Protein AF-A0A8C0EYU4-F1 (afdb_monomer)

Organism: Bubo bubo (NCBI:txid30461)

Foldseek 3Di:
DDDDDDDDDDDDDDDDDDDDDDDDDDDDDDDDDDDDDDDDDDDDDDDDDDDDDDDDDDDDDDDDDDDDDDDDDDDDDDDDDDDDDDDDDDDDDDDDDDPPPDPPPPKQKEKEAQAWEFALVDIHGWIWIDTQQFTADTGHPDDDPPPVNYHYHYLRLWYKFFFFEFEAEAAQHDFLNRTFQHHQQLLQVLLQQQRHQEYEYEQEDWEPDAQVVSLVVNCVRNQQHHQHAYAYEYEDQDPPHLVSVLCCQPPVQHQEYEAEQADPPIRHDDLVRLLVVLLSSLVSQHEYEYAFFNRVQQDPVCVVVQNQALVSLCVSGPCVRRLVRLLSSLVSNVVSLGAYEYEADQFPNSLVSLLVCVVVVRRYAYEHELDSQQFAQCQCPDPPRLSNLQQAAPVGGHNPGCRNVSVLLCLQVRSHFAYHHNARHDASVQQCCSVRHNVSRGHHHHDSSPGLQSSCQRHDVVPSHHPSSSLRHRKVSSCLNQVNPPLGSRSDGRHRPFIFGKNQADKDFDFLVLRSHSYNGHNSHRDITGIGGQWTAHSSRTQDHPSDGPTDGSPYYHDRTHRNRCSRCVVSVVVVVVVVVVVPPDPPPPPDDPDDDDDDDDDDDDDDDDDDDDDDDDDDDDDDDDDDDDDDDDDDD

Secondary structure (DSSP, 8-state):
-------PPPP-PPPPPPPP-PPP------------------------------------------------------------------------------------EEEEES-EEE-SS-EEE-EEEEETTEEEEEETT---S--TTEEEEE-TTSEEEEPEEEEEE-TT-EETTEE-SS-HHHHHHHHHHTTEEEEEEEE-PPTTS-HHHHHHHHHHHHTTT-SSEEEEEEE--SS--HHHHHHHHHHH---EEEEES-STTTTB--HHHHHHHHHHHHHHTPEEEEE-S-TTTS-THHHHTT--STHHHHHTS-HHHHHHHHHHHHHHHHHTT--EEE-S---HHHHHHHHHHHHTT--EEE--BHHHHH--GGGGG-SSHHHHHHT--SSPPPS-TTHHHHHHHHHHTTSS---B--B----HHHHGGGTT-GGGSPP-B--TTTHHHHHIIIIIITTSS-HHHHHIIIIIHHHHHTT-TTTSS--STTSB--EEEEEEEEEEE--TTT--SSSS--TTTT-EEEEEEEEEEETTEEEEETTEE---TT-S-B----SS-HHHHHHHHHHHHHHHHHT---TTSSS----------------------------------------------

Structure (mmCIF, N/CA/C/O backbone):
data_AF-A0A8C0EYU4-F1
#
_entry.id   AF-A0A8C0EYU4-F1
#
loop_
_atom_site.group_PDB
_atom_site.id
_atom_site.type_symbol
_atom_site.label_atom_id
_atom_site.label_alt_id
_atom_site.label_comp_id
_atom_site.label_asym_id
_atom_site.label_entity_id
_atom_site.label_seq_id
_atom_site.pdbx_PDB_ins_code
_atom_site.Cartn_x
_atom_site.Cartn_y
_atom_site.Cartn_z
_atom_site.occupancy
_atom_site.B_iso_or_equiv
_atom_site.auth_seq_id
_atom_site.auth_comp_id
_atom_site.auth_asym_id
_atom_site.auth_atom_id
_atom_site.pdbx_PDB_model_num
ATOM 1 N N . MET A 1 1 ? -0.901 -46.122 37.271 1.00 37.69 1 MET A N 1
ATOM 2 C CA . MET A 1 1 ? -2.121 -46.639 36.610 1.00 37.69 1 MET A CA 1
ATOM 3 C C . MET A 1 1 ? -2.279 -45.803 35.342 1.00 37.69 1 MET A C 1
ATOM 5 O O . MET A 1 1 ? -2.616 -44.642 35.480 1.00 37.69 1 MET A O 1
ATOM 9 N N . GLY A 1 2 ? -1.693 -46.154 34.190 1.00 31.45 2 GLY A N 1
ATOM 10 C CA . GLY A 1 2 ? -2.069 -47.248 33.272 1.00 31.45 2 GLY A CA 1
ATOM 11 C C . GLY A 1 2 ? -3.257 -46.776 32.410 1.00 31.45 2 GLY A C 1
ATOM 12 O O . GLY A 1 2 ? -4.240 -46.364 33.004 1.00 31.45 2 GLY A O 1
ATOM 13 N N . LEU A 1 3 ? -3.282 -46.747 31.073 1.00 32.66 3 LEU A N 1
ATOM 14 C CA . LEU A 1 3 ? -2.489 -47.368 30.006 1.00 32.66 3 LEU A CA 1
ATOM 15 C C . LEU A 1 3 ? -2.723 -46.594 28.684 1.00 32.66 3 LEU A C 1
ATOM 17 O O . LEU A 1 3 ? -3.806 -46.060 28.461 1.00 32.66 3 LEU A O 1
ATOM 21 N N . TYR A 1 4 ? -1.704 -46.591 27.821 1.00 32.78 4 TYR A N 1
ATOM 22 C CA . TYR A 1 4 ? -1.749 -46.263 26.390 1.00 32.78 4 TYR A CA 1
ATOM 23 C C . TYR A 1 4 ? -2.521 -47.338 25.596 1.00 32.78 4 TYR A C 1
ATOM 25 O O . TYR A 1 4 ? -2.442 -48.516 25.943 1.00 32.78 4 TYR A O 1
ATOM 33 N N . SER A 1 5 ? -3.147 -46.970 24.471 1.00 36.41 5 SER A N 1
ATOM 34 C CA . SER A 1 5 ? -3.380 -47.912 23.364 1.00 36.41 5 SER A CA 1
ATOM 35 C C . SER A 1 5 ? -3.157 -47.237 22.009 1.00 36.41 5 SER A C 1
ATOM 37 O O . SER A 1 5 ? -3.954 -46.413 21.557 1.00 36.41 5 SER A O 1
ATOM 39 N N . GLU A 1 6 ? -2.049 -47.612 21.380 1.00 33.09 6 GLU A N 1
ATOM 40 C CA . GLU A 1 6 ? -1.723 -47.386 19.977 1.00 33.09 6 GLU A CA 1
ATOM 41 C C . GLU A 1 6 ? -2.665 -48.189 19.068 1.00 33.09 6 GLU A C 1
ATOM 43 O O . GLU A 1 6 ? -3.050 -49.314 19.389 1.00 33.09 6 GLU A O 1
ATOM 48 N N . THR A 1 7 ? -2.994 -47.644 17.896 1.00 39.09 7 THR A N 1
ATOM 49 C CA . THR A 1 7 ? -3.583 -48.414 16.792 1.00 39.09 7 THR A CA 1
ATOM 50 C C . THR A 1 7 ? -2.614 -48.416 15.612 1.00 39.09 7 THR A C 1
ATOM 52 O O . THR A 1 7 ? -2.320 -47.388 15.004 1.00 39.09 7 THR A O 1
ATOM 55 N N . HIS A 1 8 ? -2.075 -49.600 15.318 1.00 36.00 8 HIS A N 1
ATOM 56 C CA . HIS A 1 8 ? -1.230 -49.890 14.165 1.00 36.00 8 HIS A CA 1
ATOM 57 C C . HIS A 1 8 ? -2.029 -49.853 12.852 1.00 36.00 8 HIS A C 1
ATOM 59 O O . HIS A 1 8 ? -3.072 -50.494 12.727 1.00 36.00 8 HIS A O 1
ATOM 65 N N . LYS A 1 9 ? -1.483 -49.164 11.841 1.00 38.75 9 LYS A N 1
ATOM 66 C CA . LYS A 1 9 ? -1.825 -49.343 10.419 1.00 38.75 9 LYS A CA 1
ATOM 67 C C . LYS A 1 9 ? -0.872 -50.377 9.788 1.00 38.75 9 LYS A C 1
ATOM 69 O O . LYS A 1 9 ? 0.325 -50.304 10.061 1.00 38.75 9 LYS A O 1
ATOM 74 N N . PRO A 1 10 ? -1.352 -51.300 8.935 1.00 43.38 10 PRO A N 1
ATOM 75 C CA . PRO A 1 10 ? -0.499 -52.252 8.219 1.00 43.38 10 PRO A CA 1
ATOM 76 C C . PRO A 1 10 ? 0.174 -51.625 6.976 1.00 43.38 10 PRO A C 1
ATOM 78 O O . PRO A 1 10 ? -0.365 -50.667 6.412 1.00 43.38 10 PRO A O 1
ATOM 81 N N . PRO A 1 11 ? 1.325 -52.158 6.513 1.00 36.88 11 PRO A N 1
ATOM 82 C CA . PRO A 1 11 ? 2.041 -51.654 5.343 1.00 36.88 11 PRO A CA 1
ATOM 83 C C . PRO A 1 11 ? 1.491 -52.261 4.040 1.00 36.88 11 PRO A C 1
ATOM 85 O O . PRO A 1 11 ? 1.136 -53.438 3.993 1.00 36.88 11 PRO A O 1
ATOM 88 N N . LEU A 1 12 ? 1.471 -51.474 2.960 1.00 35.16 12 LEU A N 1
ATOM 89 C CA . LEU A 1 12 ? 1.205 -51.945 1.593 1.00 35.16 12 LEU A CA 1
ATOM 90 C C . LEU A 1 12 ? 2.380 -51.592 0.655 1.00 35.16 12 LEU A C 1
ATOM 92 O O . LEU A 1 12 ? 3.116 -50.645 0.932 1.00 35.16 12 LEU A O 1
ATOM 96 N N . PRO A 1 13 ? 2.600 -52.388 -0.411 1.00 38.06 13 PRO A N 1
ATOM 97 C CA . PRO A 1 13 ? 3.932 -52.705 -0.921 1.00 38.06 13 PRO A CA 1
ATOM 98 C C . PRO A 1 13 ? 4.435 -51.804 -2.059 1.00 38.06 13 PRO A C 1
ATOM 100 O O . PRO A 1 13 ? 3.678 -51.118 -2.745 1.00 38.06 13 PRO A O 1
ATOM 103 N N . ALA A 1 14 ? 5.752 -51.889 -2.270 1.00 32.50 14 ALA A N 1
ATOM 104 C CA . ALA A 1 14 ? 6.527 -51.245 -3.323 1.00 32.50 14 ALA A CA 1
ATOM 105 C C . ALA A 1 14 ? 5.977 -51.515 -4.737 1.00 32.50 14 ALA A C 1
ATOM 107 O O . ALA A 1 14 ? 5.733 -52.662 -5.115 1.00 32.50 14 ALA A O 1
ATOM 108 N N . ARG A 1 15 ? 5.844 -50.452 -5.543 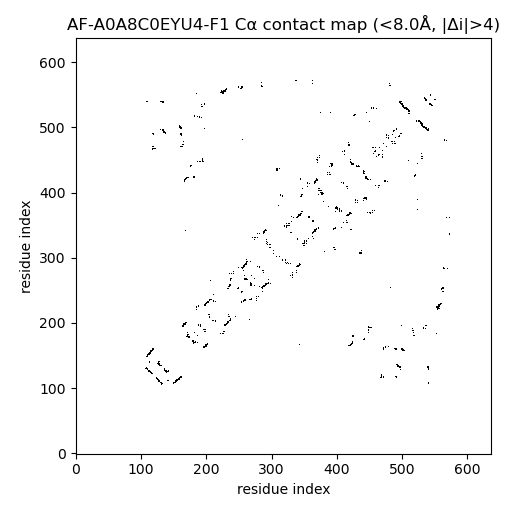1.00 31.55 15 ARG A N 1
ATOM 109 C CA . ARG A 1 15 ? 5.581 -50.544 -6.984 1.00 31.55 15 ARG A CA 1
ATOM 110 C C . ARG A 1 15 ? 6.870 -50.372 -7.780 1.00 31.55 15 ARG A C 1
ATOM 112 O O . ARG A 1 15 ? 7.577 -49.379 -7.650 1.00 31.55 15 ARG A O 1
ATOM 119 N N . VAL A 1 16 ? 7.105 -51.374 -8.615 1.00 33.41 16 VAL A N 1
ATOM 120 C CA . VAL A 1 16 ? 8.127 -51.483 -9.654 1.00 33.41 16 VAL A CA 1
ATOM 121 C C . VAL A 1 16 ? 7.840 -50.487 -10.783 1.00 33.41 16 VAL A C 1
ATOM 123 O O . VAL A 1 16 ? 6.703 -50.371 -11.242 1.00 33.41 16 VAL A O 1
ATOM 126 N N . THR A 1 17 ? 8.876 -49.787 -11.236 1.00 33.66 17 THR A N 1
ATOM 127 C CA . THR A 1 17 ? 8.895 -48.919 -12.421 1.00 33.66 17 THR A CA 1
ATOM 128 C C . THR A 1 17 ? 9.176 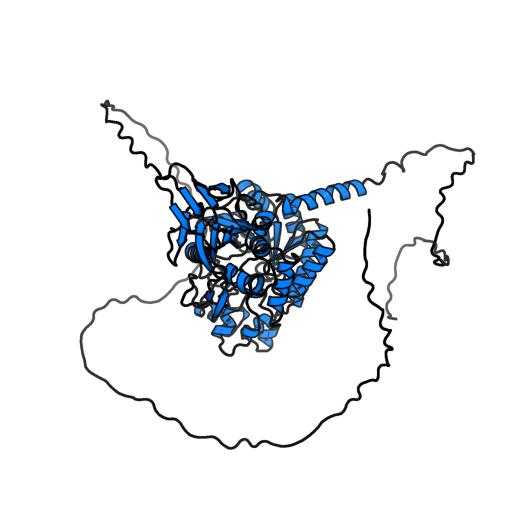-49.731 -13.696 1.00 33.66 17 THR A C 1
ATOM 130 O O . THR A 1 17 ? 10.126 -50.515 -13.708 1.00 33.66 17 THR A O 1
ATOM 133 N N . PRO A 1 18 ? 8.416 -49.548 -14.794 1.00 35.34 18 PRO A N 1
ATOM 134 C CA . PRO A 1 18 ? 8.819 -49.995 -16.127 1.00 35.34 18 PRO A CA 1
ATOM 135 C C . PRO A 1 18 ? 9.480 -48.863 -16.949 1.00 35.34 18 PRO A C 1
ATOM 137 O O . PRO A 1 18 ? 9.277 -47.685 -16.648 1.00 35.34 18 PRO A O 1
ATOM 140 N N . PRO A 1 19 ? 10.304 -49.202 -17.962 1.00 33.59 19 PRO A N 1
ATOM 141 C CA . PRO A 1 19 ? 11.281 -48.291 -18.556 1.00 33.59 19 PRO A CA 1
ATOM 142 C C . PRO A 1 19 ? 10.725 -47.377 -19.658 1.00 33.59 19 PRO A C 1
ATOM 144 O O . PRO A 1 19 ? 9.768 -47.705 -20.356 1.00 33.59 19 PRO A O 1
ATOM 147 N N . CYS A 1 20 ? 11.418 -46.247 -19.837 1.00 28.00 20 CYS A N 1
ATOM 148 C CA . CYS A 1 20 ? 11.271 -45.274 -20.918 1.00 28.00 20 CYS A CA 1
ATOM 149 C C . CYS A 1 20 ? 11.308 -45.903 -22.319 1.00 28.00 20 CYS A C 1
ATOM 151 O O . CYS A 1 20 ? 12.302 -46.519 -22.706 1.00 28.00 20 CYS A O 1
ATOM 153 N N . THR A 1 21 ? 10.300 -45.589 -23.133 1.00 30.58 21 THR A N 1
ATOM 154 C CA . THR A 1 21 ? 10.346 -45.709 -24.596 1.00 30.58 21 THR A CA 1
ATOM 155 C C . THR A 1 21 ? 10.065 -44.353 -25.242 1.00 30.58 21 THR A C 1
ATOM 157 O O . THR A 1 21 ? 9.139 -43.643 -24.857 1.00 30.58 21 THR A O 1
ATOM 160 N N . LYS A 1 22 ? 10.927 -43.997 -26.200 1.00 29.95 22 LYS A N 1
ATOM 161 C CA . LYS A 1 22 ? 10.960 -42.753 -26.985 1.00 29.95 22 LYS A CA 1
ATOM 162 C C . LYS A 1 22 ? 9.649 -42.524 -27.763 1.00 29.95 22 LYS A C 1
ATOM 164 O O . LYS A 1 22 ? 9.116 -43.503 -28.281 1.00 29.95 22 LYS A O 1
ATOM 169 N N . PRO A 1 23 ? 9.185 -41.276 -27.957 1.00 32.47 23 PRO A N 1
ATOM 170 C CA . PRO A 1 23 ? 8.123 -40.999 -28.913 1.00 32.47 23 PRO A CA 1
ATOM 171 C C . PRO A 1 23 ? 8.695 -40.874 -30.334 1.00 32.47 23 PRO A C 1
ATOM 173 O O . PRO A 1 23 ? 9.535 -40.021 -30.622 1.00 32.47 23 PRO A O 1
ATOM 176 N N . THR A 1 24 ? 8.239 -41.758 -31.217 1.00 28.97 24 THR A N 1
ATOM 177 C CA . THR A 1 24 ? 8.333 -41.645 -32.675 1.00 28.97 24 THR A CA 1
ATOM 178 C C . THR A 1 24 ? 7.397 -40.547 -33.177 1.00 28.97 24 THR A C 1
ATOM 180 O O . THR A 1 24 ? 6.264 -40.419 -32.721 1.00 28.97 24 THR A O 1
ATOM 183 N N . VAL A 1 25 ? 7.899 -39.756 -34.122 1.00 30.08 25 VAL A N 1
ATOM 184 C CA . VAL A 1 25 ? 7.176 -38.709 -34.847 1.00 30.08 25 VAL A CA 1
ATOM 185 C C . VAL A 1 25 ? 6.260 -39.374 -35.874 1.00 30.08 25 VAL A C 1
ATOM 187 O O . VAL A 1 25 ? 6.755 -39.987 -36.816 1.00 30.08 25 VAL A O 1
ATOM 190 N N . GLU A 1 26 ? 4.945 -39.231 -35.717 1.00 27.41 26 GLU A N 1
ATOM 191 C CA . GLU A 1 26 ? 3.972 -39.530 -36.771 1.00 27.41 26 GLU A CA 1
ATOM 192 C C . GLU A 1 26 ? 3.293 -38.237 -37.225 1.00 27.41 26 GLU A C 1
ATOM 194 O O . GLU A 1 26 ? 2.639 -37.527 -36.460 1.00 27.41 26 GLU A O 1
ATOM 199 N N . ALA A 1 27 ? 3.507 -37.922 -38.501 1.00 28.23 27 ALA A N 1
ATOM 200 C CA . ALA A 1 27 ? 2.865 -36.840 -39.216 1.00 28.23 27 ALA A CA 1
ATOM 201 C C . ALA A 1 27 ? 1.417 -37.232 -39.538 1.00 28.23 27 ALA A C 1
ATOM 203 O O . ALA A 1 27 ? 1.177 -38.126 -40.347 1.00 28.23 27 ALA A O 1
ATOM 204 N N . LEU A 1 28 ? 0.452 -36.534 -38.942 1.00 28.03 28 LEU A N 1
ATOM 205 C CA . LEU A 1 28 ? -0.948 -36.598 -39.351 1.00 28.03 28 LEU A CA 1
ATOM 206 C C . LEU A 1 28 ? -1.226 -35.465 -40.338 1.00 28.03 28 LEU A C 1
ATOM 208 O O . LEU A 1 28 ? -1.397 -34.306 -39.969 1.00 28.03 28 LEU A O 1
ATOM 212 N N . THR A 1 29 ? -1.258 -35.832 -41.614 1.00 26.52 29 THR A N 1
ATOM 213 C CA . THR A 1 29 ? -1.924 -35.075 -42.672 1.00 26.52 29 THR A CA 1
ATOM 214 C C . THR A 1 29 ? -3.298 -35.697 -42.876 1.00 26.52 29 THR A C 1
ATOM 216 O O . THR A 1 29 ? -3.391 -36.891 -43.140 1.00 26.52 29 THR A O 1
ATOM 219 N N . PHE A 1 30 ? -4.363 -34.901 -42.784 1.00 27.14 30 PHE A N 1
ATOM 220 C CA . PHE A 1 30 ? -5.625 -35.223 -43.446 1.00 27.14 30 PHE A CA 1
ATOM 221 C C . PHE A 1 30 ? -6.211 -33.972 -44.113 1.00 27.14 30 PHE A C 1
ATOM 223 O O . PHE A 1 30 ? -6.122 -32.879 -43.548 1.00 27.14 30 PHE A O 1
ATOM 230 N N . PRO A 1 31 ? -6.764 -34.122 -45.329 1.00 35.34 31 PRO A N 1
ATOM 231 C CA . PRO A 1 31 ? -7.280 -33.038 -46.151 1.00 35.34 31 PRO A CA 1
ATOM 232 C C . PRO A 1 31 ? -8.761 -32.789 -45.838 1.00 35.34 31 PRO A C 1
ATOM 234 O O . PRO A 1 31 ? -9.443 -33.701 -45.394 1.00 35.34 31 PRO A O 1
ATOM 237 N N . PHE A 1 32 ? -9.263 -31.580 -46.083 1.00 29.61 32 PHE A N 1
ATOM 238 C CA . PHE A 1 32 ? -10.445 -31.293 -46.917 1.00 29.61 32 PHE A CA 1
ATOM 239 C C . PHE A 1 32 ? -10.731 -29.775 -46.889 1.00 29.61 32 PHE A C 1
ATOM 241 O O . PHE A 1 32 ? -10.511 -29.130 -45.863 1.00 29.61 32 PHE A O 1
ATOM 248 N N . PRO A 1 33 ? -11.167 -29.181 -48.016 1.00 35.22 33 PRO A N 1
ATOM 249 C CA . PRO A 1 33 ? -11.314 -27.741 -48.179 1.00 35.22 33 PRO A CA 1
ATOM 250 C C . PRO A 1 33 ? -12.695 -27.270 -47.706 1.00 35.22 33 PRO A C 1
ATOM 252 O O . PRO A 1 33 ? -13.693 -27.952 -47.937 1.00 35.22 33 PRO A O 1
ATOM 255 N N . LEU A 1 34 ? -12.767 -26.084 -47.098 1.00 30.83 34 LEU A N 1
ATOM 256 C CA . LEU A 1 34 ? -14.030 -25.384 -46.869 1.00 30.83 34 LEU A CA 1
ATOM 257 C C . LEU A 1 34 ? -14.082 -24.104 -47.705 1.00 30.83 34 LEU A C 1
ATOM 259 O O . LEU A 1 34 ? -13.213 -23.237 -47.636 1.00 30.83 34 LEU A O 1
ATOM 263 N N . ASP A 1 35 ? -15.124 -24.091 -48.524 1.00 30.73 35 ASP A N 1
ATOM 264 C CA . ASP A 1 35 ? -15.579 -23.104 -49.488 1.00 30.73 35 ASP A CA 1
ATOM 265 C C . ASP A 1 35 ? -15.993 -21.788 -48.803 1.00 30.73 35 ASP A C 1
ATOM 267 O O . ASP A 1 35 ? -16.772 -21.777 -47.849 1.00 30.73 35 ASP A O 1
ATOM 271 N N . LEU A 1 36 ? -15.453 -20.674 -49.301 1.00 35.72 36 LEU A N 1
ATOM 272 C CA . LEU A 1 36 ? -15.778 -19.304 -48.909 1.00 35.72 36 LEU A CA 1
ATOM 273 C C . LEU A 1 36 ? -16.656 -18.681 -49.998 1.00 35.72 36 LEU A C 1
ATOM 275 O O . LEU A 1 36 ? -16.168 -17.913 -50.827 1.00 35.72 36 LEU A O 1
ATOM 279 N N . SER A 1 37 ? -17.952 -19.001 -50.009 1.00 29.58 37 SER A N 1
ATOM 280 C CA . SER A 1 37 ? -18.892 -18.344 -50.927 1.00 29.58 37 SER A CA 1
ATOM 281 C C . SER A 1 37 ? -20.374 -18.417 -50.519 1.00 29.58 37 SER A C 1
ATOM 283 O O . SER A 1 37 ? -21.225 -18.731 -51.338 1.00 29.58 37 SER A O 1
ATOM 285 N N . ALA A 1 38 ? -20.744 -18.060 -49.284 1.00 31.16 38 ALA A N 1
ATOM 286 C CA . ALA A 1 38 ? -22.136 -17.676 -48.990 1.00 31.16 38 ALA A CA 1
ATOM 287 C C . ALA A 1 38 ? -22.270 -16.985 -47.628 1.00 31.16 38 ALA A C 1
ATOM 289 O O . ALA A 1 38 ? -22.159 -17.646 -46.603 1.00 31.16 38 ALA A O 1
ATOM 290 N N . LEU A 1 39 ? -22.544 -15.674 -47.622 1.00 29.48 39 LEU A N 1
ATOM 291 C CA . LEU A 1 39 ? -23.585 -15.031 -46.797 1.00 29.48 39 LEU A CA 1
ATOM 292 C C . LEU A 1 39 ? -23.498 -13.509 -46.954 1.00 29.48 39 LEU A C 1
ATOM 294 O O . LEU A 1 39 ? -22.795 -12.796 -46.241 1.00 29.48 39 LEU A O 1
ATOM 298 N N . GLN A 1 40 ? -24.258 -13.031 -47.930 1.00 28.88 40 GLN A N 1
ATOM 299 C CA . GLN A 1 40 ? -24.688 -11.652 -48.073 1.00 28.88 40 GLN A CA 1
ATOM 300 C C . GLN A 1 40 ? -26.183 -11.625 -47.713 1.00 28.88 40 GLN A C 1
ATOM 302 O O . GLN A 1 40 ? -26.901 -12.556 -48.070 1.00 28.88 40 GLN A O 1
ATOM 307 N N . GLN A 1 41 ? -26.628 -10.521 -47.101 1.00 30.47 41 GLN A N 1
ATOM 308 C CA . GLN A 1 41 ? -28.023 -10.123 -46.819 1.00 30.47 41 GLN A CA 1
ATOM 309 C C . GLN A 1 41 ? -28.627 -10.644 -45.499 1.00 30.47 41 GLN A C 1
ATOM 311 O O . GLN A 1 41 ? -28.940 -11.816 -45.364 1.00 30.47 41 GLN A O 1
ATOM 316 N N . THR A 1 42 ? -28.821 -9.747 -44.521 1.00 29.45 42 THR A N 1
ATOM 317 C CA . THR A 1 42 ? -30.100 -9.035 -44.275 1.00 29.45 42 THR A CA 1
ATOM 318 C C . THR A 1 42 ? -29.945 -8.048 -43.102 1.00 29.45 42 THR A C 1
ATOM 320 O O . THR A 1 42 ? -29.609 -8.454 -41.994 1.00 29.45 42 THR A O 1
ATOM 323 N N . LEU A 1 43 ? -30.209 -6.758 -43.343 1.00 31.20 43 LEU A N 1
ATOM 324 C CA . LEU A 1 43 ? -30.390 -5.697 -42.335 1.00 31.20 43 LEU A CA 1
ATOM 325 C C . LEU A 1 43 ? -31.886 -5.343 -42.227 1.00 31.20 43 LEU A C 1
ATOM 327 O O . LEU A 1 43 ? -32.560 -5.332 -43.259 1.00 31.20 43 LEU A O 1
ATOM 331 N N . PRO A 1 44 ? -32.380 -4.938 -41.042 1.00 33.41 44 PRO A N 1
ATOM 332 C CA . PRO A 1 44 ? -33.541 -4.051 -40.923 1.00 33.41 44 PRO A CA 1
ATOM 333 C C . PRO A 1 44 ? -33.225 -2.733 -40.159 1.00 33.41 44 PRO A C 1
ATOM 335 O O . PRO A 1 44 ? -32.142 -2.596 -39.590 1.00 33.41 44 PRO A O 1
ATOM 338 N N . PRO A 1 45 ? -34.116 -1.717 -40.210 1.00 39.97 45 PRO A N 1
ATOM 339 C CA . PRO A 1 45 ? -33.738 -0.342 -40.564 1.00 39.97 45 PRO A CA 1
ATOM 340 C C . PRO A 1 45 ? -33.663 0.673 -39.406 1.00 39.97 45 PRO A C 1
ATOM 342 O O . PRO A 1 45 ? -34.255 0.501 -38.344 1.00 39.97 45 PRO A O 1
ATOM 345 N N . TRP A 1 46 ? -32.995 1.798 -39.684 1.00 30.72 46 TRP A N 1
ATOM 346 C CA . TRP A 1 46 ? -33.098 3.070 -38.953 1.00 30.72 46 TRP A CA 1
ATOM 347 C C . TRP A 1 46 ? -34.414 3.808 -39.266 1.00 30.72 46 TRP A C 1
ATOM 349 O O . TRP A 1 46 ? -34.818 3.838 -40.431 1.00 30.72 46 TRP A O 1
ATOM 359 N N . PRO A 1 47 ? -35.015 4.535 -38.306 1.00 37.41 47 PRO A N 1
ATOM 360 C CA . PRO A 1 47 ? -35.947 5.611 -38.606 1.00 37.41 47 PRO A CA 1
ATOM 361 C C . PRO A 1 47 ? -35.218 6.955 -38.742 1.00 37.41 47 PRO A C 1
ATOM 363 O O . PRO A 1 47 ? -34.442 7.368 -37.882 1.00 37.41 47 PRO A O 1
ATOM 366 N N . SER A 1 48 ? -35.520 7.655 -39.833 1.00 31.72 48 SER A N 1
ATOM 367 C CA . SER A 1 48 ? -35.132 9.036 -40.108 1.00 31.72 48 SER A CA 1
ATOM 368 C C . SER A 1 48 ? -36.329 9.977 -39.921 1.00 31.72 48 SER A C 1
ATOM 370 O O . SER A 1 48 ? -37.472 9.602 -40.175 1.00 31.72 48 SER A O 1
ATOM 372 N N . GLY A 1 49 ? -36.043 11.226 -39.540 1.00 28.59 49 GLY A N 1
ATOM 373 C CA . GLY A 1 49 ? -36.822 12.386 -39.976 1.00 28.59 49 GLY A CA 1
ATOM 374 C C . GLY A 1 49 ? -37.713 13.075 -38.939 1.00 28.59 49 GLY A C 1
ATOM 375 O O . GLY A 1 49 ? -38.857 12.684 -38.724 1.00 28.59 49 GLY A O 1
ATOM 376 N N . ARG A 1 50 ? -37.239 14.220 -38.431 1.00 28.86 50 ARG A N 1
ATOM 377 C CA . ARG A 1 50 ? -38.038 15.455 -38.349 1.00 28.86 50 ARG A CA 1
ATOM 378 C C . ARG A 1 50 ? -37.129 16.684 -38.187 1.00 28.86 50 ARG A C 1
ATOM 380 O O . ARG A 1 50 ? -36.355 16.770 -37.244 1.00 28.86 50 ARG A O 1
ATOM 387 N N . GLY A 1 51 ? -37.265 17.638 -39.102 1.00 26.86 51 GLY A N 1
ATOM 388 C CA . GLY A 1 51 ? -36.996 19.071 -38.905 1.00 2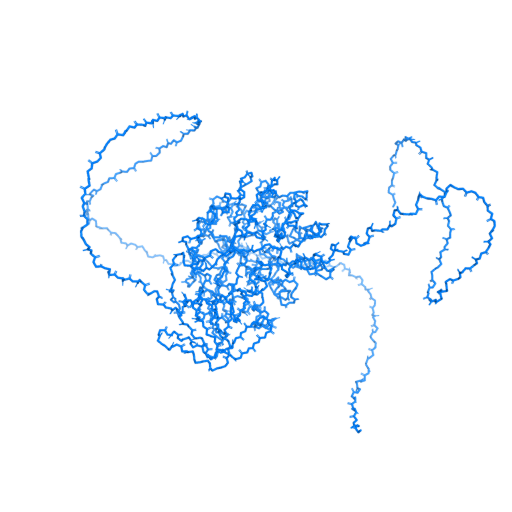6.86 51 GLY A CA 1
ATOM 389 C C . GLY A 1 51 ? -38.159 19.854 -39.543 1.00 26.86 51 GLY A C 1
ATOM 390 O O . GLY A 1 51 ? -39.096 19.203 -40.011 1.00 26.86 51 GLY A O 1
ATOM 391 N N . PRO A 1 52 ? -38.104 21.190 -39.710 1.00 46.69 52 PRO A N 1
ATOM 392 C CA . PRO A 1 52 ? -37.500 22.237 -38.875 1.00 46.69 52 PRO A CA 1
ATOM 393 C C . PRO A 1 52 ? -38.504 23.384 -38.536 1.00 46.69 52 PRO A C 1
ATOM 395 O O . PRO A 1 52 ? -39.511 23.552 -39.215 1.00 46.69 52 PRO A O 1
ATOM 398 N N . SER A 1 53 ? -38.194 24.236 -37.548 1.00 27.80 53 SER A N 1
ATOM 399 C CA . SER A 1 53 ? -38.725 25.619 -37.398 1.00 27.80 53 SER A CA 1
ATOM 400 C C . SER A 1 53 ? -37.867 26.368 -36.359 1.00 27.80 53 SER A C 1
ATOM 402 O O . SER A 1 53 ? -37.763 25.892 -35.234 1.00 27.80 53 SER A O 1
ATOM 404 N N . GLN A 1 54 ? -37.006 27.317 -36.764 1.00 28.59 54 GLN A N 1
ATOM 405 C CA . GLN A 1 54 ? -37.171 28.793 -36.678 1.00 28.59 54 GLN A CA 1
ATOM 406 C C . GLN A 1 54 ? -37.483 29.330 -35.261 1.00 28.59 54 GLN A C 1
ATOM 408 O O . GLN A 1 54 ? -38.353 28.772 -34.615 1.00 28.59 54 GLN A O 1
ATOM 413 N N . VAL A 1 55 ? -36.943 30.416 -34.684 1.00 27.92 55 VAL A N 1
ATOM 414 C CA . VAL A 1 55 ? -35.951 31.498 -34.929 1.00 27.92 55 VAL A CA 1
ATOM 415 C C . VAL A 1 55 ? -35.758 32.146 -33.530 1.00 27.92 55 VAL A C 1
ATOM 417 O O . VAL A 1 55 ? -36.719 32.163 -32.763 1.00 27.92 55 VAL A O 1
ATOM 420 N N . GLY A 1 56 ? -34.591 32.720 -33.192 1.00 25.70 56 GLY A N 1
ATOM 421 C CA . GLY A 1 56 ? -34.492 33.629 -32.031 1.00 25.70 56 GLY A CA 1
ATOM 422 C C . GLY A 1 56 ? -33.086 33.935 -31.496 1.00 25.70 56 GLY A C 1
ATOM 423 O O . GLY A 1 56 ? -32.687 33.355 -30.500 1.00 25.70 56 GLY A O 1
ATOM 424 N N . GLU A 1 57 ? -32.384 34.832 -32.195 1.00 26.88 57 GLU A N 1
ATOM 425 C CA . GLU A 1 57 ? -31.436 35.879 -31.741 1.00 26.88 57 GLU A CA 1
ATOM 426 C C . GLU A 1 57 ? -30.324 35.637 -30.681 1.00 26.88 57 GLU A C 1
ATOM 428 O O . GLU A 1 57 ? -30.531 35.183 -29.561 1.00 26.88 57 GLU A O 1
ATOM 433 N N . ALA A 1 58 ? -29.115 36.078 -31.066 1.00 26.45 58 ALA A N 1
ATOM 434 C CA . ALA A 1 58 ? -27.905 36.313 -30.257 1.00 26.45 58 ALA A CA 1
ATOM 435 C C . ALA A 1 58 ? -27.998 37.669 -29.486 1.00 26.45 58 ALA A C 1
ATOM 437 O O . ALA A 1 58 ? -28.994 38.361 -29.697 1.00 26.45 58 ALA A O 1
ATOM 438 N N . PRO A 1 59 ? -27.033 38.125 -28.637 1.00 38.53 59 PRO A N 1
ATOM 439 C CA . PRO A 1 59 ? -25.561 38.153 -28.816 1.00 38.53 59 PRO A CA 1
ATOM 440 C C . PRO A 1 59 ? -24.805 37.581 -27.587 1.00 38.53 59 PRO A C 1
ATOM 442 O O . PRO A 1 59 ? -25.383 37.383 -26.532 1.00 38.53 59 PRO A O 1
ATOM 445 N N . GLY A 1 60 ? -23.520 37.236 -27.576 1.00 25.27 60 GLY A N 1
ATOM 446 C CA . GLY A 1 60 ? -22.350 37.660 -28.333 1.00 25.27 60 GLY A CA 1
ATOM 447 C C . GLY A 1 60 ? -21.243 37.940 -27.305 1.00 25.27 60 GLY A C 1
ATOM 448 O O . GLY A 1 60 ? -21.507 38.605 -26.315 1.00 25.27 60 GLY A O 1
ATOM 449 N N . VAL A 1 61 ? -20.046 37.383 -27.507 1.00 27.92 61 VAL A N 1
ATOM 450 C CA . VAL A 1 61 ? -18.714 37.990 -27.290 1.00 27.92 61 VAL A CA 1
ATOM 451 C C . VAL A 1 61 ? -17.675 36.889 -27.531 1.00 27.92 61 VAL A C 1
ATOM 453 O O . VAL A 1 61 ? -17.698 35.817 -26.934 1.00 27.92 61 VAL A O 1
ATOM 456 N N . ARG A 1 62 ? -16.802 37.171 -28.499 1.00 27.50 62 ARG A N 1
ATOM 457 C CA . ARG A 1 62 ? -15.653 36.372 -28.931 1.00 27.50 62 ARG A CA 1
ATOM 458 C C . ARG A 1 62 ? -14.504 36.544 -27.942 1.00 27.50 62 ARG A C 1
ATOM 460 O O . ARG A 1 62 ? -14.310 37.661 -27.483 1.00 27.50 62 ARG A O 1
ATOM 467 N N . HIS A 1 63 ? -13.648 35.534 -27.798 1.00 30.59 63 HIS A N 1
ATOM 468 C CA . HIS A 1 63 ? -12.207 35.782 -27.730 1.00 30.59 63 HIS A CA 1
ATOM 469 C C . HIS A 1 63 ? -11.411 34.697 -28.456 1.00 30.59 63 HIS A C 1
ATOM 471 O O . HIS A 1 63 ? -11.798 33.533 -28.519 1.00 30.59 63 HIS A O 1
ATOM 477 N N . SER A 1 64 ? -10.350 35.188 -29.084 1.00 26.20 64 SER A N 1
ATOM 478 C CA . SER A 1 64 ? -9.553 34.604 -30.151 1.00 26.20 64 SER A CA 1
ATOM 479 C C . SER A 1 64 ? -8.367 33.792 -29.628 1.00 26.20 64 SER A C 1
ATOM 481 O O . SER A 1 64 ? -7.910 33.984 -28.505 1.00 26.20 64 SER A O 1
ATOM 483 N N . LEU A 1 65 ? -7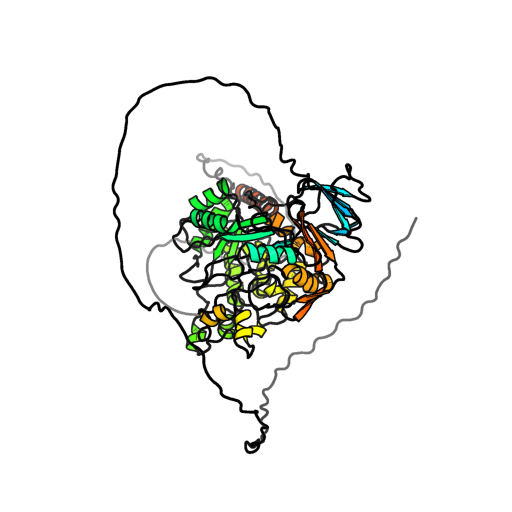.872 32.921 -30.502 1.00 28.17 65 LEU A N 1
ATOM 484 C CA . LEU A 1 65 ? -6.683 32.086 -30.368 1.00 28.17 65 LEU A CA 1
ATOM 485 C C . LEU A 1 65 ? -5.356 32.866 -30.510 1.00 28.17 65 LEU A C 1
ATOM 487 O O . LEU A 1 65 ? -5.289 33.822 -31.283 1.00 28.17 65 LEU A O 1
ATOM 491 N N . GLU A 1 66 ? -4.319 32.280 -29.883 1.00 25.86 66 GLU A N 1
ATOM 492 C CA . GLU A 1 66 ? -2.911 32.149 -30.342 1.00 25.86 66 GLU A CA 1
ATOM 493 C C . GLU A 1 66 ? -1.864 33.274 -30.030 1.00 25.86 66 GLU A C 1
ATOM 495 O O . GLU A 1 66 ? -2.251 34.364 -29.619 1.00 25.86 66 GLU A O 1
ATOM 500 N N . PRO A 1 67 ? -0.523 33.034 -30.140 1.00 47.59 67 PRO A N 1
ATOM 501 C CA . PRO A 1 67 ? 0.355 32.353 -29.156 1.00 47.59 67 PRO A CA 1
ATOM 502 C C . PRO A 1 67 ? 1.719 33.087 -28.911 1.00 47.59 67 PRO A C 1
ATOM 504 O O . PRO A 1 67 ? 2.079 34.005 -29.641 1.00 47.59 67 PRO A O 1
ATOM 507 N N . SER A 1 68 ? 2.541 32.670 -27.933 1.00 29.72 68 SER A N 1
ATOM 508 C CA . SER A 1 68 ? 4.004 32.960 -27.839 1.00 29.72 68 SER A CA 1
ATOM 509 C C . SER A 1 68 ? 4.601 32.225 -26.619 1.00 29.72 68 SER A C 1
ATOM 511 O O . SER A 1 68 ? 3.889 31.974 -25.657 1.00 29.72 68 SER A O 1
ATOM 513 N N . GLY A 1 69 ? 5.854 31.770 -26.533 1.00 25.92 69 GLY A N 1
ATOM 514 C CA . GLY A 1 69 ? 7.051 32.023 -27.330 1.00 25.92 69 GLY A CA 1
ATOM 515 C C . GLY A 1 69 ? 8.110 32.803 -26.528 1.00 25.92 69 GLY A C 1
ATOM 516 O O . GLY A 1 69 ? 7.999 34.017 -26.442 1.00 25.92 69 GLY A O 1
ATOM 517 N N . ALA A 1 70 ? 9.155 32.092 -26.067 1.00 28.20 70 ALA A N 1
ATOM 518 C CA . ALA A 1 70 ? 10.542 32.544 -25.816 1.00 28.20 70 ALA A CA 1
ATOM 519 C C . ALA A 1 70 ? 11.021 33.027 -24.408 1.00 28.20 70 ALA A C 1
ATOM 521 O O . ALA A 1 70 ? 10.591 34.038 -23.872 1.00 28.20 70 ALA A O 1
ATOM 522 N N . THR A 1 71 ? 12.023 32.281 -23.901 1.00 30.11 71 THR A N 1
ATOM 523 C CA . THR A 1 71 ? 13.361 32.689 -23.384 1.00 30.11 71 THR A CA 1
ATOM 524 C C . THR A 1 71 ? 13.548 33.704 -22.236 1.00 30.11 71 THR A C 1
ATOM 526 O O . THR A 1 71 ? 13.321 34.891 -22.418 1.00 30.11 71 THR A O 1
ATOM 529 N N . GLY A 1 72 ? 14.249 33.247 -21.182 1.00 27.05 72 GLY A N 1
ATOM 530 C CA . GLY A 1 72 ? 15.559 33.793 -20.766 1.00 27.05 72 GLY A CA 1
ATOM 531 C C . GLY A 1 72 ? 15.632 34.856 -19.652 1.00 27.05 72 GLY A C 1
ATOM 532 O O . GLY A 1 72 ? 15.009 35.902 -19.747 1.00 27.05 72 GLY A O 1
ATOM 533 N N . GLY A 1 73 ? 16.547 34.636 -18.694 1.00 25.28 73 GLY A N 1
ATOM 534 C CA . GLY A 1 73 ? 17.433 35.702 -18.193 1.00 25.28 73 GLY A CA 1
ATOM 535 C C . GLY A 1 73 ? 17.270 36.167 -16.742 1.00 25.28 73 GLY A C 1
ATOM 536 O O . GLY A 1 73 ? 16.285 36.800 -16.384 1.00 25.28 73 GLY A O 1
ATOM 537 N N . CYS A 1 74 ? 18.304 35.898 -15.943 1.00 26.67 74 CYS A N 1
ATOM 538 C CA . CYS A 1 74 ? 18.587 36.429 -14.609 1.00 26.67 74 CYS A CA 1
ATOM 539 C C . CYS A 1 74 ? 18.768 37.960 -14.582 1.00 26.67 74 CYS A C 1
ATOM 541 O O . CYS A 1 74 ? 19.273 38.510 -15.552 1.00 26.67 74 CYS A O 1
ATOM 543 N N . GLU A 1 75 ? 18.485 38.603 -13.441 1.00 28.33 75 GLU A N 1
ATOM 544 C CA . GLU A 1 75 ? 19.404 39.478 -12.672 1.00 28.33 75 GLU A CA 1
ATOM 545 C C . GLU A 1 75 ? 18.652 40.212 -11.546 1.00 28.33 75 GLU A C 1
ATOM 547 O O . GLU A 1 75 ? 17.489 40.588 -11.683 1.00 28.33 75 GLU A O 1
ATOM 552 N N . GLY A 1 76 ? 19.314 40.367 -10.395 1.00 28.58 76 GLY A N 1
ATOM 553 C CA . GLY A 1 76 ? 18.778 41.052 -9.219 1.00 28.58 76 GLY A CA 1
ATOM 554 C C . GLY A 1 76 ? 19.124 42.538 -9.168 1.00 28.58 76 GLY A C 1
ATOM 555 O O . GLY A 1 76 ? 19.968 43.004 -9.923 1.00 28.58 76 GLY A O 1
ATOM 556 N N . ASN A 1 77 ? 18.544 43.267 -8.208 1.00 28.02 77 ASN A N 1
ATOM 557 C CA . ASN A 1 77 ? 19.299 44.262 -7.445 1.00 28.02 77 ASN A CA 1
ATOM 558 C C . ASN A 1 77 ? 18.581 44.750 -6.177 1.00 28.02 77 ASN A C 1
ATOM 560 O O . ASN A 1 77 ? 17.360 44.714 -6.056 1.00 28.02 77 ASN A O 1
ATOM 564 N N . ASN A 1 78 ? 19.427 45.225 -5.266 1.00 30.81 78 ASN A N 1
ATOM 565 C CA . ASN A 1 78 ? 19.191 45.821 -3.955 1.00 30.81 78 ASN A CA 1
ATOM 566 C C . ASN A 1 78 ? 18.262 47.049 -3.931 1.00 30.81 78 ASN A C 1
ATOM 568 O O . ASN A 1 78 ? 18.206 47.829 -4.877 1.00 30.81 78 ASN A O 1
ATOM 572 N N . GLY A 1 79 ? 17.673 47.304 -2.756 1.00 28.41 79 GLY A N 1
ATOM 573 C CA . GLY A 1 79 ? 16.992 48.560 -2.430 1.00 28.41 79 GLY A CA 1
ATOM 574 C C . GLY A 1 79 ? 16.793 48.752 -0.924 1.00 28.41 79 GLY A C 1
ATOM 575 O O . GLY A 1 79 ? 15.791 48.342 -0.355 1.00 28.41 79 GLY A O 1
ATOM 576 N N . GLN A 1 80 ? 17.784 49.375 -0.299 1.00 29.61 80 GLN A N 1
ATOM 577 C CA . GLN A 1 80 ? 17.926 49.750 1.109 1.00 29.61 80 GLN A CA 1
ATOM 578 C C . GLN A 1 80 ? 17.148 51.043 1.422 1.00 29.61 80 GLN A C 1
ATOM 580 O O . GLN A 1 80 ? 17.333 52.005 0.690 1.00 29.61 80 GLN A O 1
ATOM 585 N N . TRP A 1 81 ? 16.379 51.125 2.519 1.00 29.02 81 TRP A N 1
ATOM 586 C CA . TRP A 1 81 ? 16.012 52.404 3.164 1.00 29.02 81 TRP A CA 1
ATOM 587 C C . TRP A 1 81 ? 15.838 52.230 4.676 1.00 29.02 81 TRP A C 1
ATOM 589 O O . TRP A 1 81 ? 15.148 51.324 5.138 1.00 29.02 81 TRP A O 1
ATOM 599 N N . GLY A 1 82 ? 16.480 53.113 5.443 1.00 27.09 82 GLY A N 1
ATOM 600 C CA . GLY A 1 82 ? 16.377 53.198 6.895 1.00 27.09 82 GLY A CA 1
ATOM 601 C C . GLY A 1 82 ? 15.752 54.509 7.378 1.00 27.09 82 GLY A C 1
ATOM 602 O O . GLY A 1 82 ? 15.769 55.507 6.667 1.00 27.09 82 GLY A O 1
ATOM 603 N N . GLY A 1 83 ? 15.288 54.473 8.634 1.00 27.41 83 GLY A N 1
ATOM 604 C CA . GLY A 1 83 ? 15.422 55.539 9.637 1.00 27.41 83 GLY A CA 1
ATOM 605 C C . GLY A 1 83 ? 14.400 56.686 9.668 1.00 27.41 83 GLY A C 1
ATOM 606 O O . GLY A 1 83 ? 14.322 57.482 8.742 1.00 27.41 83 GLY A O 1
ATOM 607 N N . GLY A 1 84 ? 13.747 56.881 10.827 1.00 26.23 84 GLY A N 1
ATOM 608 C CA . GLY A 1 84 ? 13.225 58.200 11.233 1.00 26.23 84 GLY A CA 1
ATOM 609 C C . GLY A 1 84 ? 12.069 58.199 12.243 1.00 26.23 84 GLY A C 1
ATOM 610 O O . GLY A 1 84 ? 10.979 57.749 11.934 1.00 26.23 84 GLY A O 1
ATOM 611 N N . VAL A 1 85 ? 12.312 58.745 13.439 1.00 30.66 85 VAL A N 1
ATOM 612 C CA . VAL A 1 85 ? 11.487 58.727 14.672 1.00 30.66 85 VAL A CA 1
ATOM 613 C C . VAL A 1 85 ? 10.703 60.036 14.899 1.00 30.66 85 VAL A C 1
ATOM 615 O O . VAL A 1 85 ? 11.219 61.095 14.547 1.00 30.66 85 VAL A O 1
ATOM 618 N N . ARG A 1 86 ? 9.539 59.957 15.588 1.00 27.78 86 ARG A N 1
ATOM 619 C CA . ARG A 1 86 ? 8.918 60.860 16.623 1.00 27.78 86 ARG A CA 1
ATOM 620 C C . ARG A 1 86 ? 7.384 60.651 16.594 1.00 27.78 86 ARG A C 1
ATOM 622 O O . ARG A 1 86 ? 6.847 60.496 15.513 1.00 27.78 86 ARG A O 1
ATOM 629 N N . GLY A 1 87 ? 6.564 60.649 17.649 1.00 27.28 87 GLY A N 1
ATOM 630 C CA . GLY A 1 87 ? 6.682 60.833 19.097 1.00 27.28 87 GLY A CA 1
ATOM 631 C C . GLY A 1 87 ? 5.270 61.098 19.685 1.00 27.28 87 GLY A C 1
ATOM 632 O O . GLY A 1 87 ? 4.568 61.962 19.179 1.00 27.28 87 GLY A O 1
ATOM 633 N N . SER A 1 88 ? 4.895 60.337 20.726 1.00 28.48 88 SER A N 1
ATOM 634 C CA . SER A 1 88 ? 3.942 60.596 21.841 1.00 28.48 88 SER A CA 1
ATOM 635 C C . SER A 1 88 ? 2.502 61.120 21.629 1.00 28.48 88 SER A C 1
ATOM 637 O O . SER A 1 88 ? 2.316 62.260 21.220 1.00 28.48 88 SER A O 1
ATOM 639 N N . ALA A 1 89 ? 1.517 60.388 22.177 1.00 28.27 89 ALA A N 1
ATOM 640 C CA . ALA A 1 89 ? 0.574 60.868 23.212 1.00 28.27 89 ALA A CA 1
ATOM 641 C C . ALA A 1 89 ? -0.250 59.686 23.775 1.00 28.27 89 ALA A C 1
ATOM 643 O O . ALA A 1 89 ? -0.769 58.873 23.014 1.00 28.27 89 ALA A O 1
ATOM 644 N N . GLY A 1 90 ? -0.331 59.566 25.105 1.00 26.55 90 GLY A N 1
ATOM 645 C CA . GLY A 1 90 ? -1.071 58.508 25.802 1.00 26.55 90 GLY A CA 1
ATOM 646 C C . GLY A 1 90 ? -2.520 58.879 26.118 1.00 26.55 90 GLY A C 1
ATOM 647 O O . GLY A 1 90 ? -2.868 60.054 26.090 1.00 26.55 90 GLY A O 1
ATOM 648 N N . LEU A 1 91 ? -3.331 57.878 26.475 1.00 28.17 91 LEU A N 1
ATOM 649 C CA . LEU A 1 91 ? -4.495 58.020 27.356 1.00 28.17 91 LEU A CA 1
ATOM 650 C C . LEU A 1 91 ? -4.963 56.650 27.877 1.00 28.17 91 LEU A C 1
ATOM 652 O O . LEU A 1 91 ? -4.851 55.617 27.223 1.00 28.17 91 LEU A O 1
ATOM 656 N N . SER A 1 92 ? -5.423 56.702 29.118 1.00 26.20 92 SER A N 1
ATOM 657 C CA . SER A 1 92 ? -5.755 55.661 30.086 1.00 26.20 92 SER A CA 1
ATOM 658 C C . SER A 1 92 ? -6.973 54.786 29.758 1.00 26.20 92 SER A C 1
ATOM 660 O O . SER A 1 92 ? -7.967 55.250 29.208 1.00 26.20 92 SER A O 1
ATOM 662 N N . THR A 1 93 ? -6.919 53.540 30.235 1.00 29.62 93 THR A N 1
ATOM 663 C CA . THR A 1 93 ? -8.023 52.569 30.360 1.00 29.62 93 THR A CA 1
ATOM 664 C C . THR A 1 93 ? -9.198 53.075 31.207 1.00 29.62 93 THR A C 1
ATOM 666 O O . THR A 1 93 ? -8.975 53.758 32.209 1.00 29.62 93 THR A O 1
ATOM 669 N N . PRO A 1 94 ? -10.419 52.586 30.927 1.00 29.59 94 PRO A N 1
ATOM 670 C CA . PRO A 1 94 ? -11.103 51.779 31.940 1.00 29.59 94 PRO A CA 1
ATOM 671 C C . PRO A 1 94 ? -11.680 50.466 31.380 1.00 29.59 94 PRO A C 1
ATOM 673 O O . PRO A 1 94 ? -11.905 50.305 30.183 1.00 29.59 94 PRO A O 1
ATOM 676 N N . GLY A 1 95 ? -11.838 49.497 32.284 1.00 33.12 95 GLY A N 1
ATOM 677 C CA . GLY A 1 95 ? -11.996 48.075 31.997 1.00 33.12 95 GLY A CA 1
ATOM 678 C C . GLY A 1 95 ? -13.238 47.655 31.211 1.00 33.12 95 GLY A C 1
ATOM 679 O O . GLY A 1 95 ? -14.295 48.283 31.250 1.00 33.12 95 GLY A O 1
ATOM 680 N N . ARG A 1 96 ? -13.106 46.497 30.554 1.00 27.61 96 ARG A N 1
ATOM 681 C CA . ARG A 1 96 ? -14.223 45.744 29.991 1.00 27.61 96 ARG A CA 1
ATOM 682 C C . ARG A 1 96 ? -14.104 44.270 30.376 1.00 27.61 96 ARG A C 1
ATOM 684 O O . ARG A 1 96 ? -13.085 43.624 30.158 1.00 27.61 96 ARG A O 1
ATOM 691 N N . VAL A 1 97 ? -15.174 43.827 31.020 1.00 29.59 97 VAL A N 1
ATOM 692 C CA . VAL A 1 97 ? -15.571 42.490 31.466 1.00 29.59 97 VAL A CA 1
ATOM 693 C C . VAL A 1 97 ? -14.929 41.340 30.676 1.00 29.59 97 VAL A C 1
ATOM 695 O O . VAL A 1 97 ? -15.086 41.240 29.461 1.00 29.59 97 VAL A O 1
ATOM 698 N N . ARG A 1 98 ? -14.260 40.430 31.401 1.00 30.67 98 ARG A N 1
ATOM 699 C CA . ARG A 1 98 ? -13.869 39.098 30.921 1.00 30.67 98 ARG A CA 1
ATOM 700 C C . ARG A 1 98 ? -15.128 38.278 30.626 1.00 30.67 98 ARG A C 1
ATOM 702 O O . ARG A 1 98 ? -15.713 37.699 31.534 1.00 30.67 98 ARG A O 1
ATOM 709 N N . GLY A 1 99 ? -15.519 38.213 29.359 1.00 27.11 99 GLY A N 1
ATOM 710 C CA . GLY A 1 99 ? -16.348 37.135 28.829 1.00 27.11 99 GLY A CA 1
ATOM 711 C C . GLY A 1 99 ? -15.436 36.003 28.373 1.00 27.11 99 GLY A C 1
ATOM 712 O O . GLY A 1 99 ? -14.952 36.019 27.246 1.00 27.11 99 GLY A O 1
ATOM 713 N N . GLY A 1 100 ? -15.149 35.059 29.269 1.00 32.94 100 GLY A N 1
ATOM 714 C CA . GLY A 1 100 ? -14.520 33.792 28.911 1.00 32.94 100 GLY A CA 1
ATOM 715 C C . GLY A 1 100 ? -15.523 32.930 28.154 1.00 32.94 100 GLY A C 1
ATOM 716 O O . GLY A 1 100 ? -16.309 32.224 28.770 1.00 32.94 100 GLY A O 1
ATOM 717 N N . GLY A 1 101 ? -15.510 33.018 26.827 1.00 28.39 101 GLY A N 1
ATOM 718 C CA . GLY A 1 101 ? -16.112 32.027 25.943 1.00 28.39 101 GLY A CA 1
ATOM 719 C C . GLY A 1 101 ? -15.020 31.079 25.476 1.00 28.39 101 GLY A C 1
ATOM 720 O O . GLY A 1 101 ? -14.469 31.265 24.394 1.00 28.39 101 GLY A O 1
ATOM 721 N N . GLY A 1 102 ? -14.653 30.115 26.322 1.00 30.83 102 GLY A N 1
ATOM 722 C CA . GLY A 1 102 ? -13.916 28.950 25.854 1.00 30.83 102 GLY A CA 1
ATOM 723 C C . GLY A 1 102 ? -14.805 28.213 24.859 1.00 30.83 102 GLY A C 1
ATOM 724 O O . GLY A 1 102 ? -15.946 27.889 25.179 1.00 30.83 102 GLY A O 1
ATOM 725 N N . ALA A 1 103 ? -14.308 27.994 23.645 1.00 36.38 103 ALA A N 1
ATOM 726 C CA . ALA A 1 103 ? -14.858 26.965 22.783 1.00 36.38 103 ALA A CA 1
ATOM 727 C C . ALA A 1 103 ? -14.561 25.632 23.477 1.00 36.38 103 ALA A C 1
ATOM 729 O O . ALA A 1 103 ? -13.448 25.117 23.398 1.00 36.38 103 ALA A O 1
ATOM 730 N N . ASP A 1 104 ? -15.531 25.151 24.247 1.00 38.50 104 ASP A N 1
ATOM 731 C CA . ASP A 1 104 ? -15.508 23.837 24.871 1.00 38.50 104 ASP A CA 1
ATOM 732 C C . ASP A 1 104 ? -15.576 22.822 23.722 1.00 38.50 104 ASP A C 1
ATOM 734 O O . ASP A 1 104 ? -16.638 22.552 23.156 1.00 38.50 104 ASP A O 1
ATOM 738 N N . GLY A 1 105 ? -14.410 22.374 23.253 1.00 45.72 105 GLY A N 1
ATOM 739 C CA . GLY A 1 105 ? -14.315 21.320 22.254 1.00 45.72 105 GLY A CA 1
ATOM 740 C C . GLY A 1 105 ? -14.891 20.060 22.875 1.00 45.72 105 GLY A C 1
ATOM 741 O O . GLY A 1 105 ? -14.230 19.441 23.703 1.00 45.72 105 GLY A O 1
ATOM 742 N N . ALA A 1 106 ? -16.138 19.730 22.537 1.00 57.84 106 ALA A N 1
ATOM 743 C CA . ALA A 1 106 ? -16.824 18.572 23.087 1.00 57.84 106 ALA A CA 1
ATOM 744 C C . ALA A 1 106 ? -15.932 17.329 22.949 1.00 57.84 106 ALA A C 1
ATOM 746 O O . ALA A 1 106 ? -15.503 16.972 21.848 1.00 57.84 106 ALA A O 1
ATOM 747 N N . ARG A 1 107 ? -15.627 16.713 24.091 1.00 69.69 107 ARG A N 1
ATOM 748 C CA . ARG A 1 107 ? -14.797 15.515 24.204 1.00 69.69 107 ARG A CA 1
ATOM 749 C C . ARG A 1 107 ? -15.394 14.412 23.330 1.00 69.69 107 ARG A C 1
ATOM 751 O O . ARG A 1 107 ? -16.566 14.078 23.490 1.00 69.69 107 ARG A O 1
ATOM 758 N N . GLN A 1 108 ? -14.624 13.876 22.382 1.00 83.44 108 GLN A N 1
ATOM 759 C CA . GLN A 1 108 ? -15.114 12.802 21.514 1.00 83.44 108 GLN A CA 1
ATOM 760 C C . GLN A 1 108 ? -14.977 11.467 22.242 1.00 83.44 108 GLN A C 1
ATOM 762 O O . GLN A 1 108 ? -13.865 10.984 22.463 1.00 83.44 108 GLN A O 1
ATOM 767 N N . GLN A 1 109 ? -16.120 10.893 22.612 1.00 93.62 109 GLN A N 1
ATOM 768 C CA . GLN A 1 109 ? -16.222 9.615 23.306 1.00 93.62 109 GLN A CA 1
ATOM 769 C C . GLN A 1 109 ? -17.031 8.632 22.461 1.00 93.62 109 GLN A C 1
ATOM 771 O O . GLN A 1 109 ? -18.142 8.937 22.020 1.00 93.62 109 GLN A O 1
ATOM 776 N N . LEU A 1 110 ? -16.471 7.446 22.239 1.00 96.62 110 LEU A N 1
ATOM 777 C CA . LEU A 1 110 ? -17.062 6.397 21.418 1.00 96.62 110 LEU A CA 1
ATOM 778 C C . LEU A 1 110 ? -16.955 5.051 22.143 1.00 96.62 110 LEU A C 1
ATOM 780 O O . LEU A 1 110 ? -15.886 4.668 22.609 1.00 96.62 110 LEU A O 1
ATOM 784 N N . LEU A 1 111 ? -18.056 4.310 22.200 1.00 97.94 111 LEU A N 1
ATOM 785 C CA . LEU A 1 111 ? -18.100 2.926 22.656 1.00 97.94 111 LEU A CA 1
ATOM 786 C C . LEU A 1 111 ? -18.535 2.025 21.500 1.00 97.94 111 LEU A C 1
ATOM 788 O O . LEU A 1 111 ? -19.650 2.138 21.000 1.00 97.94 111 LEU A O 1
ATOM 792 N N . ILE A 1 112 ? -17.673 1.099 21.103 1.00 98.50 112 ILE A N 1
ATOM 793 C CA . ILE A 1 112 ? -18.001 0.034 20.154 1.00 98.50 112 ILE A CA 1
ATOM 794 C C . ILE A 1 112 ? -18.412 -1.188 20.973 1.00 98.50 112 ILE A C 1
ATOM 796 O O . ILE A 1 112 ? -17.608 -1.674 21.768 1.00 98.50 112 ILE A O 1
ATOM 800 N N . LYS A 1 113 ? -19.648 -1.671 20.805 1.00 98.12 113 LYS A N 1
ATOM 801 C CA . LYS A 1 113 ? -20.253 -2.673 21.696 1.00 98.12 113 LYS A CA 1
ATOM 802 C C . LYS A 1 113 ? -20.654 -3.956 20.968 1.00 98.12 113 LYS A C 1
ATOM 804 O O . LYS A 1 113 ? -21.176 -3.902 19.860 1.00 98.12 113 LYS A O 1
ATOM 809 N N . GLY A 1 114 ? -20.438 -5.107 21.606 1.00 97.69 114 GLY A N 1
ATOM 810 C CA . GLY A 1 114 ? -20.949 -6.413 21.161 1.00 97.69 114 GLY A CA 1
ATOM 811 C C . GLY A 1 114 ? -20.169 -7.091 20.028 1.00 97.69 114 GLY A C 1
ATOM 812 O O . GLY A 1 114 ? -20.603 -8.132 19.531 1.00 97.69 114 GLY A O 1
ATOM 813 N N . GLY A 1 115 ? -19.033 -6.527 19.615 1.00 98.31 115 GLY A N 1
ATOM 814 C CA . GLY A 1 115 ? -18.218 -7.046 18.518 1.00 98.31 115 GLY A CA 1
ATOM 815 C C . GLY A 1 115 ? -17.163 -8.071 18.929 1.00 98.31 115 GLY A C 1
ATOM 816 O O . GLY A 1 115 ? -16.843 -8.257 20.106 1.00 98.31 115 GLY A O 1
ATOM 817 N N . LYS A 1 116 ? -16.591 -8.733 17.919 1.00 98.81 116 LYS A N 1
ATOM 818 C CA . LYS A 1 116 ? -15.389 -9.562 18.068 1.00 98.81 116 LYS A CA 1
ATOM 819 C C . LYS A 1 116 ? -14.166 -8.739 17.670 1.00 98.81 116 LYS A C 1
ATOM 821 O O . LYS A 1 116 ? -13.981 -8.463 16.488 1.00 98.81 116 LYS A O 1
ATOM 826 N N . VAL A 1 117 ? -13.344 -8.344 18.637 1.00 98.94 117 VAL A N 1
ATOM 827 C CA . VAL A 1 117 ? -12.054 -7.693 18.382 1.00 98.94 117 VAL A CA 1
ATOM 828 C C . VAL A 1 117 ? -11.111 -8.713 17.759 1.00 98.94 117 VAL A C 1
ATOM 830 O O . VAL A 1 117 ? -10.895 -9.779 18.333 1.00 98.94 117 VAL A O 1
ATOM 833 N N . VAL A 1 118 ? -10.560 -8.392 16.593 1.00 98.94 118 VAL A N 1
ATOM 834 C CA . VAL A 1 118 ? -9.618 -9.248 15.865 1.00 98.94 118 VAL A CA 1
ATOM 835 C C . VAL A 1 118 ? -8.314 -8.478 15.698 1.00 98.94 118 VAL A C 1
ATOM 837 O O . VAL A 1 118 ? -8.265 -7.463 15.006 1.00 98.94 118 VAL A O 1
ATOM 840 N N . ASN A 1 119 ? -7.260 -8.961 16.349 1.00 98.94 119 ASN A N 1
ATOM 841 C CA . ASN A 1 119 ? -5.885 -8.517 16.133 1.00 98.94 119 ASN A CA 1
ATOM 842 C C . ASN A 1 119 ? -5.108 -9.592 15.353 1.00 98.94 119 ASN A C 1
ATOM 844 O O . ASN A 1 119 ? -5.641 -10.663 15.060 1.00 98.94 119 ASN A O 1
ATOM 848 N N . ASP A 1 120 ? -3.844 -9.328 15.015 1.00 98.81 120 ASP A N 1
ATOM 849 C CA . ASP A 1 120 ? -2.992 -10.275 14.283 1.00 98.81 120 ASP A CA 1
ATOM 850 C C . ASP A 1 120 ? -2.674 -11.564 15.057 1.00 98.81 120 ASP A C 1
ATOM 852 O O . ASP A 1 120 ? -2.334 -12.577 14.451 1.00 98.81 120 ASP A O 1
ATOM 856 N N . ASP A 1 121 ? -2.784 -11.533 16.384 1.00 98.69 121 ASP A N 1
ATOM 857 C CA . ASP A 1 121 ? -2.445 -12.630 17.290 1.00 98.69 121 ASP A CA 1
ATOM 858 C C . ASP A 1 121 ? -3.652 -13.462 17.741 1.00 98.69 121 ASP A C 1
ATOM 860 O O . ASP A 1 121 ? -3.530 -14.677 17.896 1.00 98.69 121 ASP A O 1
ATOM 864 N N . CYS A 1 122 ? -4.806 -12.836 17.987 1.00 98.56 122 CYS A N 1
ATOM 865 C CA . CYS A 1 122 ? -6.016 -13.544 18.407 1.00 98.56 122 CYS A CA 1
ATOM 866 C C . CYS A 1 122 ? -7.305 -12.740 18.181 1.00 98.56 122 CYS A C 1
ATOM 868 O O . CYS A 1 122 ? -7.286 -11.534 17.911 1.00 98.56 122 CYS A O 1
ATOM 870 N N . SER A 1 123 ? -8.436 -13.436 18.329 1.00 98.81 123 SER A N 1
ATOM 871 C CA . SER A 1 123 ? -9.784 -12.869 18.260 1.00 98.81 123 SER A CA 1
ATOM 872 C C . SER A 1 123 ? -10.530 -13.074 19.575 1.00 98.81 123 SER A C 1
ATOM 874 O O . SER A 1 123 ? -10.596 -14.194 20.083 1.00 98.81 123 SER A O 1
ATOM 876 N N . VAL A 1 124 ? -11.128 -12.011 20.114 1.00 98.56 124 VAL A N 1
ATOM 877 C CA . VAL A 1 124 ? -11.831 -12.026 21.406 1.00 98.56 124 VAL A CA 1
ATOM 878 C C . VAL A 1 124 ? -13.127 -11.220 21.349 1.00 98.56 124 VAL A C 1
ATOM 880 O O . VAL A 1 124 ? -13.194 -10.172 20.715 1.00 98.56 124 VAL A O 1
ATOM 883 N N . MET A 1 125 ? -14.175 -11.691 22.028 1.00 98.62 125 MET A N 1
ATOM 884 C CA . MET A 1 125 ? -15.386 -10.887 22.231 1.00 98.62 125 MET A CA 1
ATOM 885 C C . MET A 1 125 ? -15.087 -9.789 23.251 1.00 98.62 125 MET A C 1
ATOM 887 O O . MET A 1 125 ? -14.770 -10.094 24.402 1.00 98.62 125 MET A O 1
ATOM 891 N N . ALA A 1 126 ? -15.168 -8.530 22.830 1.00 98.56 126 ALA A N 1
ATOM 892 C CA . ALA A 1 126 ? -14.881 -7.383 23.680 1.00 98.56 126 ALA A CA 1
ATOM 893 C C . ALA A 1 126 ? -15.523 -6.110 23.119 1.00 98.56 126 ALA A C 1
ATOM 895 O O . ALA A 1 126 ? -15.617 -5.925 21.905 1.00 98.56 126 ALA A O 1
ATOM 896 N N . ASP A 1 127 ? -15.902 -5.216 24.023 1.00 98.69 127 ASP A N 1
ATOM 897 C CA . ASP A 1 127 ? -16.231 -3.834 23.708 1.00 98.69 127 ASP A CA 1
ATOM 898 C C . ASP A 1 127 ? -14.935 -3.006 23.663 1.00 98.69 127 ASP A C 1
ATOM 900 O O . ASP A 1 127 ? -13.936 -3.344 24.310 1.00 98.69 127 ASP A O 1
ATOM 904 N N . VAL A 1 128 ? -14.956 -1.900 22.918 1.00 98.69 128 VAL A N 1
ATOM 905 C CA . VAL A 1 128 ? -13.823 -0.973 22.790 1.00 98.69 128 VAL A CA 1
ATOM 906 C C . VAL A 1 128 ? -14.291 0.433 23.133 1.00 98.69 128 VAL A C 1
ATOM 908 O O . VAL A 1 128 ? -15.152 0.987 22.451 1.00 98.69 128 VAL A O 1
ATOM 911 N N . TYR A 1 129 ? -13.719 1.016 24.185 1.00 98.25 129 TYR A N 1
ATOM 912 C CA . TYR A 1 129 ? -13.961 2.406 24.563 1.00 98.25 129 TYR A CA 1
ATOM 913 C C . TYR A 1 129 ? -12.836 3.302 24.049 1.00 98.25 129 TYR A C 1
ATOM 915 O O . TYR A 1 129 ? -11.652 3.024 24.261 1.00 98.25 129 TYR A O 1
ATOM 923 N N . VAL A 1 130 ? -13.225 4.389 23.397 1.00 97.56 130 VAL A N 1
ATOM 924 C CA . VAL A 1 130 ? -12.365 5.389 22.776 1.00 97.56 130 VAL A CA 1
ATOM 925 C C . VAL A 1 130 ? -12.665 6.749 23.391 1.00 97.56 130 VAL A C 1
ATOM 927 O O . VAL A 1 130 ? -13.822 7.155 23.487 1.00 97.56 130 VAL A O 1
ATOM 930 N N . GLU A 1 131 ? -11.610 7.472 23.750 1.00 95.44 131 GLU A N 1
ATOM 931 C CA . GLU A 1 131 ? -11.695 8.853 24.221 1.00 95.44 131 GLU A CA 1
ATOM 932 C C . GLU A 1 131 ? -10.543 9.667 23.635 1.00 95.44 131 GLU A C 1
ATOM 934 O O . GLU A 1 131 ? -9.385 9.238 23.675 1.00 95.44 131 GLU A O 1
ATOM 939 N N . ASP A 1 132 ? -10.866 10.850 23.108 1.00 93.44 132 ASP A N 1
ATOM 940 C CA . ASP A 1 132 ? -9.894 11.813 22.576 1.00 93.44 132 ASP A CA 1
ATOM 941 C C . ASP A 1 132 ? -8.975 11.198 21.497 1.00 93.44 132 ASP A C 1
ATOM 943 O O . ASP A 1 132 ? -7.774 11.462 21.427 1.00 93.44 132 ASP A O 1
ATOM 947 N N . GLY A 1 133 ? -9.558 10.345 20.647 1.00 95.94 133 GLY A N 1
ATOM 948 C CA . GLY A 1 133 ? -8.872 9.704 19.524 1.00 95.94 133 GLY A CA 1
ATOM 949 C C . GLY A 1 133 ? -8.014 8.490 19.875 1.00 95.94 133 GLY A C 1
ATOM 950 O O . GLY A 1 133 ? -7.321 7.976 18.998 1.00 95.94 133 GLY A O 1
ATOM 951 N N . VAL A 1 134 ? -8.066 8.015 21.122 1.00 98.12 134 VAL A N 1
ATOM 952 C CA . VAL A 1 134 ? -7.238 6.915 21.635 1.00 98.12 134 VAL A CA 1
ATOM 953 C C . VAL A 1 134 ? -8.120 5.828 22.241 1.00 98.12 134 VAL A C 1
ATOM 955 O O . VAL A 1 134 ? -9.106 6.118 22.920 1.00 98.12 134 VAL A O 1
ATOM 958 N N . VAL A 1 135 ? -7.756 4.564 22.033 1.00 98.50 135 VAL A N 1
ATOM 959 C CA . VAL A 1 135 ? -8.398 3.428 22.705 1.00 98.50 135 VAL A CA 1
ATOM 960 C C . VAL A 1 135 ? -8.033 3.451 24.190 1.00 98.50 135 VAL A C 1
ATOM 962 O O . VAL A 1 135 ? -6.866 3.347 24.559 1.00 98.50 135 VAL A O 1
ATOM 965 N N . ARG A 1 136 ? -9.029 3.573 25.068 1.00 97.62 136 ARG A N 1
ATOM 966 C CA . ARG A 1 136 ? -8.831 3.647 26.525 1.00 97.62 136 ARG A CA 1
ATOM 967 C C . ARG A 1 136 ? -9.081 2.338 27.239 1.00 97.62 136 ARG A C 1
ATOM 969 O O . ARG A 1 136 ? -8.413 2.054 28.227 1.00 97.62 136 ARG A O 1
ATOM 976 N N . GLN A 1 137 ? -10.042 1.551 26.770 1.00 97.88 137 GLN A N 1
ATOM 977 C CA . GLN A 1 137 ? -10.360 0.258 27.365 1.00 97.88 137 GLN A CA 1
ATOM 978 C C . GLN A 1 137 ? -10.768 -0.730 26.278 1.00 97.88 137 GLN A C 1
ATOM 980 O O . GLN A 1 137 ? -11.436 -0.366 25.311 1.00 97.88 137 GLN A O 1
ATOM 985 N N . VAL A 1 138 ? -10.377 -1.987 26.471 1.00 98.50 138 VAL A N 1
ATOM 986 C CA . VAL A 1 138 ? -10.823 -3.133 25.678 1.00 98.50 138 VAL A CA 1
ATOM 987 C C . VAL A 1 138 ? -11.210 -4.218 26.670 1.00 98.50 138 VAL A C 1
ATOM 989 O O . VAL A 1 138 ? -10.391 -4.615 27.498 1.00 98.50 138 VAL A O 1
ATOM 992 N N . GLY A 1 139 ? -12.456 -4.673 26.635 1.00 97.94 139 GLY A N 1
ATOM 993 C CA . GLY A 1 139 ? -12.931 -5.662 27.596 1.00 97.94 139 GLY A CA 1
ATOM 994 C C . GLY A 1 139 ? -14.416 -5.969 27.459 1.00 97.94 139 GLY A C 1
ATOM 995 O O . GLY A 1 139 ? -15.116 -5.309 26.698 1.00 97.94 139 GLY A O 1
ATOM 996 N N . PRO A 1 140 ? -14.923 -6.989 28.161 1.00 97.19 140 PRO A N 1
ATOM 997 C CA . PRO A 1 140 ? -16.331 -7.348 28.087 1.00 97.19 140 PRO A CA 1
ATOM 998 C C . PRO A 1 140 ? -17.206 -6.359 28.869 1.00 97.19 140 PRO A C 1
ATOM 1000 O O . PRO A 1 140 ? -16.852 -5.960 29.978 1.00 97.19 140 PRO A O 1
ATOM 1003 N N . ASN A 1 141 ? -18.397 -6.065 28.340 1.00 94.69 141 ASN A N 1
ATOM 1004 C CA . ASN A 1 141 ? -19.467 -5.333 29.028 1.00 94.69 141 ASN A CA 1
ATOM 1005 C C . ASN A 1 141 ? -19.024 -3.969 29.584 1.00 94.69 141 ASN A C 1
ATOM 1007 O O . ASN A 1 141 ? -19.310 -3.640 30.740 1.00 94.69 141 ASN A O 1
ATOM 1011 N N . LEU A 1 142 ? -18.322 -3.179 28.770 1.00 96.50 142 LEU A N 1
ATOM 1012 C CA . LEU A 1 142 ? -17.858 -1.859 29.189 1.00 96.50 142 LEU A CA 1
ATOM 1013 C C . LEU A 1 142 ? -19.047 -0.903 29.364 1.00 96.50 142 LEU A C 1
ATOM 1015 O O . LEU A 1 142 ? -19.957 -0.844 28.531 1.00 96.50 142 LEU A O 1
ATOM 1019 N N . ASN A 1 143 ? -19.009 -0.135 30.454 1.00 92.31 143 ASN A N 1
ATOM 1020 C CA . ASN A 1 143 ? -19.960 0.929 30.781 1.00 92.31 143 ASN A CA 1
ATOM 1021 C C . ASN A 1 143 ? -19.165 2.165 31.251 1.00 92.31 143 ASN A C 1
ATOM 1023 O O . ASN A 1 143 ? -19.003 2.360 32.457 1.00 92.31 143 ASN A O 1
ATOM 1027 N N . PRO A 1 144 ? -18.565 2.930 30.319 1.00 87.62 144 PRO A N 1
ATOM 1028 C CA . PRO A 1 144 ? -17.784 4.118 30.651 1.00 87.62 144 PRO A CA 1
ATOM 1029 C C . PRO A 1 144 ? -18.686 5.251 31.165 1.00 87.62 144 PRO A C 1
ATOM 1031 O O . PRO A 1 144 ? -19.819 5.403 30.716 1.00 87.62 144 PRO A O 1
ATOM 1034 N N . GLU A 1 145 ? -18.161 6.061 32.085 1.00 83.75 145 GLU A N 1
ATOM 1035 C CA . GLU A 1 145 ? -18.816 7.256 32.632 1.00 83.75 145 GLU A CA 1
ATOM 1036 C C . GLU A 1 145 ? -17.920 8.488 32.398 1.00 83.75 145 GLU A C 1
ATOM 1038 O O . GLU A 1 145 ? -16.696 8.368 32.527 1.00 83.75 145 GLU A O 1
ATOM 1043 N N . PRO A 1 146 ? -18.482 9.680 32.111 1.00 80.44 146 PRO A N 1
ATOM 1044 C CA . PRO A 1 146 ? -19.912 9.984 32.008 1.00 80.44 146 PRO A CA 1
ATOM 1045 C C . PRO A 1 146 ? -20.532 9.537 30.671 1.00 80.44 146 PRO A C 1
ATOM 1047 O O . PRO A 1 146 ? -19.884 9.590 29.635 1.00 80.44 146 PRO A O 1
ATOM 1050 N N . LEU A 1 147 ? -21.820 9.176 30.672 1.00 78.50 147 LEU A N 1
ATOM 1051 C CA . LEU A 1 147 ? -22.562 8.823 29.443 1.00 78.50 147 LEU A CA 1
ATOM 1052 C C . LEU A 1 147 ? -22.894 10.023 28.531 1.00 78.50 147 LEU A C 1
ATOM 1054 O O . LEU A 1 147 ? -23.307 9.849 27.382 1.00 78.50 147 LEU A O 1
ATOM 1058 N N . THR A 1 148 ? -22.772 11.252 29.033 1.00 80.56 148 THR A N 1
ATOM 1059 C CA . THR A 1 148 ? -23.125 12.465 28.285 1.00 80.56 148 THR A CA 1
ATOM 1060 C C . THR A 1 148 ? -22.193 12.660 27.089 1.00 80.56 148 THR A C 1
ATOM 1062 O O . THR A 1 148 ? -21.009 12.918 27.268 1.00 80.56 148 THR A O 1
ATOM 1065 N N . GLY A 1 149 ? -22.741 12.609 25.871 1.00 81.12 149 GLY A N 1
ATOM 1066 C CA . GLY A 1 149 ? -21.968 12.775 24.633 1.00 81.12 149 GLY A CA 1
ATOM 1067 C C . GLY A 1 149 ? -21.320 11.488 24.108 1.00 81.12 149 GLY A C 1
ATOM 1068 O O . GLY A 1 149 ? -20.646 11.539 23.082 1.00 81.12 149 GLY A O 1
ATOM 1069 N N . LEU A 1 150 ? -21.555 10.345 24.763 1.00 91.56 150 LEU A N 1
ATOM 1070 C CA . LEU A 1 150 ? -21.064 9.043 24.320 1.00 91.56 150 LEU A CA 1
ATOM 1071 C C . LEU A 1 150 ? -21.798 8.582 23.053 1.00 91.56 150 LEU A C 1
ATOM 1073 O O . LEU A 1 150 ? -23.009 8.354 23.064 1.00 91.56 150 LEU A O 1
ATOM 1077 N N . ILE A 1 151 ? -21.050 8.387 21.970 1.00 93.88 151 ILE A N 1
ATOM 1078 C CA . ILE A 1 151 ? -21.541 7.716 20.764 1.00 93.88 151 ILE A CA 1
ATOM 1079 C C . ILE A 1 151 ? -21.402 6.208 20.978 1.00 93.88 151 ILE A C 1
ATOM 1081 O O . ILE A 1 151 ? -20.349 5.741 21.406 1.00 93.88 151 ILE A O 1
ATOM 1085 N N . VAL A 1 152 ? -22.442 5.433 20.672 1.00 95.75 152 VAL A N 1
ATOM 1086 C CA . VAL A 1 152 ? -22.394 3.966 20.746 1.00 95.75 152 VAL A CA 1
ATOM 1087 C C . VAL A 1 152 ? -22.531 3.385 19.344 1.00 95.75 152 VAL A C 1
ATOM 1089 O O . VAL A 1 152 ? -23.541 3.613 18.684 1.00 95.75 152 VAL A O 1
ATOM 1092 N N . LEU A 1 153 ? -21.529 2.621 18.907 1.00 96.69 153 LEU A N 1
ATOM 1093 C CA . LEU A 1 153 ? -21.575 1.836 17.675 1.00 96.69 153 LEU A CA 1
ATOM 1094 C C . LEU A 1 153 ? -21.866 0.372 18.002 1.00 96.69 153 LEU A C 1
ATOM 1096 O O . LEU A 1 153 ? -21.116 -0.275 18.737 1.00 96.69 153 LEU A O 1
ATOM 1100 N N . ASP A 1 154 ? -22.940 -0.159 17.424 1.00 97.69 154 ASP A N 1
ATOM 1101 C CA . ASP A 1 154 ? -23.292 -1.572 17.545 1.00 97.69 154 ASP A CA 1
ATOM 1102 C C . ASP A 1 154 ? -22.474 -2.425 16.560 1.00 97.69 154 ASP A C 1
ATOM 1104 O O . ASP A 1 154 ? -22.609 -2.332 15.334 1.00 97.69 154 ASP A O 1
ATOM 1108 N N . ALA A 1 155 ? -21.618 -3.274 17.121 1.00 98.38 155 ALA A N 1
ATOM 1109 C CA . ALA A 1 155 ? -20.791 -4.233 16.404 1.00 98.38 155 ALA A CA 1
ATOM 1110 C C . ALA A 1 155 ? -21.267 -5.683 16.602 1.00 98.38 155 ALA A C 1
ATOM 1112 O O . ALA A 1 155 ? -20.521 -6.618 16.309 1.00 98.38 155 ALA A O 1
ATOM 1113 N N . THR A 1 156 ? -22.500 -5.902 17.069 1.00 98.31 156 THR A N 1
ATOM 1114 C CA . THR A 1 156 ? -23.076 -7.242 17.243 1.00 98.31 156 THR A CA 1
ATOM 1115 C C . THR A 1 156 ? -22.978 -8.058 15.951 1.00 98.31 156 THR A C 1
ATOM 1117 O O . THR A 1 156 ? -23.395 -7.611 14.885 1.00 98.31 156 THR A O 1
ATOM 1120 N N . ASN A 1 157 ? -22.442 -9.282 16.047 1.00 97.69 157 ASN A N 1
ATOM 1121 C CA . ASN A 1 157 ? -22.158 -10.190 14.919 1.00 97.69 157 ASN A CA 1
ATOM 1122 C C . ASN A 1 157 ? -21.132 -9.674 13.890 1.00 97.69 157 ASN A C 1
ATOM 1124 O O . ASN A 1 157 ? -20.998 -10.270 12.819 1.00 97.69 157 ASN A O 1
ATOM 1128 N N . LYS A 1 158 ? -20.392 -8.610 14.212 1.00 98.69 158 LYS A N 1
ATOM 1129 C CA . LYS A 1 158 ? -19.366 -8.010 13.355 1.00 98.69 158 LYS A CA 1
ATOM 1130 C C . LYS A 1 158 ? -17.979 -8.155 13.975 1.00 98.69 158 LYS A C 1
ATOM 1132 O O . LYS A 1 158 ? -17.822 -8.455 15.163 1.00 98.69 158 LYS A O 1
ATOM 1137 N N . LEU A 1 159 ? -16.965 -7.946 13.145 1.00 98.94 159 LEU A N 1
ATOM 1138 C CA . LEU A 1 159 ? -15.579 -7.859 13.583 1.00 98.94 159 LEU A CA 1
ATOM 1139 C C . LEU A 1 159 ? -15.224 -6.401 13.861 1.00 98.94 159 LEU A C 1
ATOM 1141 O O . LEU A 1 159 ? -15.672 -5.495 13.160 1.00 98.94 159 LEU A O 1
ATOM 1145 N N . VAL A 1 160 ? -14.393 -6.192 14.871 1.00 98.94 160 VAL A N 1
ATOM 1146 C CA . VAL A 1 160 ? -13.771 -4.909 15.184 1.00 98.94 160 VAL A CA 1
ATOM 1147 C C . VAL A 1 160 ? -12.288 -5.100 14.900 1.00 98.94 160 VAL A C 1
ATOM 1149 O O . VAL A 1 160 ? -11.609 -5.822 15.629 1.00 98.94 160 VAL A O 1
ATOM 1152 N N . ILE A 1 161 ? -11.812 -4.530 13.795 1.00 98.94 161 ILE A N 1
ATOM 1153 C CA . ILE A 1 161 ? -10.434 -4.697 13.306 1.00 98.94 161 ILE A CA 1
ATOM 1154 C C . ILE A 1 161 ? -9.700 -3.353 13.311 1.00 98.94 161 ILE A C 1
ATOM 1156 O O . ILE A 1 161 ? -10.353 -2.311 13.176 1.00 98.94 161 ILE A O 1
ATOM 1160 N N . PRO A 1 162 ? -8.360 -3.338 13.439 1.00 98.94 162 PRO A N 1
ATOM 1161 C CA . PRO A 1 162 ? -7.585 -2.144 13.135 1.00 98.94 162 PRO A CA 1
ATOM 1162 C C . PRO A 1 162 ? -7.902 -1.671 11.716 1.00 98.94 162 PRO A C 1
ATOM 1164 O O . PRO A 1 162 ? -8.060 -2.484 10.801 1.00 98.94 162 PRO A O 1
ATOM 1167 N N . GLY A 1 163 ? -7.988 -0.358 11.527 1.00 98.94 163 GLY A N 1
ATOM 1168 C CA . GLY A 1 163 ? -8.120 0.203 10.193 1.00 98.94 163 GLY A CA 1
ATOM 1169 C C . GLY A 1 163 ? -6.929 -0.177 9.314 1.00 98.94 163 GLY A C 1
ATOM 1170 O O . GLY A 1 163 ? -5.784 -0.267 9.771 1.00 98.94 163 GLY A O 1
ATOM 1171 N N . GLY A 1 164 ? -7.212 -0.450 8.041 1.00 98.94 164 GLY A N 1
ATOM 1172 C CA . GLY A 1 164 ? -6.192 -0.848 7.085 1.00 98.94 164 GLY A CA 1
ATOM 1173 C C . GLY A 1 164 ? -5.121 0.233 6.918 1.00 98.94 164 GLY A C 1
ATOM 1174 O O . GLY A 1 164 ? -5.420 1.426 6.936 1.00 98.94 164 GLY A O 1
ATOM 1175 N N . ILE A 1 165 ? -3.878 -0.195 6.705 1.00 99.00 165 ILE A N 1
ATOM 1176 C CA . ILE A 1 165 ? -2.756 0.661 6.314 1.00 99.00 165 ILE A CA 1
ATOM 1177 C C . ILE A 1 165 ? -2.359 0.269 4.893 1.00 99.00 165 ILE A C 1
ATOM 1179 O O . ILE A 1 165 ? -1.922 -0.860 4.668 1.00 99.00 165 ILE A O 1
ATOM 1183 N N . ASP A 1 166 ? -2.549 1.174 3.940 1.00 98.94 166 ASP A N 1
ATOM 1184 C CA . ASP A 1 166 ? -2.090 0.998 2.564 1.00 98.94 166 ASP A CA 1
ATOM 1185 C C . ASP A 1 166 ? -0.669 1.545 2.435 1.00 98.94 166 ASP A C 1
ATOM 1187 O O . ASP A 1 166 ? -0.424 2.737 2.621 1.00 98.94 166 ASP A O 1
ATOM 1191 N N . THR A 1 167 ? 0.281 0.656 2.169 1.00 98.94 167 THR A N 1
ATOM 1192 C CA . THR A 1 167 ? 1.710 0.973 2.119 1.00 98.94 167 THR A CA 1
ATOM 1193 C C . THR A 1 167 ? 2.166 1.531 0.777 1.00 98.94 167 THR A C 1
ATOM 1195 O O . THR A 1 167 ? 3.339 1.876 0.652 1.00 98.94 167 THR A O 1
ATOM 1198 N N . HIS A 1 168 ? 1.273 1.622 -0.218 1.00 98.94 168 HIS A N 1
ATOM 1199 C CA . HIS A 1 168 ? 1.667 2.010 -1.565 1.00 98.94 168 HIS A CA 1
ATOM 1200 C C . HIS A 1 168 ? 0.584 2.800 -2.293 1.00 98.94 168 HIS A C 1
ATOM 1202 O O . HIS A 1 168 ? -0.269 2.223 -2.963 1.00 98.94 168 HIS A O 1
ATOM 1208 N N . THR A 1 169 ? 0.659 4.129 -2.227 1.00 98.94 169 THR A N 1
ATOM 1209 C CA . THR A 1 169 ? -0.225 5.026 -2.987 1.00 98.94 169 THR A CA 1
ATOM 1210 C C . THR A 1 169 ? 0.555 6.077 -3.775 1.00 98.94 169 THR A C 1
ATOM 1212 O O . THR A 1 169 ? 1.687 6.413 -3.423 1.00 98.94 169 THR A O 1
ATOM 1215 N N . HIS A 1 170 ? -0.064 6.603 -4.837 1.00 98.75 170 HIS A N 1
ATOM 1216 C CA . HIS A 1 170 ? 0.434 7.727 -5.639 1.00 98.75 170 HIS A CA 1
ATOM 1217 C C . HIS A 1 170 ? -0.690 8.734 -5.899 1.00 98.75 170 HIS A C 1
ATOM 1219 O O . HIS A 1 170 ? -1.216 8.878 -7.013 1.00 98.75 170 HIS A O 1
ATOM 1225 N N . MET A 1 171 ? -1.077 9.441 -4.843 1.00 98.44 171 MET A N 1
ATOM 1226 C CA . MET A 1 171 ? -2.125 10.453 -4.888 1.00 98.44 171 MET A CA 1
ATOM 1227 C C . MET A 1 171 ? -1.617 11.722 -5.569 1.00 98.44 171 MET A C 1
ATOM 1229 O O . MET A 1 171 ? -0.553 12.251 -5.251 1.00 98.44 171 MET A O 1
ATOM 1233 N N . GLN A 1 172 ? -2.398 12.259 -6.507 1.00 97.31 172 GLN A N 1
ATOM 1234 C CA . GLN A 1 172 ? -2.084 13.502 -7.216 1.00 97.31 172 GLN A CA 1
ATOM 1235 C C . GLN A 1 172 ? -0.728 13.472 -7.964 1.00 97.31 172 GLN A C 1
ATOM 1237 O O . GLN A 1 172 ? -0.193 14.535 -8.308 1.00 97.31 172 GLN A O 1
ATOM 1242 N N . PHE A 1 173 ? -0.168 12.283 -8.217 1.00 96.25 173 PHE A N 1
ATOM 1243 C CA . PHE A 1 173 ? 1.184 12.092 -8.738 1.00 96.25 173 PHE A CA 1
ATOM 1244 C C . PHE A 1 173 ? 1.313 12.551 -10.203 1.00 96.25 173 PHE A C 1
ATOM 1246 O O . PHE A 1 173 ? 0.575 12.055 -11.058 1.00 96.25 173 PHE A O 1
ATOM 1253 N N . PRO A 1 174 ? 2.216 13.499 -10.528 1.00 94.44 174 PRO A N 1
ATOM 1254 C CA . PRO A 1 174 ? 2.531 13.851 -11.911 1.00 94.44 174 PRO A CA 1
ATOM 1255 C C . PRO A 1 174 ? 3.378 12.754 -12.564 1.00 94.44 174 PRO A C 1
ATOM 1257 O O . PRO A 1 174 ? 4.515 12.527 -12.155 1.00 94.44 174 PRO A O 1
ATOM 1260 N N . PHE A 1 175 ? 2.852 12.094 -13.595 1.00 90.31 175 PHE A N 1
ATOM 1261 C CA . PHE A 1 175 ? 3.516 10.948 -14.213 1.00 90.31 175 PHE A CA 1
ATOM 1262 C C . PHE A 1 175 ? 3.152 10.794 -15.692 1.00 90.31 175 PHE A C 1
ATOM 1264 O O . PHE A 1 175 ? 2.002 10.995 -16.079 1.00 90.31 175 PHE A O 1
ATOM 1271 N N . MET A 1 176 ? 4.153 10.462 -16.519 1.00 83.50 176 MET A N 1
ATOM 1272 C CA . MET A 1 176 ? 4.022 10.210 -17.967 1.00 83.50 176 MET A CA 1
ATOM 1273 C C . MET A 1 176 ? 3.179 11.259 -18.719 1.00 83.50 176 MET A C 1
ATOM 1275 O O . MET A 1 176 ? 2.293 10.932 -19.502 1.00 83.50 176 MET A O 1
ATOM 1279 N N . GLY A 1 177 ? 3.444 12.547 -18.462 1.00 82.75 177 GLY A N 1
ATOM 1280 C CA . GLY A 1 177 ? 2.758 13.665 -19.130 1.00 82.75 177 GLY A CA 1
ATOM 1281 C C . GLY A 1 177 ? 1.337 13.947 -18.627 1.00 82.75 177 GLY A C 1
ATOM 1282 O O . GLY A 1 177 ? 0.640 14.779 -19.200 1.00 82.75 177 GLY A O 1
ATOM 1283 N N . SER A 1 178 ? 0.913 13.284 -17.552 1.00 91.75 178 SER A N 1
ATOM 1284 C CA . SER A 1 178 ? -0.408 13.419 -16.944 1.00 91.75 178 SER A CA 1
ATOM 1285 C C . SER A 1 178 ? -0.293 13.553 -15.418 1.00 91.75 178 SER A C 1
ATOM 1287 O O . SER A 1 178 ? 0.795 13.740 -14.866 1.00 91.75 178 SER A O 1
ATOM 1289 N N . ARG A 1 179 ? -1.424 13.492 -14.716 1.00 96.00 179 ARG A N 1
ATOM 1290 C CA . ARG A 1 179 ? -1.494 13.482 -13.252 1.00 96.00 179 ARG A CA 1
ATOM 1291 C C . ARG A 1 179 ? -2.532 12.463 -12.794 1.00 96.00 179 ARG A C 1
ATOM 1293 O O . ARG A 1 179 ? -3.609 12.407 -13.388 1.00 96.00 179 ARG A O 1
ATOM 1300 N N . SER A 1 180 ? -2.197 11.707 -11.748 1.00 97.25 180 SER A N 1
ATOM 1301 C CA . SER A 1 180 ? -3.119 10.780 -11.087 1.00 97.25 180 SER A CA 1
ATOM 1302 C C . SER A 1 180 ? -4.433 11.486 -10.741 1.00 97.25 180 SER A C 1
ATOM 1304 O O . SER A 1 180 ? -4.427 12.648 -10.313 1.00 97.25 180 SER A O 1
ATOM 1306 N N . LYS A 1 181 ? -5.548 10.805 -10.998 1.00 97.31 181 LYS A N 1
ATOM 1307 C CA . LYS A 1 181 ? -6.899 11.349 -10.910 1.00 97.31 181 LYS A CA 1
ATOM 1308 C C . LYS A 1 181 ? -7.369 11.451 -9.466 1.00 97.31 181 LYS A C 1
ATOM 1310 O O . LYS A 1 181 ? -7.942 12.477 -9.101 1.00 97.31 181 LYS A O 1
ATOM 1315 N N . ASP A 1 182 ? -7.090 10.428 -8.664 1.00 98.19 182 ASP A N 1
ATOM 1316 C CA . ASP A 1 182 ? -7.249 10.513 -7.218 1.00 98.19 182 ASP A CA 1
ATOM 1317 C C . ASP A 1 182 ? -6.191 11.455 -6.651 1.00 98.19 182 ASP A C 1
ATOM 1319 O O . ASP A 1 182 ? -4.984 11.219 -6.744 1.00 98.19 182 ASP A O 1
ATOM 1323 N N . ASP A 1 183 ? -6.653 12.544 -6.052 1.00 98.56 183 ASP A N 1
ATOM 1324 C CA . ASP A 1 183 ? -5.833 13.399 -5.210 1.00 98.56 183 ASP A CA 1
ATOM 1325 C C . ASP A 1 183 ? -5.895 12.951 -3.743 1.00 98.56 183 ASP A C 1
ATOM 1327 O O . ASP A 1 183 ? -6.595 12.006 -3.382 1.00 98.56 183 ASP A O 1
ATOM 1331 N N . PHE A 1 184 ? -5.175 13.644 -2.859 1.00 98.81 184 PHE A N 1
ATOM 1332 C CA . PHE A 1 184 ? -5.165 13.288 -1.439 1.00 98.81 184 PHE A CA 1
ATOM 1333 C C . PHE A 1 184 ? -6.546 13.348 -0.770 1.00 98.81 184 PHE A C 1
ATOM 1335 O O . PHE A 1 184 ? -6.745 12.650 0.219 1.00 98.81 184 PHE A O 1
ATOM 1342 N N . TYR A 1 185 ? -7.502 14.141 -1.268 1.00 98.75 185 TYR A N 1
ATOM 1343 C CA . TYR A 1 185 ? -8.849 14.216 -0.690 1.00 98.75 185 TYR A CA 1
ATOM 1344 C C . TYR A 1 185 ? -9.711 13.047 -1.168 1.00 98.75 185 TYR A C 1
ATOM 1346 O O . TYR A 1 185 ? -10.227 12.272 -0.365 1.00 98.75 185 TYR A O 1
ATOM 1354 N N . THR A 1 186 ? -9.836 12.896 -2.484 1.00 98.38 186 THR A N 1
ATOM 1355 C CA . THR A 1 186 ? -10.623 11.826 -3.115 1.00 98.38 186 THR A CA 1
ATOM 1356 C C . THR A 1 186 ? -10.075 10.443 -2.766 1.00 98.38 186 THR A C 1
ATOM 1358 O O . THR A 1 186 ? -10.823 9.598 -2.275 1.00 98.38 186 THR A O 1
ATOM 1361 N N . GLY A 1 187 ? -8.759 10.250 -2.869 1.00 98.75 187 GLY A N 1
ATOM 1362 C CA . GLY A 1 187 ? -8.098 8.988 -2.555 1.00 98.75 187 GLY A CA 1
ATOM 1363 C C . GLY A 1 187 ? -8.205 8.574 -1.085 1.00 98.75 187 GLY A C 1
ATOM 1364 O O . GLY A 1 187 ? -8.456 7.406 -0.798 1.00 98.75 187 GLY A O 1
ATOM 1365 N N . THR A 1 188 ? -8.086 9.504 -0.126 1.00 98.88 188 THR A N 1
ATOM 1366 C CA . THR A 1 188 ? -8.259 9.148 1.300 1.00 98.88 188 THR A CA 1
ATOM 1367 C C . THR A 1 188 ? -9.722 8.949 1.690 1.00 98.88 188 THR A C 1
ATOM 1369 O O . THR A 1 188 ? -10.003 8.120 2.552 1.00 98.88 188 THR A O 1
ATOM 1372 N N . LYS A 1 189 ? -10.680 9.626 1.041 1.00 98.50 189 LYS A N 1
ATOM 1373 C CA . LYS A 1 189 ? -12.104 9.281 1.201 1.00 98.50 189 LYS A CA 1
ATOM 1374 C C . LYS A 1 189 ? -12.397 7.878 0.684 1.00 98.50 189 LYS A C 1
ATOM 1376 O O . LYS A 1 189 ? -13.057 7.112 1.378 1.00 98.50 189 LYS A O 1
ATOM 1381 N N . ALA A 1 190 ? -11.865 7.524 -0.482 1.00 98.81 190 ALA A N 1
ATOM 1382 C CA . ALA A 1 190 ? -11.968 6.176 -1.023 1.00 98.81 190 ALA A CA 1
ATOM 1383 C C . ALA A 1 190 ? -11.330 5.132 -0.086 1.00 98.81 190 ALA A C 1
ATOM 1385 O O . ALA A 1 190 ? -11.952 4.112 0.207 1.00 98.81 190 ALA A O 1
ATOM 1386 N N . ALA A 1 191 ? -10.151 5.424 0.478 1.00 98.94 191 ALA A N 1
ATOM 1387 C CA . ALA A 1 191 ? -9.510 4.581 1.489 1.00 98.94 191 ALA A CA 1
ATOM 1388 C C . ALA A 1 191 ? -10.436 4.319 2.689 1.00 98.94 191 ALA A C 1
ATOM 1390 O O . ALA A 1 191 ? -10.673 3.163 3.043 1.00 98.94 191 ALA A O 1
ATOM 1391 N N . ILE A 1 192 ? -11.012 5.381 3.267 1.00 98.75 192 ILE A N 1
ATOM 1392 C CA . ILE A 1 192 ? -11.922 5.298 4.417 1.00 98.75 192 ILE A CA 1
ATOM 1393 C C . ILE A 1 192 ? -13.159 4.458 4.083 1.00 98.75 192 ILE A C 1
ATOM 1395 O O . ILE A 1 192 ? -13.522 3.587 4.869 1.00 98.75 192 ILE A O 1
ATOM 1399 N N . ALA A 1 193 ? -13.790 4.681 2.926 1.00 98.81 193 ALA A N 1
ATOM 1400 C CA . ALA A 1 193 ? -14.952 3.895 2.501 1.00 98.81 193 ALA A CA 1
ATOM 1401 C C . ALA A 1 193 ? -14.626 2.401 2.342 1.00 98.81 193 ALA A C 1
ATOM 1403 O O . ALA A 1 193 ? -15.491 1.554 2.554 1.00 98.81 193 ALA A O 1
ATOM 1404 N N . GLY A 1 194 ? -13.369 2.086 2.020 1.00 98.75 194 GLY A N 1
ATOM 1405 C CA . GLY A 1 194 ? -12.825 0.735 1.941 1.00 98.75 194 GLY A CA 1
ATOM 1406 C C . GLY A 1 194 ? -12.370 0.120 3.267 1.00 98.75 194 GLY A C 1
ATOM 1407 O O . GLY A 1 194 ? -11.969 -1.042 3.287 1.00 98.75 194 GLY A O 1
ATOM 1408 N N . GLY A 1 195 ? -12.403 0.858 4.381 1.00 98.81 195 GLY A N 1
ATOM 1409 C CA . GLY A 1 195 ? -11.866 0.404 5.670 1.00 98.81 195 GLY A CA 1
ATOM 1410 C C . GLY A 1 195 ? -10.340 0.541 5.810 1.00 98.81 195 GLY A C 1
ATOM 1411 O O . GLY A 1 195 ? -9.727 -0.135 6.634 1.00 98.81 195 GLY A O 1
ATOM 1412 N N . THR A 1 196 ? -9.704 1.403 5.018 1.00 98.94 196 THR A N 1
ATOM 1413 C CA . THR A 1 196 ? -8.301 1.817 5.182 1.00 98.94 196 THR A CA 1
ATOM 1414 C C . THR A 1 196 ? -8.260 3.196 5.847 1.00 98.94 196 THR A C 1
ATOM 1416 O O . THR A 1 196 ? -8.884 4.142 5.378 1.00 98.94 196 THR A O 1
ATOM 1419 N N . THR A 1 197 ? -7.525 3.324 6.950 1.00 98.94 197 THR A N 1
ATOM 1420 C CA . THR A 1 197 ? -7.450 4.545 7.779 1.00 98.94 197 THR A CA 1
ATOM 1421 C C . THR A 1 197 ? -6.071 5.198 7.764 1.00 98.94 197 THR A C 1
ATOM 1423 O O . THR A 1 197 ? -5.872 6.233 8.399 1.00 98.94 197 THR A O 1
ATOM 1426 N N . MET A 1 198 ? -5.107 4.608 7.056 1.00 98.94 198 MET A N 1
ATOM 1427 C CA . MET A 1 198 ? -3.824 5.239 6.796 1.00 98.94 198 MET A CA 1
ATOM 1428 C C . MET A 1 198 ? -3.306 4.882 5.408 1.00 98.94 198 MET A C 1
ATOM 1430 O O . MET A 1 198 ? -3.365 3.722 5.006 1.00 98.94 198 MET A O 1
ATOM 1434 N N . ILE A 1 199 ? -2.743 5.870 4.715 1.00 98.94 199 ILE A N 1
ATOM 1435 C CA . ILE A 1 199 ? -1.987 5.660 3.475 1.00 98.94 199 ILE A CA 1
ATOM 1436 C C . ILE A 1 199 ? -0.517 6.050 3.665 1.00 98.94 199 ILE A C 1
ATOM 1438 O O . ILE A 1 199 ? -0.193 6.936 4.462 1.00 98.94 199 ILE A O 1
ATOM 1442 N N . ILE A 1 200 ? 0.383 5.411 2.926 1.00 98.94 200 ILE A N 1
ATOM 1443 C CA . ILE A 1 200 ? 1.770 5.847 2.791 1.00 98.94 200 ILE A CA 1
ATOM 1444 C C . ILE A 1 200 ? 2.055 6.114 1.314 1.00 98.94 200 ILE A C 1
ATOM 1446 O O . ILE A 1 200 ? 2.070 5.200 0.492 1.00 98.94 200 ILE A O 1
ATOM 1450 N N . ASP A 1 201 ? 2.264 7.389 0.996 1.00 98.94 201 ASP A N 1
ATOM 1451 C CA . ASP A 1 201 ? 2.428 7.871 -0.377 1.00 98.94 201 ASP A CA 1
ATOM 1452 C C . ASP A 1 201 ? 3.910 8.073 -0.729 1.00 98.94 201 ASP A C 1
ATOM 1454 O O . ASP A 1 201 ? 4.763 8.125 0.164 1.00 98.94 201 ASP A O 1
ATOM 1458 N N . PHE A 1 202 ? 4.244 8.202 -2.013 1.00 98.88 202 PHE A N 1
ATOM 1459 C CA . PHE A 1 202 ? 5.624 8.389 -2.469 1.00 98.88 202 PHE A CA 1
ATOM 1460 C C . PHE A 1 202 ? 5.880 9.820 -2.939 1.00 98.88 202 PHE A C 1
ATOM 1462 O O . PHE A 1 202 ? 5.393 10.236 -3.987 1.00 98.88 202 PHE A O 1
ATOM 1469 N N . ALA A 1 203 ? 6.752 10.541 -2.230 1.00 98.62 203 ALA A N 1
ATOM 1470 C CA . ALA A 1 203 ? 7.363 11.758 -2.751 1.00 98.62 203 ALA A CA 1
ATOM 1471 C C . ALA A 1 203 ? 8.454 11.390 -3.768 1.00 98.62 203 ALA A C 1
ATOM 1473 O O . ALA A 1 203 ? 9.480 10.814 -3.397 1.00 98.62 203 ALA A O 1
ATOM 1474 N N . ILE A 1 204 ? 8.229 11.698 -5.050 1.00 97.88 204 ILE A N 1
ATOM 1475 C CA . ILE A 1 204 ? 9.104 11.275 -6.154 1.00 97.88 204 ILE A CA 1
ATOM 1476 C C . ILE A 1 204 ? 9.726 12.503 -6.838 1.00 97.88 204 ILE A C 1
ATOM 1478 O O . ILE A 1 204 ? 9.075 13.136 -7.673 1.00 97.88 204 ILE A O 1
ATOM 1482 N N . PRO A 1 205 ? 10.983 12.857 -6.517 1.00 96.06 205 PRO A N 1
ATOM 1483 C CA . PRO A 1 205 ? 11.685 13.935 -7.198 1.00 96.06 205 PRO A CA 1
ATOM 1484 C C . PRO A 1 205 ? 12.067 13.540 -8.626 1.00 96.06 205 PRO A C 1
ATOM 1486 O O . PRO A 1 205 ? 12.365 12.379 -8.923 1.00 96.06 205 PRO A O 1
ATOM 1489 N N . GLN A 1 206 ? 12.142 14.539 -9.506 1.00 92.75 206 GLN A N 1
ATOM 1490 C CA . GLN A 1 206 ? 12.838 14.380 -10.781 1.00 92.75 206 GLN A CA 1
ATOM 1491 C C . GLN A 1 206 ? 14.339 14.168 -10.539 1.00 92.75 206 GLN A C 1
ATOM 1493 O O . GLN A 1 206 ? 14.892 14.603 -9.525 1.00 92.75 206 GLN A O 1
ATOM 1498 N N . LYS A 1 207 ? 15.006 13.505 -11.484 1.00 91.50 207 LYS A N 1
ATOM 1499 C CA . LYS A 1 207 ? 16.452 13.279 -11.440 1.00 91.50 207 LYS A CA 1
ATOM 1500 C C . LYS A 1 207 ? 17.204 14.609 -11.301 1.00 91.50 207 LYS A C 1
ATOM 1502 O O . LYS A 1 207 ? 17.002 15.518 -12.099 1.00 91.50 207 LYS A O 1
ATOM 1507 N N . GLY A 1 208 ? 18.066 14.709 -10.287 1.00 92.25 208 GLY A N 1
ATOM 1508 C CA . GLY A 1 208 ? 18.840 15.916 -9.970 1.00 92.25 208 GLY A CA 1
ATOM 1509 C C . GLY A 1 208 ? 18.128 16.943 -9.078 1.00 92.25 208 GLY A C 1
ATOM 1510 O O . GLY A 1 208 ? 18.759 17.920 -8.681 1.00 92.25 208 GLY A O 1
ATOM 1511 N N . CYS A 1 209 ? 16.850 16.749 -8.736 1.00 95.19 209 CYS A N 1
ATOM 1512 C CA . CYS A 1 209 ? 16.127 17.625 -7.809 1.00 95.19 209 CYS A CA 1
ATOM 1513 C C . CYS A 1 209 ? 16.309 17.198 -6.344 1.00 95.19 209 CYS A C 1
ATOM 1515 O O . CYS A 1 209 ? 16.553 16.024 -6.051 1.00 95.19 209 CYS A O 1
ATOM 1517 N N . SER A 1 210 ? 16.134 18.157 -5.428 1.00 97.62 210 SER A N 1
ATOM 1518 C CA . SER A 1 210 ? 16.219 17.937 -3.980 1.00 97.62 210 SER A CA 1
ATOM 1519 C C . SER A 1 210 ? 15.154 16.951 -3.487 1.00 97.62 210 SER A C 1
ATOM 1521 O O . SER A 1 210 ? 13.962 17.081 -3.787 1.00 97.62 210 SER A O 1
ATOM 1523 N N . LEU A 1 211 ? 15.581 15.983 -2.669 1.00 98.25 211 LEU A N 1
ATOM 1524 C CA . LEU A 1 211 ? 14.671 15.053 -1.996 1.00 98.25 211 LEU A CA 1
ATOM 1525 C C . LEU A 1 211 ? 13.815 15.774 -0.942 1.00 98.25 211 LEU A C 1
ATOM 1527 O O . LEU A 1 211 ? 12.643 15.448 -0.748 1.00 98.25 211 LEU A O 1
ATOM 1531 N N . THR A 1 212 ? 14.401 16.762 -0.260 1.00 97.75 212 THR A N 1
ATOM 1532 C CA . THR A 1 212 ? 13.730 17.541 0.789 1.00 97.75 212 THR A CA 1
ATOM 1533 C C . THR A 1 212 ? 12.629 18.426 0.210 1.00 97.75 212 THR A C 1
ATOM 1535 O O . THR A 1 212 ? 11.520 18.452 0.743 1.00 97.75 212 THR A O 1
ATOM 1538 N N . GLU A 1 213 ? 12.898 19.098 -0.911 1.00 98.06 213 GLU A N 1
ATOM 1539 C CA . GLU A 1 213 ? 11.900 19.912 -1.615 1.00 98.06 213 GLU A CA 1
ATOM 1540 C C . GLU A 1 213 ? 10.739 19.060 -2.142 1.00 98.06 213 GLU A C 1
ATOM 1542 O O . GLU A 1 213 ? 9.580 19.476 -2.060 1.00 98.06 213 GLU A O 1
ATOM 1547 N N . ALA A 1 214 ? 11.019 17.847 -2.634 1.00 98.19 214 ALA A N 1
ATOM 1548 C CA . ALA A 1 214 ? 9.972 16.910 -3.032 1.00 98.19 214 ALA A CA 1
ATOM 1549 C C . ALA A 1 214 ? 9.104 16.492 -1.836 1.00 98.19 214 ALA A C 1
ATOM 1551 O O . ALA A 1 214 ? 7.878 16.542 -1.927 1.00 98.19 214 ALA A O 1
ATOM 1552 N N . PHE A 1 215 ? 9.708 16.154 -0.692 1.00 98.69 215 PHE A N 1
ATOM 1553 C CA . PHE A 1 215 ? 8.954 15.873 0.533 1.00 98.69 215 PHE A CA 1
ATOM 1554 C C . PHE A 1 215 ? 8.046 17.049 0.928 1.00 98.69 215 PHE A C 1
ATOM 1556 O O . PHE A 1 215 ? 6.853 16.854 1.169 1.00 98.69 215 PHE A O 1
ATOM 1563 N N . ASP A 1 216 ? 8.587 18.271 0.960 1.00 98.62 216 ASP A N 1
ATOM 1564 C CA . ASP A 1 216 ? 7.834 19.464 1.359 1.00 98.62 216 ASP A CA 1
ATOM 1565 C C . ASP A 1 216 ? 6.705 19.783 0.365 1.00 98.62 216 ASP A C 1
ATOM 1567 O O . ASP A 1 216 ? 5.595 20.137 0.771 1.00 98.62 216 ASP A O 1
ATOM 1571 N N . THR A 1 217 ? 6.938 19.553 -0.930 1.00 98.62 217 THR A N 1
ATOM 1572 C CA . THR A 1 217 ? 5.919 19.676 -1.980 1.00 98.62 217 THR A CA 1
ATOM 1573 C C . THR A 1 217 ? 4.765 18.699 -1.754 1.00 98.62 217 THR A C 1
ATOM 1575 O O . THR A 1 217 ? 3.610 19.125 -1.698 1.00 98.62 217 THR A O 1
ATOM 1578 N N . TRP A 1 218 ? 5.050 17.408 -1.562 1.00 98.75 218 TRP A N 1
ATOM 1579 C CA . TRP A 1 218 ? 4.014 16.398 -1.316 1.00 98.75 218 TRP A CA 1
ATOM 1580 C C . TRP A 1 218 ? 3.240 16.677 -0.034 1.00 98.75 218 TRP A C 1
ATOM 1582 O O . TRP A 1 218 ? 2.009 16.640 -0.026 1.00 98.75 218 TRP A O 1
ATOM 1592 N N . LYS A 1 219 ? 3.951 17.032 1.039 1.00 98.75 219 LYS A N 1
ATOM 1593 C CA . LYS A 1 219 ? 3.338 17.412 2.308 1.00 98.75 219 LYS A CA 1
ATOM 1594 C C . LYS A 1 219 ? 2.397 18.611 2.150 1.00 98.75 219 LYS A C 1
ATOM 1596 O O . LYS A 1 219 ? 1.298 18.589 2.703 1.00 98.75 219 LYS A O 1
ATOM 1601 N N . SER A 1 220 ? 2.775 19.610 1.346 1.00 98.69 220 SER A N 1
ATOM 1602 C CA . SER A 1 220 ? 1.925 20.774 1.053 1.00 98.69 220 SER A CA 1
ATOM 1603 C C . SER A 1 220 ? 0.646 20.418 0.284 1.00 98.69 220 SER A C 1
ATOM 1605 O O . SER A 1 220 ? -0.379 21.075 0.461 1.00 98.69 220 SER A O 1
ATOM 1607 N N . TRP A 1 221 ? 0.677 19.371 -0.550 1.00 98.75 221 TRP A N 1
ATOM 1608 C CA . TRP A 1 221 ? -0.507 18.872 -1.254 1.00 98.75 221 TRP A CA 1
ATOM 1609 C C . TRP A 1 221 ? -1.415 18.049 -0.338 1.00 98.75 221 TRP A C 1
ATOM 1611 O O . TRP A 1 221 ? -2.637 18.149 -0.446 1.00 98.75 221 TRP A O 1
ATOM 1621 N N . ALA A 1 222 ? -0.823 17.244 0.545 1.00 98.81 222 ALA A N 1
ATOM 1622 C CA . ALA A 1 222 ? -1.532 16.297 1.393 1.00 98.81 222 ALA A CA 1
ATOM 1623 C C . ALA A 1 222 ? -2.182 16.949 2.621 1.00 98.81 222 ALA A C 1
ATOM 1625 O O . ALA A 1 222 ? -3.379 16.763 2.836 1.00 98.81 222 ALA A O 1
ATOM 1626 N N . ASP A 1 223 ? -1.437 17.745 3.397 1.00 98.81 223 ASP A N 1
ATOM 1627 C CA . ASP A 1 223 ? -1.894 18.326 4.672 1.00 98.81 223 ASP A CA 1
ATOM 1628 C C . ASP A 1 223 ? -3.275 19.012 4.622 1.00 98.81 223 ASP A C 1
ATOM 1630 O O . ASP A 1 223 ? -4.073 18.778 5.532 1.00 98.81 223 ASP A O 1
ATOM 1634 N N . PRO A 1 224 ? -3.616 19.829 3.603 1.00 98.69 224 PRO A N 1
ATOM 1635 C CA . PRO A 1 224 ? -4.929 20.473 3.544 1.00 98.69 224 PRO A CA 1
ATOM 1636 C C . PRO A 1 224 ? -6.051 19.562 3.017 1.00 98.69 224 PRO A C 1
ATOM 1638 O O . PRO A 1 224 ? -7.202 19.990 2.981 1.00 98.69 224 PRO A O 1
ATOM 1641 N N . LYS A 1 225 ? -5.741 18.342 2.559 1.00 98.81 225 LYS A N 1
ATOM 1642 C CA . LYS A 1 225 ? -6.662 17.483 1.798 1.00 98.81 225 LYS A CA 1
ATOM 1643 C C . LYS A 1 225 ? -7.003 16.163 2.472 1.00 98.81 225 LYS A C 1
ATOM 1645 O O . LYS A 1 225 ? -8.147 15.733 2.372 1.00 98.81 225 LYS A O 1
ATOM 1650 N N . VAL A 1 226 ? -6.046 15.524 3.137 1.00 98.75 226 VAL A N 1
ATOM 1651 C CA . VAL A 1 226 ? -6.213 14.158 3.653 1.00 98.75 226 VAL A CA 1
ATOM 1652 C C . VAL A 1 226 ? -7.374 14.036 4.649 1.00 98.75 226 VAL A C 1
ATOM 1654 O O . VAL A 1 226 ? -7.528 14.844 5.565 1.00 98.75 226 VAL A O 1
ATOM 1657 N N . CYS A 1 227 ? -8.195 13.003 4.477 1.00 98.75 227 CYS A N 1
ATOM 1658 C CA . CYS A 1 227 ? -9.305 12.668 5.370 1.00 98.75 227 CYS A CA 1
ATOM 1659 C C . CYS A 1 227 ? -8.923 11.631 6.436 1.00 98.75 227 CYS A C 1
ATOM 1661 O O . CYS A 1 227 ? -9.602 11.530 7.452 1.00 98.75 227 CYS A O 1
ATOM 1663 N N . CYS A 1 228 ? -7.837 10.888 6.234 1.00 98.75 228 CYS A N 1
ATOM 1664 C CA . CYS A 1 228 ? -7.265 9.957 7.204 1.00 98.75 228 CYS A CA 1
ATOM 1665 C C . CYS A 1 228 ? -5.769 10.238 7.395 1.00 98.75 228 CYS A C 1
ATOM 1667 O O . CYS A 1 228 ? -5.175 11.008 6.637 1.00 98.75 228 CYS A O 1
ATOM 1669 N N . ASP A 1 229 ? -5.152 9.643 8.414 1.00 98.94 229 ASP A N 1
ATOM 1670 C CA . ASP A 1 229 ? -3.719 9.819 8.656 1.00 98.94 229 ASP A CA 1
ATOM 1671 C C . ASP A 1 229 ? -2.880 9.337 7.458 1.00 98.94 229 ASP A C 1
ATOM 1673 O O . ASP A 1 229 ? -3.289 8.464 6.689 1.00 98.94 229 ASP A O 1
ATOM 1677 N N . TYR A 1 230 ? -1.689 9.910 7.284 1.00 98.94 230 TYR A N 1
ATOM 1678 C CA . TYR A 1 230 ? -0.789 9.526 6.198 1.00 98.94 230 TYR A CA 1
ATOM 1679 C C . TYR A 1 230 ? 0.687 9.634 6.584 1.00 98.94 230 TYR A C 1
ATOM 1681 O O . TYR A 1 230 ? 1.048 10.313 7.545 1.00 98.94 230 TYR A O 1
ATOM 1689 N N . ALA A 1 231 ? 1.558 8.986 5.817 1.00 98.94 231 ALA A N 1
ATOM 1690 C CA . ALA A 1 231 ? 3.004 9.204 5.857 1.00 98.94 231 ALA A CA 1
ATOM 1691 C C . ALA A 1 231 ? 3.585 9.247 4.432 1.00 98.94 231 ALA A C 1
ATOM 1693 O O . ALA A 1 231 ? 2.866 9.009 3.465 1.00 98.94 231 ALA A O 1
ATOM 1694 N N . LEU A 1 232 ? 4.880 9.563 4.299 1.00 98.94 232 LEU A N 1
ATOM 1695 C CA . LEU A 1 232 ? 5.544 9.699 2.996 1.00 98.94 232 LEU A CA 1
ATOM 1696 C C . LEU A 1 232 ? 6.822 8.869 2.910 1.00 98.94 232 LEU A C 1
ATOM 1698 O O . LEU A 1 232 ? 7.770 9.100 3.657 1.00 98.94 232 LEU A O 1
ATOM 1702 N N . HIS A 1 233 ? 6.878 7.923 1.984 1.00 98.94 233 HIS A N 1
ATOM 1703 C CA . HIS A 1 233 ? 8.142 7.423 1.453 1.00 98.94 233 HIS A CA 1
ATOM 1704 C C . HIS A 1 233 ? 8.798 8.506 0.585 1.00 98.94 233 HIS A C 1
ATOM 1706 O O . HIS A 1 233 ? 8.102 9.341 0.005 1.00 98.94 233 HIS A O 1
ATOM 1712 N N . VAL A 1 234 ? 10.126 8.491 0.457 1.00 98.81 234 VAL A N 1
ATOM 1713 C CA . VAL A 1 234 ? 10.841 9.407 -0.450 1.00 98.81 234 VAL A CA 1
ATOM 1714 C C . VAL A 1 234 ? 11.648 8.599 -1.455 1.00 98.81 234 VAL A C 1
ATOM 1716 O O . VAL A 1 234 ? 12.437 7.737 -1.071 1.00 98.81 234 VAL A O 1
ATOM 1719 N N . ALA A 1 235 ? 11.449 8.839 -2.748 1.00 98.62 235 ALA A N 1
ATOM 1720 C CA . ALA A 1 235 ? 12.212 8.145 -3.772 1.00 98.62 235 ALA A CA 1
ATOM 1721 C C . ALA A 1 235 ? 13.608 8.754 -3.960 1.00 98.62 235 ALA A C 1
ATOM 1723 O O . ALA A 1 235 ? 13.761 9.970 -4.035 1.00 98.62 235 ALA A O 1
ATOM 1724 N N . VAL A 1 236 ? 14.613 7.893 -4.097 1.00 98.25 236 VAL A N 1
ATOM 1725 C CA . VAL A 1 236 ? 15.988 8.238 -4.463 1.00 98.25 236 VAL A CA 1
ATOM 1726 C C . VAL A 1 236 ? 16.151 7.907 -5.947 1.00 98.25 236 VAL A C 1
ATOM 1728 O O . VAL A 1 236 ? 16.450 6.775 -6.318 1.00 98.25 236 VAL A O 1
ATOM 1731 N N . THR A 1 237 ? 15.871 8.891 -6.804 1.00 96.00 237 THR A N 1
ATOM 1732 C CA . THR A 1 237 ? 15.870 8.751 -8.277 1.00 96.00 237 THR A CA 1
ATOM 1733 C C . THR A 1 237 ? 17.227 9.058 -8.922 1.00 96.00 237 THR A C 1
ATOM 1735 O O . THR A 1 237 ? 17.368 9.020 -10.144 1.00 96.00 237 THR A O 1
ATOM 1738 N N . TRP A 1 238 ? 18.222 9.402 -8.101 1.00 93.44 238 TRP A N 1
ATOM 1739 C CA . TRP A 1 238 ? 19.598 9.715 -8.475 1.00 93.44 238 TRP A CA 1
ATOM 1740 C C . TRP A 1 238 ? 20.499 9.680 -7.236 1.00 93.44 238 TRP A C 1
ATOM 1742 O O . TRP A 1 238 ? 20.0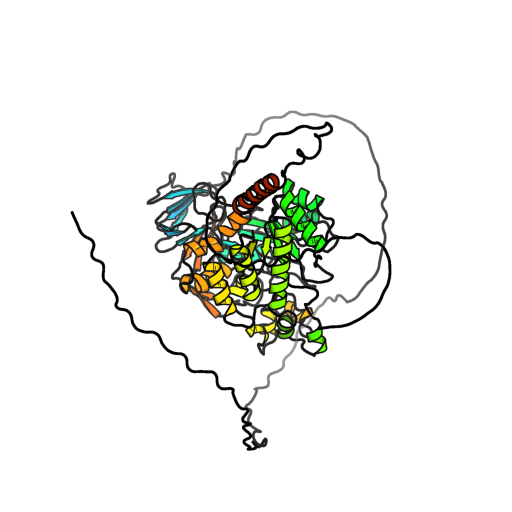02 9.796 -6.114 1.00 93.44 238 TRP A O 1
ATOM 1752 N N . TRP A 1 239 ? 21.814 9.529 -7.420 1.00 90.50 239 TRP A N 1
ATOM 1753 C CA . TRP A 1 239 ? 22.743 9.377 -6.302 1.00 90.50 239 TRP A CA 1
ATOM 1754 C C . TRP A 1 239 ? 23.727 10.544 -6.153 1.00 90.50 239 TRP A C 1
ATOM 1756 O O . TRP A 1 239 ? 24.819 10.560 -6.711 1.00 90.50 239 TRP A O 1
ATOM 1766 N N . SER A 1 240 ? 23.357 11.510 -5.316 1.00 81.31 240 SER A N 1
ATOM 1767 C CA . SER A 1 240 ? 24.298 12.297 -4.499 1.00 81.31 240 SER A CA 1
ATOM 1768 C C . SER A 1 240 ? 23.622 12.778 -3.204 1.00 81.31 240 SER A C 1
ATOM 1770 O O . SER A 1 240 ? 23.957 13.819 -2.639 1.00 81.31 240 SER A O 1
ATOM 1772 N N . SER A 1 241 ? 22.612 12.031 -2.751 1.00 81.19 241 SER A N 1
ATOM 1773 C CA . SER A 1 241 ? 21.546 12.533 -1.876 1.00 81.19 241 SER A CA 1
ATOM 1774 C C . SER A 1 241 ? 21.691 12.117 -0.409 1.00 81.19 241 SER A C 1
ATOM 1776 O O . SER A 1 241 ? 20.759 12.285 0.376 1.00 81.19 241 SER A O 1
ATOM 1778 N N . LYS A 1 242 ? 22.857 11.584 -0.013 1.00 93.19 242 LYS A N 1
ATOM 1779 C CA . LYS A 1 242 ? 23.121 11.049 1.337 1.00 93.19 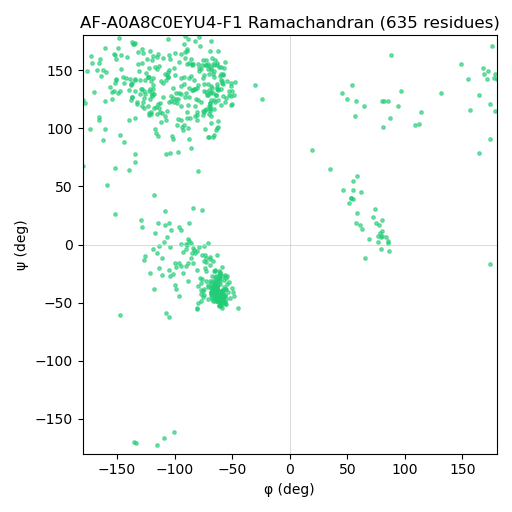242 LYS A CA 1
ATOM 1780 C C . LYS A 1 242 ? 22.759 12.034 2.459 1.00 93.19 242 LYS A C 1
ATOM 1782 O O . LYS A 1 242 ? 22.103 11.650 3.427 1.00 93.19 242 LYS A O 1
ATOM 1787 N N . GLU A 1 243 ? 23.149 13.302 2.331 1.00 96.06 243 GLU A N 1
ATOM 1788 C CA . GLU A 1 243 ? 22.870 14.312 3.364 1.00 96.06 243 GLU A CA 1
ATOM 1789 C C . GLU A 1 243 ? 21.385 14.690 3.442 1.00 96.06 243 GLU A C 1
ATOM 1791 O O . GLU A 1 243 ? 20.849 14.898 4.532 1.00 96.06 243 GLU A O 1
ATOM 1796 N N . GLU A 1 244 ? 20.678 14.708 2.310 1.00 97.44 244 GLU A N 1
ATOM 1797 C CA . GLU A 1 244 ? 19.232 14.936 2.310 1.00 97.44 244 GLU A CA 1
ATOM 1798 C C . GLU A 1 244 ? 18.475 13.763 2.930 1.00 97.44 244 GLU A C 1
ATOM 1800 O O . GLU A 1 244 ? 17.576 13.982 3.738 1.00 97.44 244 GLU A O 1
ATOM 1805 N N . MET A 1 245 ? 18.874 12.520 2.632 1.00 98.56 245 MET A N 1
ATOM 1806 C CA . MET A 1 245 ? 18.311 11.331 3.282 1.00 98.56 245 MET A CA 1
ATOM 1807 C C . MET A 1 245 ? 18.465 11.415 4.803 1.00 98.56 245 MET A C 1
ATOM 1809 O O . MET A 1 245 ? 17.509 11.179 5.544 1.00 98.56 245 MET A O 1
ATOM 1813 N N . LYS A 1 246 ? 19.645 11.823 5.283 1.00 98.12 246 LYS A N 1
ATOM 1814 C CA . LYS A 1 246 ? 19.897 12.040 6.710 1.00 98.12 246 LYS A CA 1
ATOM 1815 C C . LYS A 1 246 ? 18.985 13.119 7.296 1.00 98.12 246 LYS A C 1
ATOM 1817 O O . LYS A 1 246 ? 18.383 12.893 8.345 1.00 98.12 246 LYS A O 1
ATOM 1822 N N . SER A 1 247 ? 18.843 14.259 6.618 1.00 97.88 247 SER A N 1
ATOM 1823 C CA . SER A 1 247 ? 17.951 15.340 7.054 1.00 97.88 247 SER A CA 1
ATOM 1824 C C . SER A 1 247 ? 16.484 14.898 7.105 1.00 97.88 247 SER A C 1
ATOM 1826 O O . SER A 1 247 ? 15.792 15.171 8.085 1.00 97.88 247 SER A O 1
ATOM 1828 N N . LEU A 1 248 ? 16.011 14.157 6.101 1.00 98.62 248 LEU A N 1
ATOM 1829 C CA . LEU A 1 248 ? 14.651 13.612 6.050 1.00 98.62 248 LEU A CA 1
ATOM 1830 C C . LEU A 1 248 ? 14.372 12.661 7.223 1.00 98.62 248 LEU A C 1
ATOM 1832 O O . LEU A 1 248 ? 13.315 12.747 7.856 1.00 98.62 248 LEU A O 1
ATOM 1836 N N . VAL A 1 249 ? 15.336 11.801 7.560 1.00 98.62 249 VAL A N 1
ATOM 1837 C CA . VAL A 1 249 ? 15.235 10.886 8.705 1.00 98.62 249 VAL A CA 1
ATOM 1838 C C . VAL A 1 249 ? 15.213 11.642 10.030 1.00 98.62 249 VAL A C 1
ATOM 1840 O O . VAL A 1 249 ? 14.343 11.401 10.864 1.00 98.62 249 VAL A O 1
ATOM 1843 N N . GLN A 1 250 ? 16.141 12.579 10.224 1.00 97.06 250 GLN A N 1
ATOM 1844 C CA . GLN A 1 250 ? 16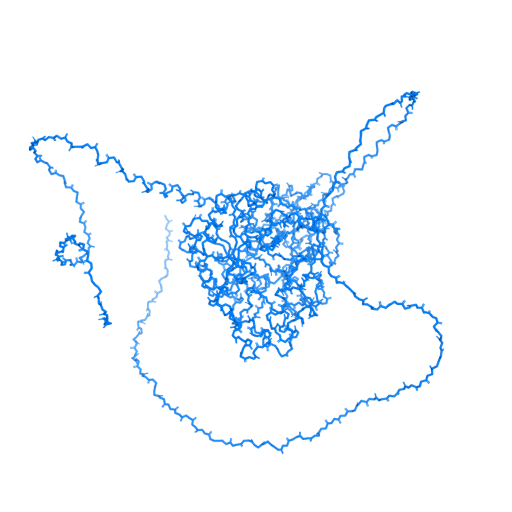.312 13.279 11.499 1.00 97.06 250 GLN A CA 1
ATOM 1845 C C . GLN A 1 250 ? 15.224 14.326 11.762 1.00 97.06 250 GLN A C 1
ATOM 1847 O O . GLN A 1 250 ? 14.776 14.471 12.896 1.00 97.06 250 GLN A O 1
ATOM 1852 N N . ASN A 1 251 ? 14.793 15.044 10.722 1.00 97.62 251 ASN A N 1
ATOM 1853 C CA . ASN A 1 251 ? 13.998 16.265 10.873 1.00 97.62 251 ASN A CA 1
ATOM 1854 C C . ASN A 1 251 ? 12.569 16.142 10.336 1.00 97.62 251 ASN A C 1
ATOM 1856 O O . ASN A 1 251 ? 11.714 16.948 10.700 1.00 97.62 251 ASN A O 1
ATOM 1860 N N . LYS A 1 252 ? 12.295 15.176 9.449 1.00 98.12 252 LYS A N 1
ATOM 1861 C CA . LYS A 1 252 ? 11.002 15.069 8.752 1.00 98.12 252 LYS A CA 1
ATOM 1862 C C . LYS A 1 252 ? 10.257 13.762 9.045 1.00 98.12 252 LYS A C 1
ATOM 1864 O O . LYS A 1 252 ? 9.113 13.620 8.621 1.00 98.12 252 LYS A O 1
ATOM 1869 N N . GLY A 1 253 ? 10.837 12.828 9.804 1.00 97.81 253 GLY A N 1
ATOM 1870 C CA . GLY A 1 253 ? 10.148 11.595 10.212 1.00 97.81 253 GLY A CA 1
ATOM 1871 C C . GLY A 1 253 ? 9.984 10.567 9.093 1.00 97.81 253 GLY A C 1
ATOM 1872 O O . GLY A 1 253 ? 8.988 9.838 9.056 1.00 97.81 253 GLY A O 1
ATOM 1873 N N . VAL A 1 254 ? 10.921 10.546 8.144 1.00 98.75 254 VAL A N 1
ATOM 1874 C CA . VAL A 1 254 ? 10.972 9.558 7.061 1.00 98.75 254 VAL A CA 1
ATOM 1875 C C . VAL A 1 254 ? 11.890 8.414 7.481 1.00 98.75 254 VAL A C 1
ATOM 1877 O O . VAL A 1 254 ? 13.018 8.652 7.881 1.00 98.75 254 VAL A O 1
ATOM 1880 N N . ASN A 1 255 ? 11.448 7.165 7.362 1.00 98.50 255 ASN A N 1
ATOM 1881 C CA . ASN A 1 255 ? 12.280 5.991 7.657 1.00 98.50 255 ASN A CA 1
ATOM 1882 C C . ASN A 1 255 ? 12.278 4.967 6.516 1.00 98.50 255 ASN A C 1
ATOM 1884 O O . ASN A 1 255 ? 12.526 3.786 6.743 1.00 98.50 255 ASN A O 1
ATOM 1888 N N . SER A 1 256 ? 11.939 5.393 5.300 1.00 98.88 256 SER A N 1
ATOM 1889 C CA . SER A 1 256 ? 11.825 4.509 4.141 1.00 98.88 256 SER A CA 1
ATOM 1890 C C . SER A 1 256 ? 12.081 5.260 2.838 1.00 98.88 256 SER A C 1
ATOM 1892 O O . SER A 1 256 ? 11.523 6.340 2.620 1.00 98.88 256 SER A O 1
ATOM 1894 N N . PHE A 1 257 ? 12.927 4.675 1.989 1.00 98.94 257 PHE A N 1
ATOM 1895 C CA . PHE A 1 257 ? 13.385 5.270 0.733 1.00 98.94 257 PHE A CA 1
ATOM 1896 C C . PHE A 1 257 ? 13.178 4.313 -0.439 1.00 98.94 257 PHE A C 1
ATOM 1898 O O . PHE A 1 257 ? 13.532 3.143 -0.317 1.00 98.94 257 PHE A O 1
ATOM 1905 N N . LYS A 1 258 ? 12.639 4.798 -1.566 1.00 98.81 258 LYS A N 1
ATOM 1906 C CA . LYS A 1 258 ? 12.350 3.980 -2.762 1.00 98.81 258 LYS A CA 1
ATOM 1907 C C . LYS A 1 258 ? 13.371 4.192 -3.868 1.00 98.81 258 LYS A C 1
ATOM 1909 O O . LYS A 1 258 ? 13.580 5.314 -4.312 1.00 98.81 258 LYS A O 1
ATOM 1914 N N . MET A 1 259 ? 13.937 3.102 -4.360 1.00 98.75 259 MET A N 1
ATOM 1915 C CA . MET A 1 259 ? 14.858 3.077 -5.491 1.00 98.75 259 MET A CA 1
ATOM 1916 C C . MET A 1 259 ? 14.205 2.346 -6.669 1.00 98.75 259 MET A C 1
ATOM 1918 O O . MET A 1 259 ? 13.333 1.492 -6.480 1.00 98.75 259 MET A O 1
ATOM 1922 N N . PHE A 1 260 ? 14.620 2.672 -7.891 1.00 98.62 260 PHE A N 1
ATOM 1923 C CA . PHE A 1 260 ? 14.092 2.064 -9.112 1.00 98.62 260 PHE A CA 1
ATOM 1924 C C . PHE A 1 260 ? 15.206 1.360 -9.883 1.00 98.62 260 PHE A C 1
ATOM 1926 O O . PHE A 1 260 ? 16.226 1.963 -10.196 1.00 98.62 260 PHE A O 1
ATOM 1933 N N . MET A 1 261 ? 14.987 0.091 -10.225 1.00 98.56 261 MET A N 1
ATOM 1934 C CA . MET A 1 261 ? 15.851 -0.666 -11.145 1.00 98.56 261 MET A CA 1
ATOM 1935 C C . MET A 1 261 ? 15.364 -0.586 -12.600 1.00 98.56 261 MET A C 1
ATOM 1937 O O . MET A 1 261 ? 16.044 -1.055 -13.510 1.00 98.56 261 MET A O 1
ATOM 1941 N N . ALA A 1 262 ? 14.192 0.023 -12.800 1.00 96.06 262 ALA A N 1
ATOM 1942 C CA . ALA A 1 262 ? 13.533 0.255 -14.078 1.00 96.06 262 ALA A CA 1
ATOM 1943 C C . ALA A 1 262 ? 13.431 1.754 -14.387 1.00 96.06 262 ALA A C 1
ATOM 1945 O O . ALA A 1 262 ? 13.959 2.585 -13.649 1.00 96.06 262 ALA A O 1
ATOM 1946 N N . TYR A 1 263 ? 12.703 2.101 -15.453 1.00 92.31 263 TYR A N 1
ATOM 1947 C CA . TYR A 1 263 ? 12.562 3.478 -15.942 1.00 92.31 263 TYR A CA 1
ATOM 1948 C C . TYR A 1 263 ? 13.920 4.091 -16.294 1.00 92.31 263 TYR A C 1
ATOM 1950 O O . TYR A 1 263 ? 14.334 5.110 -15.726 1.00 92.31 263 TYR A O 1
ATOM 1958 N N . LYS A 1 264 ? 14.617 3.427 -17.226 1.00 91.38 264 LYS A N 1
ATOM 1959 C CA . LYS A 1 264 ? 15.895 3.876 -17.780 1.00 91.38 264 LYS A CA 1
ATOM 1960 C C . LYS A 1 264 ? 15.815 5.351 -18.186 1.00 91.38 264 LYS A C 1
ATOM 1962 O O . LYS A 1 264 ? 14.782 5.813 -18.663 1.00 91.38 264 LYS A O 1
ATOM 1967 N N . ASP A 1 265 ? 16.891 6.083 -17.917 1.00 88.94 265 ASP A N 1
ATOM 1968 C CA . ASP A 1 265 ? 17.046 7.528 -18.143 1.00 88.94 265 ASP A CA 1
ATOM 1969 C C . ASP A 1 265 ? 16.143 8.452 -17.302 1.00 88.94 265 ASP A C 1
ATOM 1971 O O . ASP A 1 265 ? 16.417 9.650 -17.226 1.00 88.94 265 ASP A O 1
ATOM 1975 N N . LEU A 1 266 ? 15.130 7.921 -16.607 1.00 90.50 266 LEU A N 1
ATOM 1976 C CA . LEU A 1 266 ? 14.204 8.704 -15.786 1.00 90.50 266 LEU A CA 1
ATOM 1977 C C . LEU A 1 266 ? 14.477 8.551 -14.283 1.00 90.50 266 LEU A C 1
ATOM 1979 O O . LEU A 1 266 ? 14.817 9.531 -13.622 1.00 90.50 266 LEU A O 1
ATOM 1983 N N . TYR A 1 267 ? 14.342 7.334 -13.750 1.00 94.06 267 TYR A N 1
ATOM 1984 C CA . TYR A 1 267 ? 14.488 7.047 -12.313 1.00 94.06 267 TYR A CA 1
ATOM 1985 C C . TYR A 1 267 ? 15.489 5.934 -12.005 1.00 94.06 267 TYR A C 1
ATOM 1987 O O . TYR A 1 267 ? 15.846 5.761 -10.840 1.00 94.06 267 TYR A O 1
ATOM 1995 N N . MET A 1 268 ? 15.911 5.175 -13.023 1.00 96.62 268 MET A N 1
ATOM 1996 C CA . MET A 1 268 ? 16.798 4.030 -12.850 1.00 96.62 268 MET A CA 1
ATOM 1997 C C . MET A 1 268 ? 18.110 4.436 -12.179 1.00 96.62 268 MET A C 1
ATOM 1999 O O . MET A 1 268 ? 18.806 5.334 -12.661 1.00 96.62 268 MET A O 1
ATOM 2003 N N . VAL A 1 269 ? 18.449 3.716 -11.112 1.00 96.50 269 VAL A N 1
ATOM 2004 C CA . VAL A 1 269 ? 19.770 3.733 -10.479 1.00 96.50 269 VAL A CA 1
ATOM 2005 C C . VAL A 1 269 ? 20.519 2.446 -10.817 1.00 96.50 269 VAL A C 1
ATOM 2007 O O . VAL A 1 269 ? 19.916 1.376 -10.944 1.00 96.50 269 VAL A O 1
ATOM 2010 N N . ASN A 1 270 ? 21.831 2.549 -11.004 1.00 97.06 270 ASN A N 1
ATOM 2011 C CA . ASN A 1 270 ? 22.687 1.397 -11.287 1.00 97.06 270 ASN A CA 1
ATOM 2012 C C . ASN A 1 270 ? 23.075 0.641 -9.997 1.00 97.06 270 ASN A C 1
ATOM 2014 O O . ASN A 1 270 ? 22.761 1.068 -8.886 1.00 97.06 270 ASN A O 1
ATOM 2018 N N . ASP A 1 271 ? 23.767 -0.493 -10.127 1.00 98.56 271 ASP A N 1
ATOM 2019 C CA . ASP A 1 271 ? 24.107 -1.346 -8.978 1.00 98.56 271 ASP A CA 1
ATOM 2020 C C . ASP A 1 271 ? 25.062 -0.679 -7.968 1.00 98.56 271 ASP A C 1
ATOM 2022 O O . ASP A 1 271 ? 24.950 -0.933 -6.768 1.00 98.56 271 ASP A O 1
ATOM 2026 N N . GLU A 1 272 ? 25.974 0.188 -8.421 1.00 98.00 272 GLU A N 1
ATOM 2027 C CA . GLU A 1 272 ? 26.872 0.950 -7.540 1.00 98.00 272 GLU A CA 1
ATOM 2028 C C . GLU A 1 272 ? 26.079 1.971 -6.712 1.00 98.00 272 GLU A C 1
ATOM 2030 O O . GLU A 1 272 ? 26.238 2.065 -5.492 1.00 98.00 272 GLU A O 1
ATOM 2035 N N . GLU A 1 273 ? 25.160 2.686 -7.363 1.00 97.81 273 GLU A N 1
ATOM 2036 C CA . GLU A 1 273 ? 24.251 3.631 -6.716 1.00 97.81 273 GLU A CA 1
ATOM 2037 C C . GLU A 1 273 ? 23.307 2.918 -5.735 1.00 97.81 273 GLU A C 1
ATOM 2039 O O . GLU A 1 273 ? 23.107 3.400 -4.620 1.00 97.81 273 GLU A O 1
ATOM 2044 N N . LEU A 1 274 ? 22.777 1.740 -6.094 1.00 98.31 274 LEU A N 1
ATOM 2045 C CA . LEU A 1 274 ? 21.970 0.902 -5.197 1.00 98.31 274 LEU A CA 1
ATOM 2046 C C . LEU A 1 274 ? 22.764 0.451 -3.971 1.00 98.31 274 LEU A C 1
ATOM 2048 O O . LEU A 1 274 ? 22.266 0.551 -2.850 1.00 98.31 274 LEU A O 1
ATOM 2052 N N . TYR A 1 275 ? 23.999 -0.016 -4.162 1.00 98.69 275 TYR A N 1
ATOM 2053 C CA . TYR A 1 275 ? 24.877 -0.420 -3.065 1.00 98.69 275 TYR A CA 1
ATOM 2054 C C . TYR A 1 275 ? 25.105 0.738 -2.083 1.00 98.69 275 TYR A C 1
ATOM 2056 O O . TYR A 1 275 ? 24.980 0.571 -0.862 1.00 98.69 275 TYR A O 1
ATOM 2064 N N . ALA A 1 276 ? 25.390 1.931 -2.604 1.00 98.44 276 ALA A N 1
ATOM 2065 C CA . ALA A 1 276 ? 25.608 3.123 -1.797 1.00 98.44 276 ALA A CA 1
ATOM 2066 C C . ALA A 1 276 ? 24.317 3.601 -1.097 1.00 98.44 276 ALA A C 1
ATOM 2068 O O . ALA A 1 276 ? 24.345 3.921 0.097 1.00 98.44 276 ALA A O 1
ATOM 2069 N N . ALA A 1 277 ? 23.174 3.565 -1.789 1.00 98.44 277 ALA A N 1
ATOM 2070 C CA . ALA A 1 277 ? 21.865 3.904 -1.235 1.00 98.44 277 ALA A CA 1
ATOM 2071 C C . ALA A 1 277 ? 21.435 2.952 -0.116 1.00 98.44 277 ALA A C 1
ATOM 2073 O O . ALA A 1 277 ? 21.000 3.408 0.943 1.00 98.44 277 ALA A O 1
ATOM 2074 N N . PHE A 1 278 ? 21.601 1.640 -0.298 1.00 98.75 278 PHE A N 1
ATOM 2075 C CA . PHE A 1 278 ? 21.283 0.642 0.727 1.00 98.75 278 PHE A CA 1
ATOM 2076 C C . PHE A 1 278 ? 22.218 0.755 1.936 1.00 98.75 278 PHE A C 1
ATOM 2078 O O . PHE A 1 278 ? 21.759 0.685 3.078 1.00 98.75 278 PHE A O 1
ATOM 2085 N N . SER A 1 279 ? 23.510 1.011 1.707 1.00 98.56 279 SER A N 1
ATOM 2086 C CA . SER A 1 279 ? 24.466 1.296 2.786 1.00 98.56 279 SER A CA 1
ATOM 2087 C C . SER A 1 279 ? 24.026 2.511 3.607 1.00 98.56 279 SER A C 1
ATOM 2089 O O . SER A 1 279 ? 23.973 2.450 4.835 1.00 98.56 279 SER A O 1
ATOM 2091 N N . CYS A 1 280 ? 23.616 3.592 2.938 1.00 98.56 280 CYS A N 1
ATOM 2092 C CA . CYS A 1 280 ? 23.101 4.786 3.601 1.00 98.56 280 CYS A CA 1
ATOM 2093 C C . CYS A 1 280 ? 21.787 4.523 4.354 1.00 98.56 280 CYS A C 1
ATOM 2095 O O . CYS A 1 280 ? 21.654 4.945 5.501 1.00 98.56 280 CYS A O 1
ATOM 2097 N N . CYS A 1 281 ? 20.837 3.788 3.765 1.00 98.75 281 CYS A N 1
ATOM 2098 C CA . CYS A 1 281 ? 19.593 3.407 4.441 1.00 98.75 281 CYS A CA 1
ATOM 2099 C C . CYS A 1 281 ? 19.881 2.643 5.739 1.00 98.75 281 CYS A C 1
ATOM 2101 O O . CYS A 1 281 ? 19.321 2.956 6.787 1.00 98.75 281 CYS A O 1
ATOM 2103 N N . LYS A 1 282 ? 20.821 1.692 5.700 1.00 98.50 282 LYS A N 1
ATOM 2104 C CA . LYS A 1 282 ? 21.266 0.960 6.886 1.00 98.50 282 LYS A CA 1
ATOM 2105 C C . LYS A 1 282 ? 21.854 1.879 7.958 1.00 98.50 282 LYS A C 1
ATOM 2107 O O . LYS A 1 282 ? 21.412 1.788 9.100 1.00 98.50 282 LYS A O 1
ATOM 2112 N N . GLU A 1 283 ? 22.797 2.754 7.597 1.00 98.31 283 GLU A N 1
ATOM 2113 C CA . GLU A 1 283 ? 23.411 3.730 8.519 1.00 98.31 283 GLU A CA 1
ATOM 2114 C C . GLU A 1 283 ? 22.359 4.611 9.209 1.00 98.31 283 GLU A C 1
ATOM 2116 O O . GLU A 1 283 ? 22.478 4.919 10.394 1.00 98.31 283 GLU A O 1
ATOM 2121 N N . LEU A 1 284 ? 21.318 5.001 8.472 1.00 98.56 284 LEU A N 1
ATOM 2122 C CA . LEU A 1 284 ? 20.253 5.874 8.958 1.00 98.56 284 LEU A CA 1
ATOM 2123 C C . LEU A 1 284 ? 19.129 5.136 9.699 1.00 98.56 284 LEU A C 1
ATOM 2125 O O . LEU A 1 284 ? 18.242 5.789 10.244 1.00 98.56 284 LEU A O 1
ATOM 2129 N N . GLY A 1 285 ? 19.126 3.801 9.710 1.00 98.50 285 GLY A N 1
ATOM 2130 C CA . GLY A 1 285 ? 18.022 3.026 10.276 1.00 98.50 285 GLY A CA 1
ATOM 2131 C C . GLY A 1 285 ? 16.742 3.055 9.428 1.00 98.50 285 GLY A C 1
ATOM 2132 O O . GLY A 1 285 ? 15.651 2.884 9.971 1.00 98.50 285 GLY A O 1
ATOM 2133 N N . ALA A 1 286 ? 16.849 3.318 8.125 1.00 98.75 286 ALA A N 1
ATOM 2134 C CA . ALA A 1 286 ? 15.730 3.387 7.192 1.00 98.75 286 ALA A CA 1
ATOM 2135 C C . ALA A 1 286 ? 15.555 2.096 6.368 1.00 98.75 286 ALA A C 1
ATOM 2137 O O . ALA A 1 286 ? 16.517 1.454 5.957 1.00 98.75 286 ALA A O 1
ATOM 2138 N N . VAL A 1 287 ? 14.308 1.748 6.057 1.00 98.69 287 VAL A N 1
ATOM 2139 C CA . VAL A 1 287 ? 13.959 0.614 5.193 1.00 98.69 287 VAL A CA 1
ATOM 2140 C C . VAL A 1 287 ? 14.195 0.980 3.726 1.00 98.69 287 VAL A C 1
ATOM 2142 O O . VAL A 1 287 ? 13.600 1.933 3.218 1.00 98.69 287 VAL A O 1
ATOM 2145 N N . ALA A 1 288 ? 15.027 0.210 3.025 1.00 98.88 288 ALA A N 1
ATOM 2146 C CA . ALA A 1 288 ? 15.203 0.361 1.586 1.00 98.88 288 ALA A CA 1
ATOM 2147 C C . ALA A 1 288 ? 14.049 -0.321 0.836 1.00 98.88 288 ALA A C 1
ATOM 2149 O O . ALA A 1 288 ? 13.803 -1.510 1.024 1.00 98.88 288 ALA A O 1
ATOM 2150 N N . GLN A 1 289 ? 13.354 0.419 -0.022 1.00 98.94 289 GLN A N 1
ATOM 2151 C CA . GLN A 1 289 ? 12.316 -0.075 -0.926 1.00 98.94 289 GLN A CA 1
ATOM 2152 C C . GLN A 1 289 ? 12.849 -0.130 -2.359 1.00 98.94 289 GLN A C 1
ATOM 2154 O O . GLN A 1 289 ? 13.604 0.751 -2.771 1.00 98.94 289 GLN A O 1
ATOM 2159 N N . VAL A 1 290 ? 12.438 -1.127 -3.144 1.00 98.88 290 VAL A N 1
ATOM 2160 C CA . VAL A 1 290 ? 12.890 -1.263 -4.536 1.00 98.88 290 VAL A CA 1
ATOM 2161 C C . VAL A 1 290 ? 11.759 -1.638 -5.488 1.00 98.88 290 VAL A C 1
ATOM 2163 O O . VAL A 1 290 ? 11.049 -2.617 -5.267 1.00 98.88 290 VAL A O 1
ATOM 2166 N N . HIS A 1 291 ? 11.607 -0.859 -6.563 1.00 98.88 291 HIS A N 1
ATOM 2167 C CA . HIS A 1 291 ? 10.901 -1.291 -7.768 1.00 98.88 291 HIS A CA 1
ATOM 2168 C C . HIS A 1 291 ? 11.868 -2.152 -8.588 1.00 98.88 291 HIS A C 1
ATOM 2170 O O . HIS A 1 291 ? 12.840 -1.633 -9.148 1.00 98.88 291 HIS A O 1
ATOM 2176 N N . ALA A 1 292 ? 11.627 -3.462 -8.610 1.00 98.69 292 ALA A N 1
ATOM 2177 C CA . ALA A 1 292 ? 12.566 -4.456 -9.113 1.00 98.69 292 ALA A CA 1
ATOM 2178 C C . ALA A 1 292 ? 12.123 -5.048 -10.461 1.00 98.69 292 ALA A C 1
ATOM 2180 O O . ALA A 1 292 ? 11.650 -6.174 -10.521 1.00 98.69 292 ALA A O 1
ATOM 2181 N N . GLU A 1 293 ? 12.326 -4.302 -11.547 1.00 98.62 293 GLU A N 1
ATOM 2182 C CA . GLU A 1 293 ? 12.355 -4.824 -12.923 1.00 98.62 293 GLU A CA 1
ATOM 2183 C C . GLU A 1 293 ? 13.710 -4.455 -13.539 1.00 98.62 293 GLU A C 1
ATOM 2185 O O . GLU A 1 293 ? 14.242 -3.383 -13.248 1.00 98.62 293 GLU A O 1
ATOM 2190 N N . ASN A 1 294 ? 14.298 -5.310 -14.376 1.00 98.00 294 ASN A N 1
ATOM 2191 C CA . ASN A 1 294 ? 15.548 -4.972 -15.055 1.00 98.00 294 ASN A CA 1
ATOM 2192 C C . ASN A 1 294 ? 15.302 -3.944 -16.172 1.00 98.00 294 ASN A C 1
ATOM 2194 O O . ASN A 1 294 ? 14.905 -4.306 -17.278 1.00 98.00 294 ASN A O 1
ATOM 2198 N N . GLY A 1 295 ? 15.579 -2.667 -15.892 1.00 95.38 295 GLY A N 1
ATOM 2199 C CA . GLY A 1 295 ? 15.339 -1.551 -16.809 1.00 95.38 295 GLY A CA 1
ATOM 2200 C C . GLY A 1 295 ? 16.096 -1.599 -18.135 1.00 95.38 295 GLY A C 1
ATOM 2201 O O . GLY A 1 295 ? 15.630 -1.000 -19.100 1.00 95.38 295 GLY A O 1
ATOM 2202 N N . GLU A 1 296 ? 17.213 -2.326 -18.210 1.00 93.00 296 GLU A N 1
ATOM 2203 C CA . GLU A 1 296 ? 17.961 -2.525 -19.460 1.00 93.00 296 GLU A CA 1
ATOM 2204 C C . GLU A 1 296 ? 17.305 -3.578 -20.363 1.00 93.00 296 GLU A C 1
ATOM 2206 O O . GLU A 1 296 ? 17.425 -3.514 -21.586 1.00 93.00 296 GLU A O 1
ATOM 2211 N N . LEU A 1 297 ? 16.599 -4.549 -19.772 1.00 92.00 297 LEU A N 1
ATOM 2212 C CA . LEU A 1 297 ? 15.922 -5.620 -20.505 1.00 92.00 297 LEU A CA 1
ATOM 2213 C C . LEU A 1 297 ? 14.499 -5.263 -20.936 1.00 92.00 297 LEU A C 1
ATOM 2215 O O . LEU A 1 297 ? 13.964 -5.945 -21.811 1.00 92.00 297 LEU A O 1
ATOM 2219 N N . ILE A 1 298 ? 13.891 -4.217 -20.362 1.00 85.75 298 ILE A N 1
ATOM 2220 C CA . ILE A 1 298 ? 12.578 -3.724 -20.800 1.00 85.75 298 ILE A CA 1
ATOM 2221 C C . ILE A 1 298 ? 12.716 -3.245 -22.249 1.00 85.75 298 ILE A C 1
ATOM 2223 O O . ILE A 1 298 ? 13.247 -2.174 -22.547 1.00 85.75 298 ILE A O 1
ATOM 2227 N N . ALA A 1 299 ? 12.264 -4.088 -23.174 1.00 69.12 299 ALA A N 1
ATOM 2228 C CA . ALA A 1 299 ? 12.631 -3.974 -24.573 1.00 69.12 299 ALA A CA 1
ATOM 2229 C C . ALA A 1 299 ? 11.639 -3.106 -25.351 1.00 69.12 299 ALA A C 1
ATOM 2231 O O . ALA A 1 299 ? 10.459 -3.431 -25.467 1.00 69.12 299 ALA A O 1
ATOM 2232 N N . GLN A 1 300 ? 12.137 -2.093 -26.062 1.00 69.44 300 GLN A N 1
ATOM 2233 C CA . GLN A 1 300 ? 11.338 -1.375 -27.070 1.00 69.44 300 GLN A CA 1
ATOM 2234 C C . GLN A 1 300 ? 11.056 -2.209 -28.337 1.00 69.44 300 GLN A C 1
ATOM 2236 O O . GLN A 1 300 ? 10.398 -1.744 -29.267 1.00 69.44 300 GLN A O 1
ATOM 2241 N N . LYS A 1 301 ? 11.526 -3.465 -28.385 1.00 83.44 301 LYS A N 1
ATOM 2242 C CA . LYS A 1 301 ? 11.389 -4.366 -29.538 1.00 83.44 301 LYS A CA 1
ATOM 2243 C C . LYS A 1 301 ? 9.928 -4.586 -29.956 1.00 83.44 301 LYS A C 1
ATOM 2245 O O . LYS A 1 301 ? 9.681 -4.770 -31.143 1.00 83.44 301 LYS A O 1
ATOM 2250 N N . MET A 1 302 ? 8.976 -4.531 -29.019 1.00 91.19 302 MET A N 1
ATOM 2251 C CA . MET A 1 302 ? 7.552 -4.750 -29.316 1.00 91.19 302 MET A CA 1
ATOM 2252 C C . MET A 1 302 ? 7.001 -3.724 -30.314 1.00 91.19 302 MET A C 1
ATOM 2254 O O . MET A 1 302 ? 6.349 -4.111 -31.283 1.00 91.19 302 MET A O 1
ATOM 2258 N N . LEU A 1 303 ? 7.376 -2.447 -30.174 1.00 90.44 303 LEU A N 1
ATOM 2259 C CA . LEU A 1 303 ? 6.977 -1.399 -31.119 1.00 90.44 303 LEU A CA 1
ATOM 2260 C C . LEU A 1 303 ? 7.556 -1.642 -32.519 1.00 90.44 303 LEU A C 1
ATOM 2262 O O . LEU A 1 303 ? 6.848 -1.517 -33.515 1.00 90.44 303 LEU A O 1
ATOM 2266 N N . ALA A 1 304 ? 8.824 -2.059 -32.607 1.00 91.75 304 ALA A N 1
ATOM 2267 C CA . ALA A 1 304 ? 9.463 -2.394 -33.883 1.00 91.75 304 ALA A CA 1
ATOM 2268 C C . ALA A 1 304 ? 8.824 -3.615 -34.574 1.00 91.75 304 ALA A C 1
ATOM 2270 O O . ALA A 1 304 ? 8.925 -3.759 -35.790 1.00 91.75 304 ALA A O 1
ATOM 2271 N N . MET A 1 305 ? 8.151 -4.483 -33.812 1.00 94.12 305 MET A N 1
ATOM 2272 C CA . MET A 1 305 ? 7.370 -5.616 -34.319 1.00 94.12 305 MET A CA 1
ATOM 2273 C C . MET A 1 305 ? 5.926 -5.238 -34.697 1.00 94.12 305 MET A C 1
ATOM 2275 O O . MET A 1 305 ? 5.164 -6.109 -35.108 1.00 94.12 305 MET A O 1
ATOM 2279 N N . GLY A 1 306 ? 5.541 -3.962 -34.569 1.00 95.75 306 GLY A N 1
ATOM 2280 C CA . GLY A 1 306 ? 4.184 -3.481 -34.838 1.00 95.75 306 GLY A CA 1
ATOM 2281 C C . GLY A 1 306 ? 3.179 -3.762 -33.717 1.00 95.75 306 GLY A C 1
ATOM 2282 O O . GLY A 1 306 ? 1.985 -3.563 -33.919 1.00 95.75 306 GLY A O 1
ATOM 2283 N N . ILE A 1 307 ? 3.640 -4.214 -32.545 1.00 97.44 307 ILE A N 1
ATOM 2284 C CA . ILE A 1 307 ? 2.797 -4.442 -31.366 1.00 97.44 307 ILE A CA 1
ATOM 2285 C C . ILE A 1 307 ? 2.730 -3.132 -30.581 1.00 97.44 307 ILE A C 1
ATOM 2287 O O . ILE A 1 307 ? 3.665 -2.772 -29.864 1.00 97.44 307 ILE A O 1
ATOM 2291 N N . THR A 1 308 ? 1.630 -2.402 -30.754 1.00 97.31 308 THR A N 1
ATOM 2292 C CA . THR A 1 308 ? 1.414 -1.079 -30.149 1.00 97.31 308 THR A CA 1
ATOM 2293 C C . THR A 1 308 ? 0.330 -1.062 -29.074 1.00 97.31 308 THR A C 1
ATOM 2295 O O . THR A 1 308 ? 0.226 -0.070 -28.352 1.00 97.31 308 THR A O 1
ATOM 2298 N N . GLY A 1 309 ? -0.457 -2.135 -28.949 1.00 98.12 309 GLY A N 1
ATOM 2299 C CA . GLY A 1 309 ? -1.532 -2.252 -27.969 1.00 98.12 309 GLY A CA 1
ATOM 2300 C C . GLY A 1 309 ? -1.041 -2.570 -26.549 1.00 98.12 309 GLY A C 1
ATOM 2301 O O . GLY A 1 309 ? 0.145 -2.859 -26.348 1.00 98.12 309 GLY A O 1
ATOM 2302 N N . PRO A 1 310 ? -1.937 -2.515 -25.542 1.00 98.62 310 PRO A N 1
ATOM 2303 C CA . PRO A 1 310 ? -1.614 -2.793 -24.140 1.00 98.62 310 PRO A CA 1
ATOM 2304 C C . PRO A 1 310 ? -0.945 -4.152 -23.890 1.00 98.62 310 PRO A C 1
ATOM 2306 O O . PRO A 1 310 ? -0.163 -4.276 -22.958 1.00 98.62 310 PRO A O 1
ATOM 2309 N N . GLU A 1 311 ? -1.180 -5.163 -24.722 1.00 98.50 311 GLU A N 1
ATOM 2310 C CA . GLU A 1 311 ? -0.486 -6.452 -24.662 1.00 98.50 311 GLU A CA 1
ATOM 2311 C C . GLU A 1 311 ? 1.032 -6.326 -24.865 1.00 98.50 311 GLU A C 1
ATOM 2313 O O . GLU A 1 311 ? 1.808 -7.054 -24.245 1.00 98.50 311 GLU A O 1
ATOM 2318 N N . GLY A 1 312 ? 1.480 -5.348 -25.659 1.00 98.06 312 GLY A N 1
ATOM 2319 C CA . GLY A 1 312 ? 2.901 -5.051 -25.844 1.00 98.06 312 GLY A CA 1
ATOM 2320 C C . GLY A 1 312 ? 3.600 -4.637 -24.548 1.00 98.06 312 GLY A C 1
ATOM 2321 O O . GLY A 1 312 ? 4.800 -4.871 -24.397 1.00 98.06 312 GLY A O 1
ATOM 2322 N N . HIS A 1 313 ? 2.848 -4.082 -23.592 1.00 97.88 313 HIS A N 1
ATOM 2323 C CA . HIS A 1 313 ? 3.348 -3.656 -22.286 1.00 97.88 313 HIS A CA 1
ATOM 2324 C C . HIS A 1 313 ? 3.678 -4.820 -21.352 1.00 97.88 313 HIS A C 1
ATOM 2326 O O . HIS A 1 313 ? 4.582 -4.685 -20.531 1.00 97.88 313 HIS A O 1
ATOM 2332 N N . GLU A 1 314 ? 2.960 -5.939 -21.457 1.00 98.06 314 GLU A N 1
ATOM 2333 C CA . GLU A 1 314 ? 3.293 -7.175 -20.739 1.00 98.06 314 GLU A CA 1
ATOM 2334 C C . GLU A 1 314 ? 4.458 -7.884 -21.437 1.00 98.06 314 GLU A C 1
ATOM 2336 O O . GLU A 1 314 ? 5.481 -8.171 -20.813 1.00 98.06 314 GLU A O 1
ATOM 2341 N N . LEU A 1 315 ? 4.360 -8.030 -22.763 1.00 97.81 315 LEU A N 1
ATOM 2342 C CA . LEU A 1 315 ? 5.342 -8.744 -23.579 1.00 97.81 315 LEU A CA 1
ATOM 2343 C C . LEU A 1 315 ? 6.746 -8.125 -23.529 1.00 97.81 315 LEU A C 1
ATOM 2345 O O . LEU A 1 315 ? 7.737 -8.839 -23.681 1.00 97.81 315 LEU A O 1
ATOM 2349 N N . CYS A 1 316 ? 6.866 -6.806 -23.333 1.00 96.44 316 CYS A N 1
ATOM 2350 C CA . CYS A 1 316 ? 8.168 -6.142 -23.252 1.00 96.44 316 CYS A CA 1
ATOM 2351 C C . CYS A 1 316 ? 8.903 -6.349 -21.917 1.00 96.44 316 CYS A C 1
ATOM 2353 O O . CYS A 1 316 ? 10.075 -5.978 -21.817 1.00 96.44 316 CYS A O 1
ATOM 2355 N N . ARG A 1 317 ? 8.234 -6.928 -20.910 1.00 97.31 317 ARG A N 1
ATOM 2356 C CA . ARG A 1 317 ? 8.739 -7.124 -19.540 1.00 97.31 317 ARG A CA 1
ATOM 2357 C C . ARG A 1 317 ? 8.101 -8.353 -18.871 1.00 97.31 317 ARG A C 1
ATOM 2359 O O . ARG A 1 317 ? 7.362 -8.230 -17.883 1.00 97.31 317 ARG A O 1
ATOM 2366 N N . PRO A 1 318 ? 8.396 -9.552 -19.400 1.00 96.94 318 PRO A N 1
ATOM 2367 C CA . PRO A 1 318 ? 7.898 -10.800 -18.833 1.00 96.94 318 PRO A CA 1
ATOM 2368 C C . PRO A 1 318 ? 8.419 -11.002 -17.400 1.00 96.94 318 PRO A C 1
ATOM 2370 O O . PRO A 1 318 ? 9.313 -10.287 -16.938 1.00 96.94 318 PRO A O 1
ATOM 2373 N N . GLU A 1 319 ? 7.844 -11.949 -16.657 1.00 98.50 319 GLU A N 1
ATOM 2374 C CA . GLU A 1 319 ? 8.092 -12.065 -15.213 1.00 98.50 319 GLU A CA 1
ATOM 2375 C C . GLU A 1 319 ? 9.557 -12.318 -14.825 1.00 98.50 319 GLU A C 1
ATOM 2377 O O . GLU A 1 319 ? 9.986 -11.920 -13.743 1.00 98.50 319 GLU A O 1
ATOM 2382 N N . GLU A 1 320 ? 10.367 -12.884 -15.719 1.00 98.31 320 GLU A N 1
ATOM 2383 C CA . GLU A 1 320 ? 11.798 -13.093 -15.502 1.00 98.31 320 GLU A CA 1
ATOM 2384 C C . GLU A 1 320 ? 12.564 -11.774 -15.316 1.00 98.31 320 GLU A C 1
ATOM 2386 O O . GLU A 1 320 ? 13.542 -11.733 -14.567 1.00 98.31 320 GLU A O 1
ATOM 2391 N N . VAL A 1 321 ? 12.100 -10.686 -15.945 1.00 98.12 321 VAL A N 1
ATOM 2392 C CA . VAL A 1 321 ? 12.667 -9.335 -15.793 1.00 98.12 321 VAL A CA 1
ATOM 2393 C C . VAL A 1 321 ? 12.457 -8.811 -14.368 1.00 98.12 321 VAL A C 1
ATOM 2395 O O . VAL A 1 321 ? 13.334 -8.132 -13.830 1.00 98.12 321 VAL A O 1
ATOM 2398 N N . GLU A 1 322 ? 11.328 -9.148 -13.738 1.00 98.88 322 GLU A N 1
ATOM 2399 C CA . GLU A 1 322 ? 11.042 -8.824 -12.334 1.00 98.88 322 GLU A CA 1
ATOM 2400 C C . GLU A 1 322 ? 11.845 -9.729 -11.385 1.00 98.88 322 GLU A C 1
ATOM 2402 O O . GLU A 1 322 ? 12.446 -9.267 -10.412 1.00 98.88 322 GLU A O 1
ATOM 2407 N N . ALA A 1 323 ? 11.904 -11.030 -11.680 1.00 98.88 323 ALA A N 1
ATOM 2408 C CA . ALA A 1 323 ? 12.593 -12.008 -10.845 1.00 98.88 323 ALA A CA 1
ATOM 2409 C C . ALA A 1 323 ? 14.111 -11.777 -10.770 1.00 98.88 323 ALA A C 1
ATOM 2411 O O . ALA A 1 323 ? 14.683 -11.850 -9.679 1.00 98.88 323 ALA A O 1
ATOM 2412 N N . GLU A 1 324 ? 14.761 -11.472 -11.899 1.00 98.81 324 GLU A N 1
ATOM 2413 C CA . GLU A 1 324 ? 16.196 -11.164 -11.945 1.00 98.81 324 GLU A CA 1
ATOM 2414 C C . GLU A 1 324 ? 16.522 -9.947 -11.079 1.00 98.81 324 GLU A C 1
ATOM 2416 O O . GLU A 1 324 ? 17.356 -10.035 -10.176 1.00 98.81 324 GLU A O 1
ATOM 2421 N N . ALA A 1 325 ? 15.817 -8.835 -11.297 1.00 98.88 325 ALA A N 1
ATOM 2422 C CA . ALA A 1 325 ? 16.040 -7.604 -10.552 1.00 98.88 325 ALA A CA 1
ATOM 2423 C C . ALA A 1 325 ? 15.745 -7.783 -9.055 1.00 98.88 325 ALA A C 1
ATOM 2425 O O . ALA A 1 325 ? 16.496 -7.291 -8.213 1.00 98.88 325 ALA A O 1
ATOM 2426 N N . THR A 1 326 ? 14.714 -8.562 -8.708 1.00 98.94 326 THR A N 1
ATOM 2427 C CA . THR A 1 326 ? 14.405 -8.918 -7.315 1.00 98.94 326 THR A CA 1
ATOM 2428 C C . THR A 1 326 ? 15.574 -9.664 -6.671 1.00 98.94 326 THR A C 1
ATOM 2430 O O . THR A 1 326 ? 16.014 -9.314 -5.573 1.00 98.94 326 THR A O 1
ATOM 2433 N N . GLN A 1 327 ? 16.133 -10.664 -7.362 1.00 98.94 327 GLN A N 1
ATOM 2434 C CA . GLN A 1 327 ? 17.277 -11.430 -6.868 1.00 98.94 327 GLN A CA 1
ATOM 2435 C C . GLN A 1 327 ? 18.517 -10.547 -6.716 1.00 98.94 327 GLN A C 1
ATOM 2437 O O . GLN A 1 327 ? 19.213 -10.639 -5.701 1.00 98.94 327 GLN A O 1
ATOM 2442 N N . ARG A 1 328 ? 18.788 -9.682 -7.696 1.00 98.88 328 ARG A N 1
ATOM 2443 C CA . ARG A 1 328 ? 19.926 -8.760 -7.677 1.00 98.88 328 ARG A CA 1
ATOM 2444 C C . ARG A 1 328 ? 19.826 -7.753 -6.535 1.00 98.88 328 ARG A C 1
ATOM 2446 O O . ARG A 1 328 ? 20.777 -7.641 -5.763 1.00 98.88 328 ARG A O 1
ATOM 2453 N N . ALA A 1 329 ? 18.671 -7.115 -6.336 1.00 98.94 329 ALA A N 1
ATOM 2454 C CA . ALA A 1 329 ? 18.453 -6.203 -5.213 1.00 98.94 329 ALA A CA 1
ATOM 2455 C C . ALA A 1 329 ? 18.658 -6.894 -3.857 1.00 98.94 329 ALA A C 1
ATOM 2457 O O . ALA A 1 329 ? 19.340 -6.355 -2.987 1.00 98.94 329 ALA A O 1
ATOM 2458 N N . ILE A 1 330 ? 18.123 -8.110 -3.689 1.00 98.94 330 ILE A N 1
ATOM 2459 C CA . ILE A 1 330 ? 18.309 -8.913 -2.471 1.00 98.94 330 ILE A CA 1
ATOM 2460 C C . ILE A 1 330 ? 19.788 -9.220 -2.229 1.00 98.94 330 ILE A C 1
ATOM 2462 O O . ILE A 1 330 ? 20.253 -9.137 -1.092 1.00 98.94 330 ILE A O 1
ATOM 2466 N N . THR A 1 331 ? 20.536 -9.573 -3.276 1.00 98.88 331 THR A N 1
ATOM 2467 C CA . THR A 1 331 ? 21.972 -9.855 -3.175 1.00 98.88 331 THR A CA 1
ATOM 2468 C C . THR A 1 331 ? 22.749 -8.619 -2.723 1.00 98.88 331 THR A C 1
ATOM 2470 O O . THR A 1 331 ? 23.535 -8.717 -1.780 1.00 98.88 331 THR A O 1
ATOM 2473 N N . ILE A 1 332 ? 22.487 -7.454 -3.326 1.00 98.88 332 ILE A N 1
ATOM 2474 C CA . ILE A 1 332 ? 23.138 -6.185 -2.964 1.00 98.88 332 ILE A CA 1
ATOM 2475 C C . ILE A 1 332 ? 22.780 -5.792 -1.524 1.00 98.88 332 ILE A C 1
ATOM 2477 O O . ILE A 1 332 ? 23.671 -5.521 -0.720 1.00 98.88 332 ILE A O 1
ATOM 2481 N N . ALA A 1 333 ? 21.494 -5.823 -1.161 1.00 98.81 333 ALA A N 1
ATOM 2482 C CA . ALA A 1 333 ? 21.034 -5.477 0.183 1.00 98.81 333 ALA A CA 1
ATOM 2483 C C . ALA A 1 333 ? 21.642 -6.391 1.256 1.00 98.81 333 ALA A C 1
ATOM 2485 O O . ALA A 1 333 ? 22.082 -5.916 2.303 1.00 98.81 333 ALA A O 1
ATOM 2486 N N . ASN A 1 334 ? 21.738 -7.694 0.980 1.00 98.50 334 ASN A N 1
ATOM 2487 C CA . ASN A 1 334 ? 22.376 -8.641 1.886 1.00 98.50 334 ASN A CA 1
ATOM 2488 C C . ASN A 1 334 ? 23.885 -8.387 2.030 1.00 98.50 334 ASN A C 1
ATOM 2490 O O . ASN A 1 334 ? 24.398 -8.490 3.141 1.00 98.50 334 ASN A O 1
ATOM 2494 N N . ALA A 1 335 ? 24.585 -8.022 0.950 1.00 98.12 335 ALA A N 1
ATOM 2495 C CA . ALA A 1 335 ? 26.017 -7.711 0.994 1.00 98.12 335 ALA A CA 1
ATOM 2496 C C . ALA A 1 335 ? 26.335 -6.531 1.927 1.00 98.12 335 ALA A C 1
ATOM 2498 O O . ALA A 1 335 ? 27.355 -6.545 2.611 1.00 98.12 335 ALA A O 1
ATOM 2499 N N . VAL A 1 336 ? 25.434 -5.547 2.013 1.00 97.88 336 VAL A N 1
ATOM 2500 C CA . VAL A 1 336 ? 25.565 -4.406 2.935 1.00 97.88 336 VAL A CA 1
ATOM 2501 C C . VAL A 1 336 ? 24.834 -4.614 4.266 1.00 97.88 336 VAL A C 1
ATOM 2503 O O . VAL A 1 336 ? 24.868 -3.730 5.116 1.00 97.88 336 VAL A O 1
ATOM 2506 N N . ASN A 1 337 ? 24.184 -5.767 4.471 1.00 98.00 337 ASN A N 1
ATOM 2507 C CA . ASN A 1 337 ? 23.322 -6.083 5.618 1.00 98.00 337 ASN A CA 1
ATOM 2508 C C . ASN A 1 337 ? 22.214 -5.026 5.853 1.00 98.00 337 ASN A C 1
ATOM 2510 O O . ASN A 1 337 ? 21.934 -4.639 6.988 1.00 98.00 337 ASN A O 1
ATOM 2514 N N . CYS A 1 338 ? 21.610 -4.518 4.774 1.00 98.69 338 CYS A N 1
ATOM 2515 C CA . CYS A 1 338 ? 20.480 -3.586 4.797 1.00 98.69 338 CYS A CA 1
ATOM 2516 C C . CYS A 1 338 ? 19.153 -4.360 4.673 1.00 98.69 338 CYS A C 1
ATOM 2518 O O . CYS A 1 338 ? 19.060 -5.267 3.842 1.00 98.69 338 CYS A O 1
ATOM 2520 N N . PRO A 1 339 ? 18.114 -4.031 5.463 1.00 98.69 339 PRO A N 1
ATOM 2521 C CA . PRO A 1 339 ? 16.789 -4.605 5.269 1.00 98.69 339 PRO A CA 1
ATOM 2522 C C . PRO A 1 339 ? 16.154 -4.106 3.966 1.00 98.69 339 PRO A C 1
ATOM 2524 O O . PRO A 1 339 ? 16.086 -2.900 3.723 1.00 98.69 339 PRO A O 1
ATOM 2527 N N . LEU A 1 340 ? 15.634 -5.035 3.162 1.00 98.94 340 LEU A N 1
ATOM 2528 C CA . LEU A 1 340 ? 15.038 -4.730 1.862 1.00 98.94 340 LEU A CA 1
ATOM 2529 C C . LEU A 1 340 ? 13.527 -4.971 1.847 1.00 98.94 340 LEU A C 1
ATOM 2531 O O . LEU A 1 340 ? 13.029 -5.962 2.378 1.00 98.94 340 LEU A O 1
ATOM 2535 N N . PHE A 1 341 ? 12.803 -4.090 1.174 1.00 98.94 341 PHE A N 1
ATOM 2536 C CA . PHE A 1 341 ? 11.376 -4.188 0.915 1.00 98.94 341 PHE A CA 1
ATOM 2537 C C . PHE A 1 341 ? 11.136 -4.155 -0.600 1.00 98.94 341 PHE A C 1
ATOM 2539 O O . PHE A 1 341 ? 11.358 -3.139 -1.259 1.00 98.94 341 PHE A O 1
ATOM 2546 N N . VAL A 1 342 ? 10.698 -5.271 -1.173 1.00 98.94 342 VAL A N 1
ATOM 2547 C CA . VAL A 1 342 ? 10.361 -5.365 -2.598 1.00 98.94 342 VAL A CA 1
ATOM 2548 C C . VAL A 1 342 ? 8.907 -4.935 -2.761 1.00 98.94 342 VAL A C 1
ATOM 2550 O O . VAL A 1 342 ? 8.001 -5.635 -2.300 1.00 98.94 342 VAL A O 1
ATOM 2553 N N . VAL A 1 343 ? 8.702 -3.756 -3.356 1.00 98.88 343 VAL A N 1
ATOM 2554 C CA . VAL A 1 343 ? 7.359 -3.204 -3.587 1.00 98.88 343 VAL A CA 1
ATOM 2555 C C . VAL A 1 343 ? 6.660 -3.924 -4.745 1.00 98.88 343 VAL A C 1
ATOM 2557 O O . VAL A 1 343 ? 7.341 -4.517 -5.582 1.00 98.88 343 VAL A O 1
ATOM 2560 N N . HIS A 1 344 ? 5.323 -3.852 -4.784 1.00 98.38 344 HIS A N 1
ATOM 2561 C CA . HIS A 1 344 ? 4.444 -4.363 -5.856 1.00 98.38 344 HIS A CA 1
ATOM 2562 C C . HIS A 1 344 ? 4.939 -5.664 -6.527 1.00 98.38 344 HIS A C 1
ATOM 2564 O O . HIS A 1 344 ? 5.286 -5.695 -7.704 1.00 98.38 344 HIS A O 1
ATOM 2570 N N . VAL A 1 345 ? 4.995 -6.755 -5.763 1.00 98.94 345 VAL A N 1
ATOM 2571 C CA . VAL A 1 345 ? 5.322 -8.094 -6.268 1.00 98.94 345 VAL A CA 1
ATOM 2572 C C . VAL A 1 345 ? 4.157 -8.591 -7.127 1.00 98.94 345 VAL A C 1
ATOM 2574 O O . VAL A 1 345 ? 3.057 -8.848 -6.620 1.00 98.94 345 VAL A O 1
ATOM 2577 N N . MET A 1 346 ? 4.396 -8.721 -8.431 1.00 98.88 346 MET A N 1
ATOM 2578 C CA . MET A 1 346 ? 3.361 -9.032 -9.422 1.00 98.88 346 MET A CA 1
ATOM 2579 C C . MET A 1 346 ? 3.423 -10.478 -9.912 1.00 98.88 346 MET A C 1
ATOM 2581 O O . MET A 1 346 ? 2.416 -10.986 -10.400 1.00 98.88 346 MET A O 1
ATOM 2585 N N . SER A 1 347 ? 4.569 -11.154 -9.786 1.00 98.94 347 SER A N 1
ATOM 2586 C CA . SER A 1 347 ? 4.793 -12.488 -10.357 1.00 98.94 347 SER A CA 1
ATOM 2587 C C . SER A 1 347 ? 5.125 -13.585 -9.357 1.00 98.94 347 SER A C 1
ATOM 2589 O O . SER A 1 347 ? 5.624 -13.368 -8.249 1.00 98.94 347 SER A O 1
ATOM 2591 N N . LYS A 1 348 ? 4.899 -14.826 -9.797 1.00 98.94 348 LYS A N 1
ATOM 2592 C CA . LYS A 1 348 ? 5.272 -16.021 -9.040 1.00 98.94 348 LYS A CA 1
ATOM 2593 C C . LYS A 1 348 ? 6.781 -16.169 -8.923 1.00 98.94 348 LYS A C 1
ATOM 2595 O O . LYS A 1 348 ? 7.258 -16.591 -7.870 1.00 98.94 348 LYS A O 1
ATOM 2600 N N . SER A 1 349 ? 7.525 -15.882 -9.989 1.00 98.81 349 SER A N 1
ATOM 2601 C CA . SER A 1 349 ? 8.984 -15.986 -9.999 1.00 98.81 349 SER A CA 1
ATOM 2602 C C . SER A 1 349 ? 9.633 -15.012 -9.013 1.00 98.81 349 SER A C 1
ATOM 2604 O O . SER A 1 349 ? 10.401 -15.464 -8.162 1.00 98.81 349 SER A O 1
ATOM 2606 N N . ALA A 1 350 ? 9.255 -13.729 -9.010 1.00 98.94 350 ALA A N 1
ATOM 2607 C CA . ALA A 1 350 ? 9.748 -12.763 -8.023 1.00 98.94 350 ALA A CA 1
ATOM 2608 C C . ALA A 1 350 ? 9.352 -13.151 -6.586 1.00 98.94 350 ALA A C 1
ATOM 2610 O O . ALA A 1 350 ? 10.187 -13.150 -5.677 1.00 98.94 350 ALA A O 1
ATOM 2611 N N . ALA A 1 351 ? 8.111 -13.603 -6.377 1.00 98.94 351 ALA A N 1
ATOM 2612 C CA . ALA A 1 351 ? 7.668 -14.071 -5.065 1.00 98.94 351 ALA A CA 1
ATOM 2613 C C . ALA A 1 351 ? 8.448 -15.312 -4.573 1.00 98.94 351 ALA A C 1
ATOM 2615 O O . ALA A 1 351 ? 8.756 -15.422 -3.384 1.00 98.94 351 ALA A O 1
ATOM 2616 N N . ARG A 1 352 ? 8.838 -16.231 -5.471 1.00 98.88 352 ARG A N 1
ATOM 2617 C CA . ARG A 1 352 ? 9.714 -17.376 -5.144 1.00 98.88 352 ARG A CA 1
ATOM 2618 C C . ARG A 1 352 ? 11.119 -16.936 -4.758 1.00 98.88 352 ARG A C 1
ATOM 2620 O O . ARG A 1 352 ? 11.678 -17.500 -3.820 1.00 98.88 352 ARG A O 1
ATOM 2627 N N . VAL A 1 353 ? 11.676 -15.943 -5.450 1.00 98.94 353 VAL A N 1
ATOM 2628 C CA . VAL A 1 353 ? 12.980 -15.363 -5.103 1.00 98.94 353 VAL A CA 1
ATOM 2629 C C . VAL A 1 353 ? 12.948 -14.810 -3.674 1.00 98.94 353 VAL A C 1
ATOM 2631 O O . VAL A 1 353 ? 13.815 -15.148 -2.868 1.00 98.94 353 VAL A O 1
ATOM 2634 N N . ILE A 1 354 ? 11.910 -14.043 -3.322 1.00 98.94 354 ILE A N 1
ATOM 2635 C CA . ILE A 1 354 ? 11.731 -13.503 -1.964 1.00 98.94 354 ILE A CA 1
ATOM 2636 C C . ILE A 1 354 ? 11.575 -14.632 -0.938 1.00 98.94 354 ILE A C 1
ATOM 2638 O O . ILE A 1 354 ? 12.273 -14.645 0.076 1.00 98.94 354 ILE A O 1
ATOM 2642 N N . SER A 1 355 ? 10.713 -15.611 -1.219 1.00 98.88 355 SER A N 1
ATOM 2643 C CA . SER A 1 355 ? 10.496 -16.780 -0.359 1.00 98.88 355 SER A CA 1
ATOM 2644 C C . SER A 1 355 ? 11.802 -17.539 -0.073 1.00 98.88 355 SER A C 1
ATOM 2646 O O . SER A 1 355 ? 12.126 -17.820 1.082 1.00 98.88 355 SER A O 1
ATOM 2648 N N . ASN A 1 356 ? 12.609 -17.814 -1.102 1.00 98.88 356 ASN A N 1
ATOM 2649 C CA . ASN A 1 356 ? 13.896 -18.497 -0.949 1.00 98.88 356 ASN A CA 1
ATOM 2650 C C . ASN A 1 356 ? 14.893 -17.665 -0.134 1.00 98.88 356 ASN A C 1
ATOM 2652 O O . ASN A 1 356 ? 15.494 -18.177 0.808 1.00 98.88 356 ASN A O 1
ATOM 2656 N N . ALA A 1 357 ? 15.008 -16.368 -0.426 1.00 98.81 357 ALA A N 1
ATOM 2657 C CA . ALA A 1 357 ? 15.872 -15.462 0.321 1.00 98.81 357 ALA A CA 1
ATOM 2658 C C . ALA A 1 357 ? 15.503 -15.399 1.814 1.00 98.81 357 ALA A C 1
ATOM 2660 O O . ALA A 1 357 ? 16.387 -15.409 2.672 1.00 98.81 357 ALA A O 1
ATOM 2661 N N . ARG A 1 358 ? 14.204 -15.391 2.145 1.00 98.69 358 ARG A N 1
ATOM 2662 C CA . ARG A 1 358 ? 13.726 -15.435 3.536 1.00 98.69 358 ARG A CA 1
ATOM 2663 C C . ARG A 1 358 ? 14.085 -16.751 4.226 1.00 98.69 358 ARG A C 1
ATOM 2665 O O . ARG A 1 358 ? 14.513 -16.714 5.378 1.00 98.69 358 ARG A O 1
ATOM 2672 N N . ARG A 1 359 ? 13.981 -17.894 3.534 1.00 98.50 359 ARG A N 1
ATOM 2673 C CA . ARG A 1 359 ? 14.404 -19.212 4.061 1.00 98.50 359 ARG A CA 1
ATOM 2674 C C . ARG A 1 359 ? 15.906 -19.290 4.334 1.00 98.50 359 ARG A C 1
ATOM 2676 O O . ARG A 1 359 ? 16.309 -19.938 5.290 1.00 98.50 359 ARG A O 1
ATOM 2683 N N . GLU A 1 360 ? 16.719 -18.589 3.547 1.00 98.31 360 GLU A N 1
ATOM 2684 C CA . GLU A 1 360 ? 18.161 -18.411 3.792 1.00 98.31 360 GLU A CA 1
ATOM 2685 C C . GLU A 1 360 ? 18.458 -17.422 4.934 1.00 98.31 360 GLU A C 1
ATOM 2687 O O . GLU A 1 360 ? 19.613 -17.156 5.259 1.00 98.31 360 GLU A O 1
ATOM 2692 N N . GLY A 1 361 ? 17.425 -16.839 5.543 1.00 97.88 361 GLY A N 1
ATOM 2693 C CA . GLY A 1 361 ? 17.556 -15.867 6.613 1.00 97.88 361 GLY A CA 1
ATOM 2694 C C . GLY A 1 361 ? 17.875 -14.454 6.130 1.00 97.88 361 GLY A C 1
ATOM 2695 O O . GLY A 1 361 ? 18.191 -13.610 6.959 1.00 97.88 361 GLY A O 1
ATOM 2696 N N . LYS A 1 362 ? 17.793 -14.113 4.842 1.00 98.50 362 LYS A N 1
ATOM 2697 C CA . LYS A 1 362 ? 17.976 -12.717 4.396 1.00 98.50 362 LYS A CA 1
ATOM 2698 C C . LYS A 1 362 ? 16.838 -11.836 4.932 1.00 98.50 362 LYS A C 1
ATOM 2700 O O . LYS A 1 362 ? 15.695 -12.281 5.055 1.00 98.50 362 LYS A O 1
ATOM 2705 N N . VAL A 1 363 ? 17.136 -10.583 5.286 1.00 98.69 363 VAL A N 1
ATOM 2706 C CA . VAL A 1 363 ? 16.121 -9.639 5.793 1.00 98.69 363 VAL A CA 1
ATOM 2707 C C . VAL A 1 363 ? 15.443 -8.952 4.613 1.00 98.69 363 VAL A C 1
ATOM 2709 O O . VAL A 1 363 ? 15.822 -7.854 4.216 1.00 98.69 363 VAL A O 1
ATOM 2712 N N . VAL A 1 364 ? 14.451 -9.632 4.042 1.00 98.88 364 VAL A N 1
ATOM 2713 C CA . VAL A 1 364 ? 13.641 -9.120 2.934 1.00 98.88 364 VAL A CA 1
ATOM 2714 C C . VAL A 1 364 ? 12.146 -9.280 3.213 1.00 98.88 364 VAL A C 1
ATOM 2716 O O . VAL A 1 364 ? 11.709 -10.291 3.776 1.00 98.88 364 VAL A O 1
ATOM 2719 N N . TYR A 1 365 ? 11.374 -8.278 2.807 1.00 98.88 365 TYR A N 1
ATOM 2720 C CA . TYR A 1 365 ? 9.914 -8.243 2.834 1.00 98.88 365 TYR A CA 1
ATOM 2721 C C . TYR A 1 365 ? 9.388 -8.083 1.407 1.00 98.88 365 TYR A C 1
ATOM 2723 O O . TYR A 1 365 ? 10.000 -7.378 0.605 1.00 98.88 365 TYR A O 1
ATOM 2731 N N . GLY A 1 366 ? 8.267 -8.730 1.094 1.00 98.88 366 GLY A N 1
ATOM 2732 C CA . GLY A 1 366 ? 7.583 -8.589 -0.191 1.00 98.88 366 GLY A CA 1
ATOM 2733 C C . GLY A 1 366 ? 6.171 -8.042 -0.016 1.00 98.88 366 GLY A C 1
ATOM 2734 O O . GLY A 1 366 ? 5.450 -8.479 0.887 1.00 98.88 366 GLY A O 1
ATOM 2735 N N . GLU A 1 367 ? 5.793 -7.113 -0.889 1.00 98.94 367 GLU A N 1
ATOM 2736 C CA . GLU A 1 367 ? 4.481 -6.465 -0.933 1.00 98.94 367 GLU A CA 1
ATOM 2737 C C . GLU A 1 367 ? 3.754 -6.808 -2.240 1.00 98.94 367 GLU A C 1
ATOM 2739 O O . GLU A 1 367 ? 3.980 -6.149 -3.252 1.00 98.94 367 GLU A O 1
ATOM 2744 N N . PRO A 1 368 ? 2.871 -7.818 -2.272 1.00 98.94 368 PRO A N 1
ATOM 2745 C CA . PRO A 1 368 ? 1.855 -7.900 -3.311 1.00 98.94 368 PRO A CA 1
ATOM 2746 C C . PRO A 1 368 ? 0.848 -6.753 -3.154 1.00 98.94 368 PRO A C 1
ATOM 2748 O O . PRO A 1 368 ? 0.696 -6.172 -2.077 1.00 98.94 368 PRO A O 1
ATOM 2751 N N . ILE A 1 369 ? 0.115 -6.454 -4.221 1.00 98.94 369 ILE A N 1
ATOM 2752 C CA . ILE A 1 369 ? -0.892 -5.388 -4.223 1.00 98.94 369 ILE A CA 1
ATOM 2753 C C . ILE A 1 369 ? -2.281 -5.944 -4.514 1.00 98.94 369 ILE A C 1
ATOM 2755 O O . ILE A 1 369 ? -2.426 -7.045 -5.046 1.00 98.94 369 ILE A O 1
ATOM 2759 N N . ALA A 1 370 ? -3.319 -5.167 -4.196 1.00 98.94 370 ALA A N 1
ATOM 2760 C CA . ALA A 1 370 ? -4.709 -5.552 -4.456 1.00 98.94 370 ALA A CA 1
ATOM 2761 C C . ALA A 1 370 ? -4.929 -6.048 -5.899 1.00 98.94 370 ALA A C 1
ATOM 2763 O O . ALA A 1 370 ? -5.615 -7.048 -6.105 1.00 98.94 370 ALA A O 1
ATOM 2764 N N . ALA A 1 371 ? -4.303 -5.396 -6.887 1.00 98.94 371 ALA A N 1
ATOM 2765 C CA . ALA A 1 371 ? -4.399 -5.784 -8.291 1.00 98.94 371 ALA A CA 1
ATOM 2766 C C . ALA A 1 371 ? -3.846 -7.199 -8.540 1.00 98.94 371 ALA A C 1
ATOM 2768 O O . ALA A 1 371 ? -4.576 -8.048 -9.048 1.00 98.94 371 ALA A O 1
ATOM 2769 N N . SER A 1 372 ? -2.606 -7.490 -8.118 1.00 98.94 372 SER A N 1
ATOM 2770 C CA . SER A 1 372 ? -1.976 -8.803 -8.337 1.00 98.94 372 SER A CA 1
ATOM 2771 C C . SER A 1 372 ? -2.602 -9.933 -7.522 1.00 98.94 372 SER A C 1
ATOM 2773 O O . SER A 1 372 ? -2.415 -11.097 -7.860 1.00 98.94 372 SER A O 1
ATOM 2775 N N . LEU A 1 373 ? -3.368 -9.610 -6.476 1.00 98.94 373 LEU A N 1
ATOM 2776 C CA . LEU A 1 373 ? -4.123 -10.570 -5.663 1.00 98.94 373 LEU A CA 1
ATOM 2777 C C . LEU A 1 373 ? -5.568 -10.778 -6.145 1.00 98.94 373 LEU A C 1
ATOM 2779 O O . LEU A 1 373 ? -6.164 -11.817 -5.851 1.00 98.94 373 LEU A O 1
ATOM 2783 N N . GLY A 1 374 ? -6.140 -9.800 -6.850 1.00 98.75 374 GLY A N 1
ATOM 2784 C CA . GLY A 1 374 ? -7.553 -9.778 -7.229 1.00 98.75 374 GLY A CA 1
ATOM 2785 C C . GLY A 1 374 ? -7.840 -10.114 -8.692 1.00 98.75 374 GLY A C 1
ATOM 2786 O O . GLY A 1 374 ? -8.929 -10.609 -8.982 1.00 98.75 374 GLY A O 1
ATOM 2787 N N . THR A 1 375 ? -6.896 -9.859 -9.601 1.00 98.81 375 THR A N 1
ATOM 2788 C CA . THR A 1 375 ? -7.067 -10.019 -11.055 1.00 98.81 375 THR A CA 1
ATOM 2789 C C . THR A 1 375 ? -5.751 -10.419 -11.737 1.00 98.81 375 THR A C 1
ATOM 2791 O O . THR A 1 375 ? -4.723 -10.551 -11.079 1.00 98.81 375 THR A O 1
ATOM 2794 N N . ASP A 1 376 ? -5.774 -10.637 -13.050 1.00 98.81 376 ASP A N 1
ATOM 2795 C CA . ASP A 1 376 ? -4.633 -11.105 -13.837 1.00 98.81 376 ASP A CA 1
ATOM 2796 C C . ASP A 1 376 ? -4.442 -10.318 -15.151 1.00 98.81 376 ASP A C 1
ATOM 2798 O O . ASP A 1 376 ? -5.233 -9.447 -15.527 1.00 98.81 376 ASP A O 1
ATOM 2802 N N . GLY A 1 377 ? -3.335 -10.607 -15.836 1.00 98.69 377 GLY A N 1
ATOM 2803 C CA . GLY A 1 377 ? -2.900 -9.928 -17.055 1.00 98.69 377 GLY A CA 1
ATOM 2804 C C . GLY A 1 377 ? -3.618 -10.374 -18.327 1.00 98.69 377 GLY A C 1
ATOM 2805 O O . GLY A 1 377 ? -3.365 -9.802 -19.384 1.00 98.69 377 GLY A O 1
ATOM 2806 N N . THR A 1 378 ? -4.537 -11.349 -18.271 1.00 98.81 378 THR A N 1
ATOM 2807 C CA . THR A 1 378 ? -5.310 -11.747 -19.467 1.00 98.81 378 THR A CA 1
ATOM 2808 C C . THR A 1 378 ? -6.138 -10.581 -20.017 1.00 98.81 378 THR A C 1
ATOM 2810 O O . THR A 1 378 ? -6.398 -10.506 -21.218 1.00 98.81 378 THR A O 1
ATOM 2813 N N . ASN A 1 379 ? -6.455 -9.607 -19.158 1.00 98.75 379 ASN A N 1
ATOM 2814 C CA . ASN A 1 379 ? -7.123 -8.358 -19.506 1.00 98.75 379 ASN A CA 1
ATOM 2815 C C . ASN A 1 379 ? -6.383 -7.522 -20.563 1.00 98.75 379 ASN A C 1
ATOM 2817 O O . ASN A 1 379 ? -7.045 -6.800 -21.308 1.00 98.75 379 ASN A O 1
ATOM 2821 N N . TYR A 1 380 ? -5.055 -7.638 -20.688 1.00 98.75 380 TYR A N 1
ATOM 2822 C CA . TYR A 1 380 ? -4.294 -6.911 -21.713 1.00 98.75 380 TYR A CA 1
ATOM 2823 C C . TYR A 1 380 ? -4.631 -7.344 -23.143 1.00 98.75 380 TYR A C 1
ATOM 2825 O O . TYR A 1 380 ? -4.469 -6.558 -24.067 1.00 98.75 380 TYR A O 1
ATOM 2833 N N . TRP A 1 381 ? -5.158 -8.559 -23.320 1.00 98.69 381 TRP A N 1
ATOM 2834 C CA . TRP A 1 381 ? -5.598 -9.091 -24.614 1.00 98.69 381 TRP A CA 1
ATOM 2835 C C . TRP A 1 381 ? -7.094 -8.870 -24.884 1.00 98.69 381 TRP A C 1
ATOM 2837 O O . TRP A 1 381 ? -7.658 -9.471 -25.804 1.00 98.69 381 TRP A O 1
ATOM 2847 N N . ASN A 1 382 ? -7.773 -8.029 -24.096 1.00 98.62 382 ASN A N 1
ATOM 2848 C CA . ASN A 1 382 ? -9.161 -7.681 -24.378 1.00 98.62 382 ASN A CA 1
ATOM 2849 C C . ASN A 1 382 ? -9.267 -6.949 -25.730 1.00 98.62 382 ASN A C 1
ATOM 2851 O O . ASN A 1 382 ? -8.459 -6.083 -26.055 1.00 98.62 382 ASN A O 1
ATOM 2855 N N . LYS A 1 383 ? -10.291 -7.293 -26.520 1.00 98.31 383 LYS A N 1
ATOM 2856 C CA . LYS A 1 383 ? -10.559 -6.660 -27.822 1.00 98.31 383 LYS A CA 1
ATOM 2857 C C . LYS A 1 383 ? -10.932 -5.183 -27.695 1.00 98.31 383 LYS A C 1
ATOM 2859 O O . LYS A 1 383 ? -10.731 -4.427 -28.643 1.00 98.31 383 LYS A O 1
ATOM 2864 N N . ASP A 1 384 ? -11.510 -4.785 -26.565 1.00 98.50 384 ASP A N 1
ATOM 2865 C CA . ASP A 1 384 ? -11.703 -3.381 -26.234 1.00 98.50 384 ASP A CA 1
ATOM 2866 C C . ASP A 1 384 ? -10.401 -2.800 -25.679 1.00 98.50 384 ASP A C 1
ATOM 2868 O O . ASP A 1 384 ? -9.966 -3.117 -24.570 1.00 98.50 384 ASP A O 1
ATOM 2872 N N . TRP A 1 385 ? -9.802 -1.903 -26.460 1.00 98.62 385 TRP A N 1
ATOM 2873 C CA . TRP A 1 385 ? -8.588 -1.191 -26.084 1.00 98.62 385 TRP A CA 1
ATOM 2874 C C . TRP A 1 385 ? -8.747 -0.433 -24.760 1.00 98.62 385 TRP A C 1
ATOM 2876 O O . TRP A 1 385 ? -7.810 -0.409 -23.967 1.00 98.62 385 TRP A O 1
ATOM 2886 N N . ALA A 1 386 ? -9.914 0.172 -24.495 1.00 98.50 386 ALA A N 1
ATOM 2887 C CA . ALA A 1 386 ? -10.127 0.940 -23.269 1.00 98.50 386 ALA A CA 1
ATOM 2888 C C . ALA A 1 386 ? -10.090 0.031 -22.036 1.00 98.50 386 ALA A C 1
ATOM 2890 O O . ALA A 1 386 ? -9.446 0.376 -21.045 1.00 98.50 386 ALA A O 1
ATOM 2891 N N . HIS A 1 387 ? -10.709 -1.152 -22.131 1.00 98.69 387 HIS A N 1
ATOM 2892 C CA . HIS A 1 387 ? -10.595 -2.194 -21.112 1.00 98.69 387 HIS A CA 1
ATOM 2893 C C . HIS A 1 387 ? -9.139 -2.608 -20.929 1.00 98.69 387 HIS A C 1
ATOM 2895 O O . HIS A 1 387 ? -8.628 -2.525 -19.824 1.00 98.69 387 HIS A O 1
ATOM 2901 N N . ALA A 1 388 ? -8.443 -3.004 -21.996 1.00 98.81 388 ALA A N 1
ATOM 2902 C CA . ALA A 1 388 ? -7.064 -3.484 -21.892 1.00 98.81 388 ALA A CA 1
ATOM 2903 C C . ALA A 1 388 ? -6.106 -2.425 -21.306 1.00 98.81 388 ALA A C 1
ATOM 2905 O O . ALA A 1 388 ? -5.299 -2.726 -20.424 1.00 98.81 388 ALA A O 1
ATOM 2906 N N . ALA A 1 389 ? -6.238 -1.163 -21.726 1.00 98.69 389 ALA A N 1
ATOM 2907 C CA . ALA A 1 389 ? -5.425 -0.049 -21.242 1.00 98.69 389 ALA A CA 1
ATOM 2908 C C . ALA A 1 389 ? -5.686 0.297 -19.763 1.00 98.69 389 ALA A C 1
ATOM 2910 O O . ALA A 1 389 ? -4.786 0.791 -19.076 1.00 98.69 389 ALA A O 1
ATOM 2911 N N . ALA A 1 390 ? -6.888 0.018 -19.247 1.00 98.56 390 ALA A N 1
ATOM 2912 C CA . ALA A 1 390 ? -7.251 0.262 -17.851 1.00 98.56 390 ALA A CA 1
ATOM 2913 C C . ALA A 1 390 ? -6.383 -0.533 -16.859 1.00 98.56 390 ALA A C 1
ATOM 2915 O O . ALA A 1 390 ? -6.138 -0.059 -15.754 1.00 98.56 390 ALA A O 1
ATOM 2916 N N . TYR A 1 391 ? -5.863 -1.695 -17.270 1.00 98.81 391 TYR A N 1
ATOM 2917 C CA . TYR A 1 391 ? -5.029 -2.571 -16.437 1.00 98.81 391 TYR A CA 1
ATOM 2918 C C . TYR A 1 391 ? -3.526 -2.262 -16.541 1.00 98.81 391 TYR A C 1
ATOM 2920 O O . TYR A 1 391 ? -2.712 -2.915 -15.887 1.00 98.81 391 TYR A O 1
ATOM 2928 N N . VAL A 1 392 ? -3.112 -1.320 -17.400 1.00 98.75 392 VAL A N 1
ATOM 2929 C CA . VAL A 1 392 ? -1.690 -1.045 -17.672 1.00 98.75 392 VAL A CA 1
ATOM 2930 C C . VAL A 1 392 ? -1.025 -0.415 -16.449 1.00 98.75 392 VAL A C 1
ATOM 2932 O O . VAL A 1 392 ? -1.358 0.710 -16.067 1.00 98.75 392 VAL A O 1
ATOM 2935 N N . MET A 1 393 ? -0.067 -1.137 -15.861 1.00 98.69 393 MET A N 1
ATOM 2936 C CA . MET A 1 393 ? 0.770 -0.711 -14.733 1.00 98.69 393 MET A CA 1
ATOM 2937 C C . MET A 1 393 ? 2.146 -1.399 -14.751 1.00 98.69 393 MET A C 1
ATOM 2939 O O . MET A 1 393 ? 2.311 -2.378 -15.470 1.00 98.69 393 MET A O 1
ATOM 2943 N N . GLY A 1 394 ? 3.142 -0.892 -14.019 1.00 97.00 394 GLY A N 1
ATOM 2944 C CA . GLY A 1 394 ? 4.506 -1.441 -14.023 1.00 97.00 394 GLY A CA 1
ATOM 2945 C C . GLY A 1 394 ? 4.981 -1.841 -12.622 1.00 97.00 394 GLY A C 1
ATOM 2946 O O . GLY A 1 394 ? 5.092 -0.933 -11.796 1.00 97.00 394 GLY A O 1
ATOM 2947 N N . PRO A 1 395 ? 5.313 -3.120 -12.354 1.00 98.44 395 PRO A N 1
ATOM 2948 C CA . PRO A 1 395 ? 5.283 -4.265 -13.272 1.00 98.44 395 PRO A CA 1
ATOM 2949 C C . PRO A 1 395 ? 3.852 -4.635 -13.711 1.00 98.44 395 PRO A C 1
ATOM 2951 O O . PRO A 1 395 ? 2.898 -4.322 -12.998 1.00 98.44 395 PRO A O 1
ATOM 2954 N N . PRO A 1 396 ? 3.664 -5.280 -14.875 1.00 98.69 396 PRO A N 1
ATOM 2955 C CA . PRO A 1 396 ? 2.345 -5.644 -15.374 1.00 98.69 396 PRO A CA 1
ATOM 2956 C C . PRO A 1 396 ? 1.730 -6.771 -14.550 1.00 98.69 396 PRO A C 1
ATOM 2958 O O . PRO A 1 396 ? 2.425 -7.609 -13.966 1.00 98.69 396 PRO A O 1
ATOM 2961 N N . LEU A 1 397 ? 0.400 -6.837 -14.570 1.00 98.88 397 LEU A N 1
ATOM 2962 C CA . LEU A 1 397 ? -0.316 -8.034 -14.147 1.00 98.88 397 LEU A CA 1
ATOM 2963 C C . LEU A 1 397 ? 0.123 -9.223 -15.007 1.00 98.88 397 LEU A C 1
ATOM 2965 O O . LEU A 1 397 ? 0.329 -9.098 -16.212 1.00 98.88 397 LEU A O 1
ATOM 2969 N N . ARG A 1 398 ? 0.270 -10.400 -14.403 1.00 98.81 398 ARG A N 1
ATOM 2970 C CA . ARG A 1 398 ? 0.782 -11.568 -15.130 1.00 98.81 398 ARG A CA 1
ATOM 2971 C C . ARG A 1 398 ? -0.353 -12.321 -15.820 1.00 98.81 398 ARG A C 1
ATOM 2973 O O . ARG A 1 398 ? -1.381 -12.538 -15.179 1.00 98.81 398 ARG A O 1
ATOM 2980 N N . PRO A 1 399 ? -0.198 -12.733 -17.092 1.00 98.62 399 PRO A N 1
ATOM 2981 C CA . PRO A 1 399 ? -1.254 -13.408 -17.845 1.00 98.62 399 PRO A CA 1
ATOM 2982 C C . PRO A 1 399 ? -1.490 -14.852 -17.389 1.00 98.62 399 PRO A C 1
ATOM 2984 O O . PRO A 1 399 ? -2.496 -15.440 -17.771 1.00 98.62 399 PRO A O 1
ATOM 2987 N N . ASP A 1 400 ? -0.603 -15.433 -16.568 1.00 98.75 400 ASP A N 1
ATOM 2988 C CA . ASP A 1 400 ? -0.882 -16.700 -15.891 1.00 98.75 400 ASP A CA 1
ATOM 2989 C C . ASP A 1 400 ? -1.991 -16.489 -14.838 1.00 98.75 400 ASP A C 1
ATOM 2991 O O . ASP A 1 400 ? -1.728 -15.888 -13.784 1.00 98.75 400 ASP A O 1
ATOM 2995 N N . PRO A 1 401 ? -3.205 -17.035 -15.059 1.00 98.56 401 PRO A N 1
ATOM 2996 C CA . PRO A 1 401 ? -4.375 -16.779 -14.215 1.00 98.56 401 PRO A CA 1
ATOM 2997 C C . PRO A 1 401 ? -4.259 -17.400 -12.817 1.00 98.56 401 PRO A C 1
ATOM 2999 O O . PRO A 1 401 ? -5.053 -17.113 -11.924 1.00 98.56 401 PRO A O 1
ATOM 3002 N N . SER A 1 402 ? -3.266 -18.262 -12.581 1.00 98.81 402 SER A N 1
ATOM 3003 C CA . SER A 1 402 ? -3.007 -18.821 -11.253 1.00 98.81 402 SER A CA 1
ATOM 3004 C C . SER A 1 402 ? -2.043 -17.972 -10.414 1.00 98.81 402 SER A C 1
ATOM 3006 O O . SER A 1 402 ? -1.769 -18.316 -9.261 1.00 98.81 402 SER A O 1
ATOM 3008 N N . THR A 1 403 ? -1.549 -16.850 -10.949 1.00 98.94 403 THR A N 1
ATOM 3009 C CA . THR A 1 403 ? -0.691 -15.898 -10.223 1.00 98.94 403 THR A CA 1
ATOM 3010 C C . THR A 1 403 ? -1.362 -15.326 -8.975 1.00 98.94 403 THR A C 1
ATOM 3012 O O . THR A 1 403 ? -0.774 -15.483 -7.902 1.00 98.94 403 THR A O 1
ATOM 3015 N N . PRO A 1 404 ? -2.597 -14.791 -9.022 1.00 98.94 404 PRO A N 1
ATOM 3016 C CA . PRO A 1 404 ? -3.201 -14.170 -7.841 1.00 98.94 404 PRO A CA 1
ATOM 3017 C C . PRO A 1 404 ? -3.402 -15.149 -6.686 1.00 98.94 404 PRO A C 1
ATOM 3019 O O . PRO A 1 404 ? -3.061 -14.869 -5.536 1.00 98.94 404 PRO A O 1
ATOM 3022 N N . GLY A 1 405 ? -3.862 -16.364 -6.999 1.00 98.94 405 GLY A N 1
ATOM 3023 C CA . GLY A 1 405 ? -4.015 -17.430 -6.012 1.00 98.94 405 GLY A CA 1
ATOM 3024 C C . GLY A 1 405 ? -2.686 -17.898 -5.409 1.00 98.94 405 GLY A C 1
ATOM 3025 O O . GLY A 1 405 ? -2.652 -18.251 -4.229 1.00 98.94 405 GLY A O 1
ATOM 3026 N N . PHE A 1 406 ? -1.600 -17.894 -6.190 1.00 98.94 406 PHE A N 1
ATOM 3027 C CA . PHE A 1 406 ? -0.255 -18.225 -5.713 1.00 98.94 406 PHE A CA 1
ATOM 3028 C C . PHE A 1 406 ? 0.304 -17.132 -4.797 1.00 98.94 406 PHE A C 1
ATOM 3030 O O . PHE A 1 406 ? 0.775 -17.445 -3.706 1.00 98.94 406 PHE A O 1
ATOM 3037 N N . LEU A 1 407 ? 0.200 -15.861 -5.195 1.00 98.94 407 LEU A N 1
ATOM 3038 C CA . LEU A 1 407 ? 0.616 -14.729 -4.363 1.00 98.94 407 LEU A CA 1
ATOM 3039 C C . LEU A 1 407 ? -0.167 -14.691 -3.047 1.00 98.94 407 LEU A C 1
ATOM 3041 O O . LEU A 1 407 ? 0.432 -14.506 -1.990 1.00 98.94 407 LEU A O 1
ATOM 3045 N N . MET A 1 408 ? -1.473 -14.976 -3.081 1.00 98.94 408 MET A N 1
ATOM 3046 C CA . MET A 1 408 ? -2.295 -15.070 -1.872 1.00 98.94 408 MET A CA 1
ATOM 3047 C C . MET A 1 408 ? -1.847 -16.205 -0.937 1.00 98.94 408 MET A C 1
ATOM 3049 O O . MET A 1 408 ? -1.854 -16.031 0.279 1.00 98.94 408 MET A O 1
ATOM 3053 N N . ASN A 1 409 ? -1.405 -17.351 -1.472 1.00 98.94 409 ASN A N 1
ATOM 3054 C CA . ASN A 1 409 ? -0.838 -18.427 -0.647 1.00 98.94 409 ASN A CA 1
ATOM 3055 C C . ASN A 1 409 ? 0.462 -17.985 0.043 1.00 98.94 409 ASN A C 1
ATOM 3057 O O . ASN A 1 409 ? 0.659 -18.265 1.221 1.00 98.94 409 ASN A O 1
ATOM 3061 N N . LEU A 1 410 ? 1.344 -17.287 -0.677 1.00 98.88 410 LEU A N 1
ATOM 3062 C CA . LEU A 1 410 ? 2.598 -16.777 -0.111 1.00 98.88 410 LEU A CA 1
ATOM 3063 C C . LEU A 1 410 ? 2.348 -15.652 0.906 1.00 98.88 410 LEU A C 1
ATOM 3065 O O . LEU A 1 410 ? 3.086 -15.534 1.882 1.00 98.88 410 LEU A O 1
ATOM 3069 N N . LEU A 1 411 ? 1.286 -14.867 0.715 1.00 98.88 411 LEU A N 1
ATOM 3070 C CA . LEU A 1 411 ? 0.823 -13.873 1.680 1.00 98.88 411 LEU A CA 1
ATOM 3071 C C . LEU A 1 411 ? 0.265 -14.529 2.950 1.00 98.88 411 LEU A C 1
ATOM 3073 O O . LEU A 1 411 ? 0.564 -14.082 4.056 1.00 98.88 411 LEU A O 1
ATOM 3077 N N . ALA A 1 412 ? -0.500 -15.615 2.814 1.00 98.88 412 ALA A N 1
ATOM 3078 C CA . ALA A 1 412 ? -0.975 -16.406 3.948 1.00 98.88 412 ALA A CA 1
ATOM 3079 C C . ALA A 1 412 ? 0.183 -17.047 4.735 1.00 98.88 412 ALA A C 1
ATOM 3081 O O . ALA A 1 412 ? 0.139 -17.084 5.961 1.00 98.88 412 ALA A O 1
ATOM 3082 N N . ASN A 1 413 ? 1.239 -17.482 4.039 1.00 98.62 413 ASN A N 1
ATOM 3083 C CA . ASN A 1 413 ? 2.404 -18.162 4.616 1.00 98.62 413 ASN A CA 1
ATOM 3084 C C . ASN A 1 413 ? 3.535 -17.222 5.095 1.00 98.62 413 ASN A C 1
ATOM 3086 O O . ASN A 1 413 ? 4.599 -17.688 5.490 1.00 98.62 413 ASN A O 1
ATOM 3090 N N . ASP A 1 414 ? 3.342 -15.901 5.038 1.00 98.75 414 ASP A N 1
ATOM 3091 C CA . ASP A 1 414 ? 4.351 -14.889 5.406 1.00 98.75 414 ASP A CA 1
ATOM 3092 C C . ASP A 1 414 ? 5.654 -14.911 4.583 1.00 98.75 414 ASP A C 1
ATOM 3094 O O . ASP A 1 414 ? 6.653 -14.287 4.950 1.00 98.75 414 ASP A O 1
ATOM 3098 N N . ASP A 1 415 ? 5.648 -15.566 3.421 1.00 98.81 415 ASP A N 1
ATOM 3099 C CA . ASP A 1 415 ? 6.665 -15.345 2.388 1.00 98.81 415 ASP A CA 1
ATOM 3100 C C . ASP A 1 415 ? 6.532 -13.926 1.809 1.00 98.81 415 ASP A C 1
ATOM 3102 O O . ASP A 1 415 ? 7.530 -13.259 1.539 1.00 98.81 415 ASP A O 1
ATOM 3106 N N . LEU A 1 416 ? 5.288 -13.454 1.684 1.00 98.88 416 LEU A N 1
ATOM 3107 C CA . LEU A 1 416 ? 4.920 -12.063 1.436 1.00 98.88 416 LEU A CA 1
ATOM 3108 C C . LEU A 1 416 ? 4.259 -11.499 2.700 1.00 98.88 416 LEU A C 1
ATOM 3110 O O . LEU A 1 416 ? 3.496 -12.196 3.370 1.00 98.88 416 LEU A O 1
ATOM 3114 N N . SER A 1 417 ? 4.576 -10.256 3.063 1.00 98.06 417 SER A N 1
ATOM 3115 C CA . SER A 1 417 ? 4.377 -9.780 4.444 1.00 98.06 417 SER A CA 1
ATOM 3116 C C . SER A 1 417 ? 3.276 -8.734 4.602 1.00 98.06 417 SER A C 1
ATOM 3118 O O . SER A 1 417 ? 2.719 -8.603 5.688 1.00 98.06 417 SER A O 1
ATOM 3120 N N . VAL A 1 418 ? 2.968 -7.965 3.563 1.00 98.50 418 VAL A N 1
ATOM 3121 C CA . VAL A 1 418 ? 2.069 -6.805 3.648 1.00 98.50 418 VAL A CA 1
ATOM 3122 C C . VAL A 1 418 ? 1.402 -6.552 2.302 1.00 98.50 418 VAL A C 1
ATOM 3124 O O . VAL A 1 418 ? 1.853 -7.084 1.294 1.00 98.50 418 VAL A O 1
ATOM 3127 N N . THR A 1 419 ? 0.332 -5.762 2.281 1.00 98.94 419 THR A N 1
ATOM 3128 C CA . THR A 1 419 ? -0.380 -5.396 1.054 1.00 98.94 419 THR A CA 1
ATOM 3129 C C . THR A 1 419 ? -0.520 -3.890 0.891 1.00 98.94 419 THR A C 1
ATOM 3131 O O . THR A 1 419 ? -1.032 -3.212 1.784 1.00 98.94 419 THR A O 1
ATOM 3134 N N . GLY A 1 420 ? -0.136 -3.401 -0.286 1.00 98.88 420 GLY A N 1
ATOM 3135 C CA . GLY A 1 420 ? -0.462 -2.062 -0.771 1.00 98.88 420 GLY A CA 1
ATOM 3136 C C . GLY A 1 420 ? -1.477 -2.113 -1.914 1.00 98.88 420 GLY A C 1
ATOM 3137 O O . GLY A 1 420 ? -2.083 -3.158 -2.190 1.00 98.88 420 GLY A O 1
ATOM 3138 N N . THR A 1 421 ? -1.649 -1.000 -2.617 1.00 98.88 421 THR A N 1
ATOM 3139 C CA . THR A 1 421 ? -2.482 -0.952 -3.834 1.00 98.88 421 THR A CA 1
ATOM 3140 C C . THR A 1 421 ? -1.746 -0.497 -5.071 1.00 98.88 421 THR A C 1
ATOM 3142 O O . THR A 1 421 ? -2.167 -0.858 -6.166 1.00 98.88 421 THR A O 1
ATOM 3145 N N . ASP A 1 422 ? -0.665 0.260 -4.891 1.00 98.62 422 ASP A N 1
ATOM 3146 C CA . ASP A 1 422 ? -0.051 1.045 -5.956 1.00 98.62 422 ASP A CA 1
ATOM 3147 C C . ASP A 1 422 ? -1.098 1.948 -6.640 1.00 98.62 422 ASP A C 1
ATOM 3149 O O . ASP A 1 422 ? -1.138 2.079 -7.864 1.00 98.62 422 ASP A O 1
ATOM 3153 N N . ASN A 1 423 ? -2.007 2.533 -5.836 1.00 98.81 423 ASN A N 1
ATOM 3154 C CA . ASN A 1 423 ? -3.119 3.335 -6.347 1.00 98.81 423 ASN A CA 1
ATOM 3155 C C . ASN A 1 423 ? -2.591 4.561 -7.093 1.00 98.81 423 ASN A C 1
ATOM 3157 O O . ASN A 1 423 ? -2.139 5.529 -6.479 1.00 98.81 423 ASN A O 1
ATOM 3161 N N . CYS A 1 424 ? -2.686 4.521 -8.416 1.00 98.50 424 CYS A N 1
ATOM 3162 C CA . CYS A 1 424 ? -2.251 5.573 -9.320 1.00 98.50 424 CYS A CA 1
ATOM 3163 C C . CYS A 1 424 ? -3.235 5.617 -10.487 1.00 98.50 424 CYS A C 1
ATOM 3165 O O . CYS A 1 424 ? -3.100 4.903 -11.480 1.00 98.50 424 CYS A O 1
ATOM 3167 N N . THR A 1 425 ? -4.304 6.386 -10.331 1.00 98.25 425 THR A N 1
ATOM 3168 C CA . THR A 1 425 ? -5.460 6.275 -11.213 1.00 98.25 425 THR A CA 1
ATOM 3169 C C . THR A 1 425 ? -5.397 7.263 -12.365 1.00 98.25 425 THR A C 1
ATOM 3171 O O . THR A 1 425 ? -4.977 8.403 -12.220 1.00 98.25 425 THR A O 1
ATOM 3174 N N . PHE A 1 426 ? -5.854 6.839 -13.536 1.00 98.31 426 PHE A N 1
ATOM 3175 C CA . PHE A 1 426 ? -5.970 7.686 -14.720 1.00 98.31 426 PHE A CA 1
ATOM 3176 C C . PHE A 1 426 ? -7.300 7.373 -15.387 1.00 98.31 426 PHE A C 1
ATOM 3178 O O . PHE A 1 426 ? -7.641 6.204 -15.502 1.00 98.31 426 PHE A O 1
ATOM 3185 N N . ASP A 1 427 ? -8.040 8.377 -15.846 1.00 97.50 427 ASP A N 1
ATOM 3186 C CA . ASP A 1 427 ? -9.238 8.158 -16.659 1.00 97.50 427 ASP A CA 1
ATOM 3187 C C . ASP A 1 427 ? -8.876 7.509 -18.004 1.00 97.50 427 ASP A C 1
ATOM 3189 O O . ASP A 1 427 ? -7.764 7.672 -18.514 1.00 97.50 427 ASP A O 1
ATOM 3193 N N . ILE A 1 428 ? -9.842 6.855 -18.657 1.00 97.50 428 ILE A N 1
ATOM 3194 C CA . ILE A 1 428 ? -9.642 6.294 -20.009 1.00 97.50 428 ILE A CA 1
ATOM 3195 C C . ILE A 1 428 ? -9.135 7.346 -21.013 1.00 97.50 428 ILE A C 1
ATOM 3197 O O . ILE A 1 428 ? -8.315 7.032 -21.875 1.00 97.50 428 ILE A O 1
ATOM 3201 N N . CYS A 1 429 ? -9.554 8.611 -20.893 1.00 97.19 429 CYS A N 1
ATOM 3202 C CA . CYS A 1 429 ? -9.048 9.683 -21.755 1.00 97.19 429 CYS A CA 1
ATOM 3203 C C . CYS A 1 429 ? -7.563 10.005 -21.507 1.00 97.19 429 CYS A C 1
ATOM 3205 O O . CYS A 1 429 ? -6.856 10.344 -22.451 1.00 97.19 429 CYS A O 1
ATOM 3207 N N . GLN A 1 430 ? -7.072 9.853 -20.272 1.00 98.12 430 GLN A N 1
ATOM 3208 C CA . GLN A 1 430 ? -5.651 9.979 -19.943 1.00 98.12 430 GLN A CA 1
ATOM 3209 C C . GLN A 1 430 ? -4.877 8.739 -20.411 1.00 98.12 430 GLN A C 1
ATOM 3211 O O . GLN A 1 430 ? -3.792 8.874 -20.970 1.00 98.12 430 GLN A O 1
ATOM 3216 N N . LYS A 1 431 ? -5.451 7.535 -20.262 1.00 98.38 431 LYS A N 1
ATOM 3217 C CA . LYS A 1 431 ? -4.889 6.296 -20.828 1.00 98.38 431 LYS A CA 1
ATOM 3218 C C . LYS A 1 431 ? -4.712 6.396 -22.347 1.00 98.38 431 LYS A C 1
ATOM 3220 O O . LYS A 1 431 ? -3.719 5.907 -22.881 1.00 98.38 431 LYS A O 1
ATOM 3225 N N . ALA A 1 432 ? -5.638 7.065 -23.042 1.00 97.56 432 ALA A N 1
ATOM 3226 C CA . ALA A 1 432 ? -5.637 7.224 -24.500 1.00 97.56 432 ALA A CA 1
ATOM 3227 C C . ALA A 1 432 ? -4.441 8.007 -25.069 1.00 97.56 432 ALA A C 1
ATOM 3229 O O . ALA A 1 432 ? -4.237 7.970 -26.281 1.00 97.56 432 ALA A O 1
ATOM 3230 N N . LEU A 1 433 ? -3.607 8.635 -24.228 1.00 97.12 433 LEU A N 1
ATOM 3231 C CA . LEU A 1 433 ? -2.312 9.191 -24.646 1.00 97.12 433 LEU A CA 1
ATOM 3232 C C . LEU A 1 433 ? -1.408 8.148 -25.326 1.00 97.12 433 LEU A C 1
ATOM 3234 O O . LEU A 1 433 ? -0.614 8.505 -26.194 1.00 97.12 433 LEU A O 1
ATOM 3238 N N . GLY A 1 434 ? -1.553 6.868 -24.967 1.00 96.81 434 GLY A N 1
ATOM 3239 C CA . GLY A 1 434 ? -0.835 5.754 -25.586 1.00 96.81 434 GLY A CA 1
ATOM 3240 C C . GLY A 1 434 ? -1.698 4.848 -26.459 1.00 96.81 434 GLY A C 1
ATOM 3241 O O . GLY A 1 434 ? -1.414 3.659 -26.562 1.00 96.81 434 GLY A O 1
ATOM 3242 N N . LYS A 1 435 ? -2.767 5.374 -27.077 1.00 96.69 435 LYS A N 1
ATOM 3243 C CA . LYS A 1 435 ? -3.666 4.579 -27.936 1.00 96.69 435 LYS A CA 1
ATOM 3244 C C . LYS A 1 435 ? -2.930 3.825 -29.046 1.00 96.69 435 LYS A C 1
ATOM 3246 O O . LYS A 1 435 ? -3.241 2.663 -29.290 1.00 96.69 435 LYS A O 1
ATOM 3251 N N . ASP A 1 436 ? -1.954 4.485 -29.658 1.00 96.81 436 ASP A N 1
ATOM 3252 C CA . ASP A 1 436 ? -1.159 3.951 -30.768 1.00 96.81 436 ASP A CA 1
ATOM 3253 C C . ASP A 1 436 ? 0.271 3.568 -30.339 1.00 96.81 436 ASP A C 1
ATOM 3255 O O . ASP A 1 436 ? 1.111 3.251 -31.179 1.00 96.81 436 ASP A O 1
ATOM 3259 N N . ASP A 1 437 ? 0.572 3.640 -29.039 1.00 97.06 437 ASP A N 1
ATOM 3260 C CA . ASP A 1 437 ? 1.895 3.388 -28.469 1.00 97.06 437 ASP A CA 1
ATOM 3261 C C . ASP A 1 437 ? 1.762 3.091 -26.970 1.00 97.06 437 ASP A C 1
ATOM 3263 O O . ASP A 1 437 ? 1.656 4.009 -26.147 1.00 97.06 437 ASP A O 1
ATOM 3267 N N . PHE A 1 438 ? 1.787 1.806 -26.606 1.00 97.19 438 PHE A N 1
ATOM 3268 C CA . PHE A 1 438 ? 1.618 1.374 -25.219 1.00 97.19 438 PHE A CA 1
ATOM 3269 C C . PHE A 1 438 ? 2.622 2.015 -24.251 1.00 97.19 438 PHE A C 1
ATOM 3271 O O . PHE A 1 438 ? 2.309 2.181 -23.074 1.00 97.19 438 PHE A O 1
ATOM 3278 N N . THR A 1 439 ? 3.805 2.429 -24.727 1.00 95.12 439 THR A N 1
ATOM 3279 C CA . THR A 1 439 ? 4.835 3.058 -23.882 1.00 95.12 439 THR A CA 1
ATOM 3280 C C . THR A 1 439 ? 4.441 4.450 -23.395 1.00 95.12 439 THR A C 1
ATOM 3282 O O . THR A 1 439 ? 5.086 4.986 -22.498 1.00 95.12 439 THR A O 1
ATOM 3285 N N . LYS A 1 440 ? 3.381 5.035 -23.966 1.00 96.44 440 LYS A N 1
ATOM 3286 C CA . LYS A 1 440 ? 2.817 6.336 -23.586 1.00 96.44 440 LYS A CA 1
ATOM 3287 C C . LYS A 1 440 ? 1.526 6.220 -22.779 1.00 96.44 440 LYS A C 1
ATOM 3289 O O . LYS A 1 440 ? 0.981 7.247 -22.381 1.00 96.44 440 LYS A O 1
ATOM 3294 N N . ILE A 1 441 ? 1.025 5.008 -22.531 1.00 97.94 441 ILE A N 1
ATOM 3295 C CA . ILE A 1 441 ? -0.105 4.809 -21.620 1.00 97.94 441 ILE A CA 1
ATOM 3296 C C . ILE A 1 441 ? 0.407 5.110 -20.203 1.00 97.94 441 ILE A C 1
ATOM 3298 O O . ILE A 1 441 ? 1.353 4.458 -19.767 1.00 97.94 441 ILE A O 1
ATOM 3302 N N . PRO A 1 442 ? -0.179 6.063 -19.454 1.00 97.38 442 PRO A N 1
ATOM 3303 C CA . PRO A 1 442 ? 0.221 6.299 -18.072 1.00 97.38 442 PRO A CA 1
ATOM 3304 C C . PRO A 1 442 ? 0.007 5.041 -17.222 1.00 97.38 442 PRO A C 1
ATOM 3306 O O . PRO A 1 442 ? -1.119 4.541 -17.122 1.00 97.38 442 PRO A O 1
ATOM 3309 N N . ASN A 1 443 ? 1.077 4.512 -16.626 1.00 98.12 443 ASN A N 1
ATOM 3310 C CA . ASN A 1 443 ? 1.009 3.297 -15.808 1.00 98.12 443 ASN A CA 1
ATOM 3311 C C . ASN A 1 443 ? 0.321 3.572 -14.474 1.00 98.12 443 ASN A C 1
ATOM 3313 O O . ASN A 1 443 ? 0.715 4.494 -13.766 1.00 98.12 443 ASN A O 1
ATOM 3317 N N . GLY A 1 444 ? -0.637 2.722 -14.114 1.00 98.19 444 GLY A N 1
ATOM 3318 C CA . GLY A 1 444 ? -1.296 2.767 -12.815 1.00 98.19 444 GLY A CA 1
ATOM 3319 C C . GLY A 1 444 ? -2.744 2.290 -12.864 1.00 98.19 444 GLY A C 1
ATOM 3320 O O . GLY A 1 444 ? -3.389 2.328 -13.918 1.00 98.19 444 GLY A O 1
ATOM 3321 N N . VAL A 1 445 ? -3.239 1.814 -11.725 1.00 98.81 445 VAL A N 1
ATOM 3322 C CA . VAL A 1 445 ? -4.590 1.266 -11.548 1.00 98.81 445 VAL A CA 1
ATOM 3323 C C . VAL A 1 445 ? -5.221 1.784 -10.255 1.00 98.81 445 VAL A C 1
ATOM 3325 O O . VAL A 1 445 ? -4.574 2.453 -9.448 1.00 98.81 445 VAL A O 1
ATOM 3328 N N . ASN A 1 446 ? -6.503 1.478 -10.074 1.00 98.88 446 ASN A N 1
ATOM 3329 C CA . ASN A 1 446 ? -7.255 1.748 -8.854 1.00 98.88 446 ASN A CA 1
ATOM 3330 C C . ASN A 1 446 ? -7.076 0.611 -7.832 1.00 98.88 446 ASN A C 1
ATOM 3332 O O . ASN A 1 446 ? -6.765 -0.525 -8.198 1.00 98.88 446 ASN A O 1
ATOM 3336 N N . GLY A 1 447 ? -7.341 0.886 -6.556 1.00 98.69 447 GLY A N 1
ATOM 3337 C CA . GLY A 1 447 ? -7.350 -0.169 -5.541 1.00 98.69 447 GLY A CA 1
ATOM 3338 C C . GLY A 1 447 ? -7.521 0.271 -4.094 1.00 98.69 447 GLY A C 1
ATOM 3339 O O . GLY A 1 447 ? -7.876 -0.575 -3.273 1.00 98.69 447 GLY A O 1
ATOM 3340 N N . VAL A 1 448 ? -7.312 1.553 -3.771 1.00 98.88 448 VAL A N 1
ATOM 3341 C CA . VAL A 1 448 ? -7.271 2.048 -2.376 1.00 98.88 448 VAL A CA 1
ATOM 3342 C C . VAL A 1 448 ? -8.541 1.722 -1.573 1.00 98.88 448 VAL A C 1
ATOM 3344 O O . VAL A 1 448 ? -8.465 1.344 -0.404 1.00 98.88 448 VAL A O 1
ATOM 3347 N N . GLU A 1 449 ? -9.709 1.793 -2.212 1.00 98.94 449 GLU A N 1
ATOM 3348 C CA . GLU A 1 449 ? -11.005 1.452 -1.609 1.00 98.94 449 GLU A CA 1
ATOM 3349 C C . GLU A 1 449 ? -11.262 -0.057 -1.562 1.00 98.94 449 GLU A C 1
ATOM 3351 O O . GLU A 1 449 ? -11.864 -0.585 -0.630 1.00 98.94 449 GLU A O 1
ATOM 3356 N N . ASP A 1 450 ? -10.816 -0.780 -2.585 1.00 98.94 450 ASP A N 1
ATOM 3357 C CA . ASP A 1 450 ? -11.227 -2.165 -2.787 1.00 98.94 450 ASP A CA 1
ATOM 3358 C C . ASP A 1 450 ? -10.317 -3.175 -2.089 1.00 98.94 450 ASP A C 1
ATOM 3360 O O . ASP A 1 450 ? -10.750 -4.301 -1.831 1.00 98.94 450 ASP A O 1
ATOM 3364 N N . ARG A 1 451 ? -9.092 -2.769 -1.723 1.00 98.94 451 ARG A N 1
ATOM 3365 C CA . ARG A 1 451 ? -8.048 -3.626 -1.142 1.00 98.94 451 ARG A CA 1
ATOM 3366 C C . ARG A 1 451 ? -8.572 -4.560 -0.055 1.00 98.94 451 ARG A C 1
ATOM 3368 O O . ARG A 1 451 ? -8.373 -5.769 -0.146 1.00 98.94 451 ARG A O 1
ATOM 3375 N N . MET A 1 452 ? -9.237 -4.014 0.962 1.00 98.94 452 MET A N 1
ATOM 3376 C CA . MET A 1 452 ? -9.678 -4.789 2.126 1.00 98.94 452 MET A CA 1
ATOM 3377 C C . MET A 1 452 ? -10.681 -5.880 1.729 1.00 98.94 452 MET A C 1
ATOM 3379 O O . MET A 1 452 ? -10.491 -7.039 2.090 1.00 98.94 452 MET A O 1
ATOM 3383 N N . SER A 1 453 ? -11.713 -5.551 0.943 1.00 98.94 453 SER A N 1
ATOM 3384 C CA . SER A 1 453 ? -12.718 -6.540 0.517 1.00 98.94 453 SER A CA 1
ATOM 3385 C C . SER A 1 453 ? -12.162 -7.536 -0.499 1.00 98.94 453 SER A C 1
ATOM 3387 O O . SER A 1 453 ? -12.519 -8.707 -0.444 1.00 98.94 453 SER A O 1
ATOM 3389 N N . VAL A 1 454 ? -11.278 -7.111 -1.410 1.00 98.94 454 VAL A N 1
ATOM 3390 C CA . VAL A 1 454 ? -10.636 -8.016 -2.380 1.00 98.94 454 VAL A CA 1
ATOM 3391 C C . VAL A 1 454 ? -9.768 -9.044 -1.654 1.00 98.94 454 VAL A C 1
ATOM 3393 O O . VAL A 1 454 ? -9.876 -10.239 -1.927 1.00 98.94 454 VAL A O 1
ATOM 3396 N N . ILE A 1 455 ? -8.944 -8.616 -0.693 1.00 98.94 455 ILE A N 1
ATOM 3397 C CA . ILE A 1 455 ? -8.112 -9.537 0.095 1.00 98.94 455 ILE A CA 1
ATOM 3398 C C . ILE A 1 455 ? -8.986 -10.423 0.987 1.00 98.94 455 ILE A C 1
ATOM 3400 O O . ILE A 1 455 ? -8.706 -11.613 1.111 1.00 98.94 455 ILE A O 1
ATOM 3404 N N . TRP A 1 456 ? -10.062 -9.888 1.570 1.00 98.94 456 TRP A N 1
ATOM 3405 C CA . TRP A 1 456 ? -10.999 -10.690 2.354 1.00 98.94 456 TRP A CA 1
ATOM 3406 C C . TRP A 1 456 ? -11.640 -11.795 1.511 1.00 98.94 456 TRP A C 1
ATOM 3408 O O . TRP A 1 456 ? -11.572 -12.965 1.878 1.00 98.94 456 TRP A O 1
ATOM 3418 N N . GLU A 1 457 ? -12.204 -11.447 0.355 1.00 98.94 457 GLU A N 1
ATOM 3419 C CA . GLU A 1 457 ? -12.840 -12.388 -0.568 1.00 98.94 457 GLU A CA 1
ATOM 3420 C C . GLU A 1 457 ? -11.843 -13.448 -1.065 1.00 98.94 457 GLU A C 1
ATOM 3422 O O . GLU A 1 457 ? -12.085 -14.654 -0.991 1.00 98.94 457 GLU A O 1
ATOM 3427 N N . LYS A 1 458 ? -10.674 -13.016 -1.551 1.00 98.88 458 LYS A N 1
ATOM 3428 C CA . LYS A 1 458 ? -9.693 -13.919 -2.169 1.00 98.88 458 LYS A CA 1
ATOM 3429 C C . LYS A 1 458 ? -8.837 -14.679 -1.157 1.00 98.88 458 LYS A C 1
ATOM 3431 O O . LYS A 1 458 ? -8.290 -15.724 -1.514 1.00 98.88 458 LYS A O 1
ATOM 3436 N N . GLY A 1 459 ? -8.713 -14.189 0.072 1.00 98.88 459 GLY A N 1
ATOM 3437 C CA . GLY A 1 459 ? -7.865 -14.742 1.130 1.00 98.88 459 GLY A CA 1
ATOM 3438 C C . GLY A 1 459 ? -8.646 -15.433 2.248 1.00 98.88 459 GLY A C 1
ATOM 3439 O O . GLY A 1 459 ? -8.430 -16.618 2.494 1.00 98.88 459 GLY A O 1
ATOM 3440 N N . VAL A 1 460 ? -9.544 -14.708 2.919 1.00 98.88 460 VAL A N 1
ATOM 3441 C CA . VAL A 1 460 ? -10.276 -15.213 4.095 1.00 98.88 460 VAL A CA 1
ATOM 3442 C C . VAL A 1 460 ? -11.448 -16.090 3.680 1.00 98.88 460 VAL A C 1
ATOM 3444 O O . VAL A 1 460 ? -11.532 -17.247 4.084 1.00 98.88 460 VAL A O 1
ATOM 3447 N N . TYR A 1 461 ? -12.334 -15.568 2.830 1.00 98.81 461 TYR A N 1
ATOM 3448 C CA . TYR A 1 461 ? -13.530 -16.290 2.392 1.00 98.81 461 TYR A CA 1
ATOM 3449 C C . TYR A 1 461 ? -13.178 -17.570 1.616 1.00 98.81 461 TYR A C 1
ATOM 3451 O O . TYR A 1 461 ? -13.838 -18.596 1.767 1.00 98.81 461 TYR A O 1
ATOM 3459 N N . SER A 1 462 ? -12.080 -17.547 0.855 1.00 98.62 462 SER A N 1
ATOM 3460 C CA . SER A 1 462 ? -11.555 -18.722 0.148 1.00 98.62 462 SER A CA 1
ATOM 3461 C C . SER A 1 462 ? -10.870 -19.761 1.053 1.00 98.62 462 SER A C 1
ATOM 3463 O O . SER A 1 462 ? -10.524 -20.844 0.578 1.00 98.62 462 SER A O 1
ATOM 3465 N N . GLY A 1 463 ? -10.645 -19.446 2.335 1.00 98.69 463 GLY A N 1
ATOM 3466 C CA . GLY A 1 463 ? -9.996 -20.327 3.307 1.00 98.69 463 GLY A CA 1
ATOM 3467 C C . GLY A 1 463 ? -8.470 -20.414 3.191 1.00 98.69 463 GLY A C 1
ATOM 3468 O O . GLY A 1 463 ? -7.878 -21.354 3.717 1.00 98.69 463 GLY A O 1
ATOM 3469 N N . LYS A 1 464 ? -7.813 -19.473 2.499 1.00 98.81 464 LYS A N 1
ATOM 3470 C CA . LYS A 1 464 ? -6.340 -19.430 2.398 1.00 98.81 464 LYS A CA 1
ATOM 3471 C C . LYS A 1 464 ? -5.678 -18.881 3.656 1.00 98.81 464 LYS A C 1
ATOM 3473 O O . LYS A 1 464 ? -4.570 -19.298 3.979 1.00 98.81 464 LYS A O 1
ATOM 3478 N N . MET A 1 465 ? -6.329 -17.941 4.333 1.00 98.81 465 MET A N 1
ATOM 3479 C CA . MET A 1 465 ? -5.877 -17.366 5.598 1.00 98.81 465 MET A CA 1
ATOM 3480 C C . MET A 1 465 ? -7.067 -17.121 6.527 1.00 98.81 465 MET A C 1
ATOM 3482 O O . MET A 1 465 ? -8.205 -17.067 6.069 1.00 98.81 465 MET A O 1
ATOM 3486 N N . ASP A 1 466 ? -6.813 -16.971 7.821 1.00 98.94 466 ASP A N 1
ATOM 3487 C CA . ASP A 1 466 ? -7.838 -16.576 8.785 1.00 98.94 466 ASP A CA 1
ATOM 3488 C C . ASP A 1 466 ? -7.953 -15.043 8.912 1.00 98.94 466 ASP A C 1
ATOM 3490 O O . ASP A 1 466 ? -7.224 -14.264 8.287 1.00 98.94 466 ASP A O 1
ATOM 3494 N N . GLU A 1 467 ? -8.910 -14.599 9.726 1.00 98.88 467 GLU A N 1
ATOM 3495 C CA . GLU A 1 467 ? -9.161 -13.182 10.011 1.00 98.88 467 GLU A CA 1
ATOM 3496 C C . GLU A 1 467 ? -7.987 -12.492 10.736 1.00 98.88 467 GLU A C 1
ATOM 3498 O O . GLU A 1 467 ? -7.789 -11.288 10.575 1.00 98.88 467 GLU A O 1
ATOM 3503 N N . ASN A 1 468 ? -7.175 -13.236 11.492 1.00 98.94 468 ASN A N 1
ATOM 3504 C CA . ASN A 1 468 ? -6.023 -12.700 12.217 1.00 98.94 468 ASN A CA 1
ATOM 3505 C C . ASN A 1 468 ? -4.871 -12.412 11.249 1.00 98.94 468 ASN A C 1
ATOM 3507 O O . ASN A 1 468 ? -4.299 -11.319 11.242 1.00 98.94 468 ASN A O 1
ATOM 3511 N N . ARG A 1 469 ? -4.589 -13.349 10.339 1.00 98.94 469 ARG A N 1
ATOM 3512 C CA . ARG A 1 469 ? -3.619 -13.144 9.265 1.00 98.94 469 ARG A CA 1
ATOM 3513 C C . ARG A 1 469 ? -4.061 -12.038 8.312 1.00 98.94 469 ARG A C 1
ATOM 3515 O O . ARG A 1 469 ? -3.203 -11.279 7.867 1.00 98.94 469 ARG A O 1
ATOM 3522 N N . PHE A 1 470 ? -5.363 -11.891 8.055 1.00 99.00 470 PHE A N 1
ATOM 3523 C CA . PHE A 1 470 ? -5.903 -10.740 7.326 1.00 99.00 470 PHE A CA 1
ATOM 3524 C C . PHE A 1 470 ? -5.512 -9.416 7.995 1.00 99.00 470 PHE A C 1
ATOM 3526 O O . PHE A 1 470 ? -4.915 -8.564 7.341 1.00 99.00 470 PHE A O 1
ATOM 3533 N N . VAL A 1 471 ? -5.744 -9.269 9.305 1.00 98.94 471 VAL A N 1
ATOM 3534 C CA . VAL A 1 471 ? -5.324 -8.073 10.060 1.00 98.94 471 VAL A CA 1
ATOM 3535 C C . VAL A 1 471 ? -3.811 -7.848 9.973 1.00 98.94 471 VAL A C 1
ATOM 3537 O O . VAL A 1 471 ? -3.367 -6.712 9.760 1.00 98.94 471 VAL A O 1
ATOM 3540 N N . ALA A 1 472 ? -3.017 -8.920 10.060 1.00 98.94 472 ALA A N 1
ATOM 3541 C CA . ALA A 1 472 ? -1.566 -8.840 9.942 1.00 98.94 472 ALA A CA 1
ATOM 3542 C C . ALA A 1 472 ? -1.120 -8.212 8.610 1.00 98.94 472 ALA A C 1
ATOM 3544 O O . ALA A 1 472 ? -0.315 -7.278 8.605 1.00 98.94 472 ALA A O 1
ATOM 3545 N N . VAL A 1 473 ? -1.656 -8.692 7.482 1.00 98.94 473 VAL A N 1
ATOM 3546 C CA . VAL A 1 473 ? -1.203 -8.292 6.137 1.00 98.94 473 VAL A CA 1
ATOM 3547 C C . VAL A 1 473 ? -1.832 -6.999 5.626 1.00 98.94 473 VAL A C 1
ATOM 3549 O O . VAL A 1 473 ? -1.304 -6.406 4.681 1.00 98.94 473 VAL A O 1
ATOM 3552 N N . THR A 1 474 ? -2.928 -6.536 6.232 1.00 99.00 474 THR A N 1
ATOM 3553 C CA . THR A 1 474 ? -3.579 -5.275 5.846 1.00 99.00 474 THR A CA 1
ATOM 3554 C C . THR A 1 474 ? -3.235 -4.098 6.749 1.00 99.00 474 THR A C 1
ATOM 3556 O O . THR A 1 474 ? -3.478 -2.959 6.343 1.00 99.00 474 THR A O 1
ATOM 3559 N N . SER A 1 475 ? -2.686 -4.335 7.948 1.00 98.94 475 SER A N 1
ATOM 3560 C CA . SER A 1 475 ? -2.395 -3.266 8.914 1.00 98.94 475 SER A CA 1
ATOM 3561 C C . SER A 1 475 ? -1.161 -3.538 9.784 1.00 98.94 475 SER A C 1
ATOM 3563 O O . SER A 1 475 ? -0.194 -2.777 9.732 1.00 98.94 475 SER A O 1
ATOM 3565 N N . THR A 1 476 ? -1.134 -4.616 10.570 1.00 98.94 476 THR A N 1
ATOM 3566 C CA . THR A 1 476 ? -0.139 -4.775 11.638 1.00 98.94 476 THR A CA 1
ATOM 3567 C C . THR A 1 476 ? 1.295 -4.887 11.123 1.00 98.94 476 THR A C 1
ATOM 3569 O O . THR A 1 476 ? 2.196 -4.258 11.680 1.00 98.94 476 THR A O 1
ATOM 3572 N N . ASN A 1 477 ? 1.536 -5.641 10.049 1.00 98.94 477 ASN A N 1
ATOM 3573 C CA . ASN A 1 477 ? 2.880 -5.786 9.490 1.00 98.94 477 ASN A CA 1
ATOM 3574 C C . ASN A 1 477 ? 3.378 -4.475 8.873 1.00 98.94 477 ASN A C 1
ATOM 3576 O O . ASN A 1 477 ? 4.542 -4.131 9.069 1.00 98.94 477 ASN A O 1
ATOM 3580 N N . ALA A 1 478 ? 2.503 -3.696 8.224 1.00 98.94 478 ALA A N 1
ATOM 3581 C CA . ALA A 1 478 ? 2.833 -2.343 7.770 1.00 98.94 478 ALA A CA 1
ATOM 3582 C C . ALA A 1 478 ? 3.264 -1.463 8.951 1.00 98.94 478 ALA A C 1
ATOM 3584 O O . ALA A 1 478 ? 4.315 -0.822 8.909 1.00 98.94 478 ALA A O 1
ATOM 3585 N N . ALA A 1 479 ? 2.492 -1.488 10.043 1.00 98.94 479 ALA A N 1
ATOM 3586 C CA . ALA A 1 479 ? 2.809 -0.721 11.238 1.00 98.94 479 ALA A CA 1
ATOM 3587 C C . ALA A 1 479 ? 4.138 -1.157 11.876 1.00 98.94 479 ALA A C 1
ATOM 3589 O O . ALA A 1 479 ? 4.922 -0.312 12.298 1.00 98.94 479 ALA A O 1
ATOM 3590 N N . LYS A 1 480 ? 4.438 -2.458 11.922 1.00 98.94 480 LYS A N 1
ATOM 3591 C CA . LYS A 1 480 ? 5.709 -2.979 12.451 1.00 98.94 480 LYS A CA 1
ATOM 3592 C C . LYS A 1 480 ? 6.903 -2.593 11.566 1.00 98.94 480 LYS A C 1
ATOM 3594 O O . LYS A 1 480 ? 7.906 -2.106 12.082 1.00 98.94 480 LYS A O 1
ATOM 3599 N N . ILE A 1 481 ? 6.790 -2.763 10.246 1.00 98.88 481 ILE A N 1
ATOM 3600 C CA . ILE A 1 481 ? 7.859 -2.459 9.277 1.00 98.88 481 ILE A CA 1
ATOM 3601 C C . ILE A 1 481 ? 8.179 -0.961 9.263 1.00 98.88 481 ILE A C 1
ATOM 3603 O O . ILE A 1 481 ? 9.349 -0.586 9.284 1.00 98.88 481 ILE A O 1
ATOM 3607 N N . PHE A 1 482 ? 7.155 -0.105 9.279 1.00 98.88 482 PHE A N 1
ATOM 3608 C CA . PHE A 1 482 ? 7.314 1.348 9.179 1.00 98.88 482 PHE A CA 1
ATOM 3609 C C . PHE A 1 482 ? 7.316 2.076 10.531 1.00 98.88 482 PHE A C 1
ATOM 3611 O O . PHE A 1 482 ? 7.244 3.302 10.564 1.00 98.88 482 PHE A O 1
ATOM 3618 N N . ASN A 1 483 ? 7.489 1.341 11.635 1.00 98.81 483 ASN A N 1
ATOM 3619 C CA . ASN A 1 483 ? 7.676 1.858 12.997 1.00 98.81 483 ASN A CA 1
ATOM 3620 C C . ASN A 1 483 ? 6.504 2.687 13.563 1.00 98.81 483 ASN A C 1
ATOM 3622 O O . ASN A 1 483 ? 6.683 3.755 14.146 1.00 98.81 483 ASN A O 1
ATOM 3626 N N . LEU A 1 484 ? 5.290 2.184 13.366 1.00 98.81 484 LEU A N 1
ATOM 3627 C CA . LEU A 1 484 ? 4.025 2.748 13.839 1.00 98.81 484 LEU A CA 1
ATOM 3628 C C . LEU A 1 484 ? 3.312 1.836 14.850 1.00 98.81 484 LEU A C 1
ATOM 3630 O O . LEU A 1 484 ? 2.293 2.226 15.407 1.00 98.81 484 LEU A O 1
ATOM 3634 N N . TYR A 1 485 ? 3.800 0.616 15.076 1.00 98.88 485 TYR A N 1
ATOM 3635 C CA . TYR A 1 485 ? 3.182 -0.353 15.984 1.00 98.88 485 TYR A CA 1
ATOM 3636 C C . TYR A 1 485 ? 3.601 -0.121 17.453 1.00 98.88 485 TYR A C 1
ATOM 3638 O O . TYR A 1 485 ? 4.774 0.160 17.694 1.00 98.88 485 TYR A O 1
ATOM 3646 N N . PRO A 1 486 ? 2.704 -0.281 18.452 1.00 98.62 486 PRO A N 1
ATOM 3647 C CA . PRO A 1 486 ? 1.285 -0.635 18.336 1.00 98.62 486 PRO A CA 1
ATOM 3648 C C . PRO A 1 486 ? 0.355 0.571 18.153 1.00 98.62 486 PRO A C 1
ATOM 3650 O O . PRO A 1 486 ? -0.851 0.376 18.084 1.00 98.62 486 PRO A O 1
ATOM 3653 N N . LYS A 1 487 ? 0.887 1.801 18.052 1.00 98.62 487 LYS A N 1
ATOM 3654 C CA . LYS A 1 487 ? 0.080 3.021 17.879 1.00 98.62 487 LYS A CA 1
ATOM 3655 C C . LYS A 1 487 ? -0.933 2.888 16.734 1.00 98.62 487 LYS A C 1
ATOM 3657 O O . LYS A 1 487 ? -2.051 3.364 16.867 1.00 98.62 487 LYS A O 1
ATOM 3662 N N . LYS A 1 488 ? -0.559 2.218 15.642 1.00 98.88 488 LYS A N 1
ATOM 3663 C CA . LYS A 1 488 ? -1.459 1.793 14.563 1.00 98.88 488 LYS A CA 1
ATOM 3664 C C . LYS A 1 488 ? -1.374 0.284 14.341 1.00 98.88 488 LYS A C 1
ATOM 3666 O O . LYS A 1 488 ? -0.382 -0.356 14.692 1.00 98.88 488 LYS A O 1
ATOM 3671 N N . GLY A 1 489 ? -2.404 -0.275 13.704 1.00 98.62 489 GLY A N 1
ATOM 3672 C CA . GLY A 1 489 ? -2.444 -1.691 13.328 1.00 98.62 489 GLY A CA 1
ATOM 3673 C C . GLY A 1 489 ? -2.699 -2.649 14.495 1.00 98.62 489 GLY A C 1
ATOM 3674 O O . GLY A 1 489 ? -2.387 -3.833 14.373 1.00 98.62 489 GLY A O 1
ATOM 3675 N N . ARG A 1 490 ? -3.232 -2.155 15.622 1.00 98.88 490 ARG A N 1
ATOM 3676 C CA . ARG A 1 490 ? -3.692 -2.968 16.753 1.00 98.88 490 ARG A CA 1
ATOM 3677 C C . ARG A 1 490 ? -4.832 -2.278 17.498 1.00 98.88 490 ARG A C 1
ATOM 3679 O O . ARG A 1 490 ? -4.802 -1.070 17.694 1.00 98.88 490 ARG A O 1
ATOM 3686 N N . ILE A 1 491 ? -5.807 -3.058 17.956 1.00 98.88 491 ILE A N 1
ATOM 3687 C CA . ILE A 1 491 ? -6.804 -2.620 18.934 1.00 98.88 491 ILE A CA 1
ATOM 3688 C C . ILE A 1 491 ? -6.280 -3.000 20.314 1.00 98.88 491 ILE A C 1
ATOM 3690 O O . ILE A 1 491 ? -6.374 -4.154 20.739 1.00 98.88 491 ILE A O 1
ATOM 3694 N N . ALA A 1 492 ? -5.684 -2.029 20.993 1.00 98.62 492 ALA A N 1
ATOM 3695 C CA . ALA A 1 492 ? -5.194 -2.152 22.356 1.00 98.62 492 ALA A CA 1
ATOM 3696 C C . ALA A 1 492 ? -5.247 -0.787 23.045 1.00 98.62 492 ALA A C 1
ATOM 3698 O O . ALA A 1 492 ? -5.264 0.246 22.377 1.00 98.62 492 ALA A O 1
ATOM 3699 N N . VAL A 1 493 ? -5.248 -0.787 24.379 1.00 98.62 493 VAL A N 1
ATOM 3700 C CA . VAL A 1 493 ? -5.141 0.445 25.172 1.00 98.62 493 VAL A CA 1
ATOM 3701 C C . VAL A 1 493 ? -3.939 1.269 24.694 1.00 98.62 493 VAL A C 1
ATOM 3703 O O . VAL A 1 493 ? -2.894 0.711 24.361 1.00 98.62 493 VAL A O 1
ATOM 3706 N N . ASP A 1 494 ? -4.128 2.585 24.615 1.00 98.44 494 ASP A N 1
ATOM 3707 C CA . ASP A 1 494 ? -3.167 3.592 24.146 1.00 98.44 494 ASP A CA 1
ATOM 3708 C C . ASP A 1 494 ? -2.826 3.558 22.644 1.00 98.44 494 ASP A C 1
ATOM 3710 O O . ASP A 1 494 ? -2.012 4.358 22.178 1.00 98.44 494 ASP A O 1
ATOM 3714 N N . SER A 1 495 ? -3.478 2.696 21.857 1.00 98.81 495 SER A N 1
ATOM 3715 C CA . SER A 1 495 ? -3.399 2.750 20.389 1.00 98.81 495 SER A CA 1
ATOM 3716 C C . SER A 1 495 ? -4.309 3.855 19.836 1.00 98.81 495 SER A C 1
ATOM 3718 O O . SER A 1 495 ? -5.330 4.190 20.447 1.00 98.81 495 SER A O 1
ATOM 3720 N N . ASP A 1 496 ? -3.965 4.417 18.672 1.00 98.75 496 ASP A N 1
ATOM 3721 C CA . ASP A 1 496 ? -4.843 5.352 17.963 1.00 98.75 496 ASP A CA 1
ATOM 3722 C C . ASP A 1 496 ? -6.175 4.649 17.653 1.00 98.75 496 ASP A C 1
ATOM 3724 O O . ASP A 1 496 ? -6.207 3.486 17.241 1.00 98.75 496 ASP A O 1
ATOM 3728 N N . ALA A 1 497 ? -7.290 5.357 17.817 1.00 98.56 497 ALA A N 1
ATOM 3729 C CA . ALA A 1 497 ? -8.618 4.843 17.502 1.00 98.56 497 ALA A CA 1
ATOM 3730 C C . ALA A 1 497 ? -8.914 4.921 15.993 1.00 98.56 497 ALA A C 1
ATOM 3732 O O . ALA A 1 497 ? -9.819 5.628 15.546 1.00 98.56 497 ALA A O 1
ATOM 3733 N N . ASP A 1 498 ? -8.119 4.180 15.226 1.00 98.88 498 ASP A N 1
ATOM 3734 C CA . ASP A 1 498 ? -8.292 3.904 13.804 1.00 98.88 498 ASP A CA 1
ATOM 3735 C C . ASP A 1 498 ? -8.856 2.481 13.657 1.00 98.88 498 ASP A C 1
ATOM 3737 O O . ASP A 1 498 ? -8.119 1.493 13.697 1.00 98.88 498 ASP A O 1
ATOM 3741 N N . ILE A 1 499 ? -10.184 2.366 13.577 1.00 98.94 499 ILE A N 1
ATOM 3742 C CA . ILE A 1 499 ? -10.923 1.109 13.776 1.00 98.94 499 ILE A CA 1
ATOM 3743 C C . ILE A 1 499 ? -11.973 0.940 12.680 1.00 98.94 499 ILE A C 1
ATOM 3745 O O . ILE A 1 499 ? -12.641 1.895 12.292 1.00 98.94 499 ILE A O 1
ATOM 3749 N N . VAL A 1 500 ? -12.176 -0.288 12.209 1.00 98.94 500 VAL A N 1
ATOM 3750 C CA . VAL A 1 500 ? -13.230 -0.622 11.245 1.00 98.94 500 VAL A CA 1
ATOM 3751 C C . VAL A 1 500 ? -14.193 -1.626 11.855 1.00 98.94 500 VAL A C 1
ATOM 3753 O O . VAL A 1 500 ? -13.783 -2.637 12.429 1.00 98.94 500 VAL A O 1
ATOM 3756 N N . ILE A 1 501 ? -15.488 -1.353 11.691 1.00 98.88 501 ILE A N 1
ATOM 3757 C CA . ILE A 1 501 ? -16.554 -2.303 12.000 1.00 98.88 501 ILE A CA 1
ATOM 3758 C C . ILE A 1 501 ? -16.858 -3.085 10.728 1.00 98.88 501 ILE A C 1
ATOM 3760 O O . ILE A 1 501 ? -17.513 -2.587 9.806 1.00 98.88 501 ILE A O 1
ATOM 3764 N N . TRP A 1 502 ? -16.360 -4.311 10.676 1.00 98.88 502 TRP A N 1
ATOM 3765 C CA . TRP A 1 502 ? -16.346 -5.150 9.489 1.00 98.88 502 TRP A CA 1
ATOM 3766 C C . TRP A 1 502 ? -17.429 -6.221 9.561 1.00 98.88 502 TRP A C 1
ATOM 3768 O O . TRP A 1 502 ? -17.456 -7.018 10.500 1.00 98.88 502 TRP A O 1
ATOM 3778 N N . ASP A 1 503 ? -18.315 -6.264 8.569 1.00 98.69 503 ASP A N 1
ATOM 3779 C CA . ASP A 1 503 ? -19.304 -7.332 8.447 1.00 98.69 503 ASP A CA 1
ATOM 3780 C C . ASP A 1 503 ? -18.764 -8.431 7.516 1.00 98.69 503 ASP A C 1
ATOM 3782 O O . ASP A 1 503 ? -18.693 -8.220 6.302 1.00 98.69 503 ASP A O 1
ATOM 3786 N N . PRO A 1 504 ? -18.379 -9.606 8.054 1.00 98.25 504 PRO A N 1
ATOM 3787 C CA . PRO A 1 504 ? -17.796 -10.686 7.264 1.00 98.25 504 PRO A CA 1
ATOM 3788 C C . PRO A 1 504 ? -18.826 -11.437 6.405 1.00 98.25 504 PRO A C 1
ATOM 3790 O O . PRO A 1 504 ? -18.430 -12.219 5.543 1.00 98.25 504 PRO A O 1
ATOM 3793 N N . LYS A 1 505 ? -20.131 -11.251 6.659 1.00 97.69 505 LYS A N 1
ATOM 3794 C CA . LYS A 1 505 ? -21.232 -11.929 5.955 1.00 97.69 505 LYS A CA 1
ATOM 3795 C C . LYS A 1 505 ? -21.890 -11.037 4.909 1.00 97.69 505 LYS A C 1
ATOM 3797 O O . LYS A 1 505 ? -22.472 -11.561 3.963 1.00 97.69 505 LYS A O 1
ATOM 3802 N N . ALA A 1 506 ? -21.818 -9.719 5.080 1.00 97.81 506 ALA A N 1
ATOM 3803 C CA . ALA A 1 506 ? -22.260 -8.777 4.066 1.00 97.81 506 ALA A CA 1
ATOM 3804 C C . ALA A 1 506 ? -21.476 -8.968 2.764 1.00 97.81 506 ALA A C 1
ATOM 3806 O O . ALA A 1 506 ? -20.285 -9.291 2.768 1.00 97.81 506 ALA A O 1
ATOM 3807 N N . THR A 1 507 ? -22.161 -8.724 1.651 1.00 98.25 507 THR A N 1
ATOM 3808 C CA . THR A 1 507 ? -21.601 -8.808 0.303 1.00 98.25 507 THR A CA 1
ATOM 3809 C C . THR A 1 507 ? -21.781 -7.492 -0.432 1.00 98.25 507 THR A C 1
ATOM 3811 O O . THR A 1 507 ? -22.839 -6.869 -0.324 1.00 98.25 507 THR A O 1
ATOM 3814 N N . ARG A 1 508 ? -20.800 -7.112 -1.252 1.00 97.94 508 ARG A N 1
ATOM 3815 C CA . ARG A 1 508 ? -20.924 -6.017 -2.226 1.00 97.94 508 ARG A CA 1
ATOM 3816 C C . ARG A 1 508 ? -20.429 -6.458 -3.598 1.00 97.94 508 ARG A C 1
ATOM 3818 O O . ARG A 1 508 ? -19.511 -7.268 -3.688 1.00 97.94 508 ARG A O 1
ATOM 3825 N N . THR A 1 509 ? -21.002 -5.894 -4.655 1.00 98.75 509 THR A N 1
ATOM 3826 C CA . THR A 1 509 ? -20.452 -6.002 -6.012 1.00 98.75 509 THR A CA 1
ATOM 3827 C C . THR A 1 509 ? -19.653 -4.743 -6.305 1.00 98.75 509 THR A C 1
ATOM 3829 O O . THR A 1 509 ? -20.196 -3.642 -6.226 1.00 98.75 509 THR A O 1
ATOM 3832 N N . ILE A 1 510 ? -18.369 -4.894 -6.613 1.00 98.88 510 ILE A N 1
ATOM 3833 C CA . ILE A 1 510 ? -17.499 -3.768 -6.953 1.00 98.88 510 ILE A CA 1
ATOM 3834 C C . ILE A 1 510 ? -17.929 -3.195 -8.307 1.00 98.88 510 ILE A C 1
ATOM 3836 O O . ILE A 1 510 ? -18.087 -3.938 -9.275 1.00 98.88 510 ILE A O 1
ATOM 3840 N N . SER A 1 511 ? -18.114 -1.875 -8.377 1.00 98.69 511 SER A N 1
ATOM 3841 C CA . SER A 1 511 ? -18.419 -1.175 -9.623 1.00 98.69 511 SER A CA 1
ATOM 3842 C C . SER A 1 511 ? -17.905 0.259 -9.607 1.00 98.69 511 SER A C 1
ATOM 3844 O O . SER A 1 511 ? -18.051 0.959 -8.604 1.00 98.69 511 SER A O 1
ATOM 3846 N N . ALA A 1 512 ? -17.398 0.735 -10.745 1.00 98.38 512 ALA A N 1
ATOM 3847 C CA . ALA A 1 512 ? -17.069 2.146 -10.963 1.00 98.38 512 ALA A CA 1
ATOM 3848 C C . ALA A 1 512 ? -18.285 3.078 -10.784 1.00 98.38 512 ALA A C 1
ATOM 3850 O O . ALA A 1 512 ? -18.148 4.273 -10.556 1.00 98.38 512 ALA A O 1
ATOM 3851 N N . LYS A 1 513 ? -19.513 2.547 -10.854 1.00 98.31 513 LYS A N 1
ATOM 3852 C CA . LYS A 1 513 ? -20.732 3.333 -10.599 1.00 98.31 513 LYS A CA 1
ATOM 3853 C C . LYS A 1 513 ? -20.955 3.653 -9.122 1.00 98.31 513 LYS A C 1
ATOM 3855 O O . LYS A 1 513 ? -21.751 4.536 -8.818 1.00 98.31 513 LYS A O 1
ATOM 3860 N N . THR A 1 514 ? -20.334 2.892 -8.225 1.00 98.19 514 THR A N 1
ATOM 3861 C CA . THR A 1 514 ? -20.590 2.953 -6.778 1.00 98.19 514 THR A CA 1
ATOM 3862 C C . THR A 1 514 ? -19.331 3.173 -5.951 1.00 98.19 514 THR A C 1
ATOM 3864 O O . THR A 1 514 ? -19.452 3.376 -4.748 1.00 98.19 514 THR A O 1
ATOM 3867 N N . HIS A 1 515 ? -18.143 3.091 -6.555 1.00 98.38 515 HIS A N 1
ATOM 3868 C CA . HIS A 1 515 ? -16.897 3.417 -5.872 1.00 98.38 515 HIS A CA 1
ATOM 3869 C C . HIS A 1 515 ? -16.799 4.923 -5.578 1.00 98.38 515 HIS A C 1
ATOM 3871 O O . HIS A 1 515 ? -17.544 5.743 -6.117 1.00 98.38 515 HIS A O 1
ATOM 3877 N N . HIS A 1 516 ? -15.858 5.281 -4.721 1.00 98.50 516 HIS A N 1
ATOM 3878 C CA . HIS A 1 516 ? -15.600 6.643 -4.266 1.00 98.50 516 HIS A CA 1
ATOM 3879 C C . HIS A 1 516 ? -14.287 7.213 -4.820 1.00 98.50 516 HIS A C 1
ATOM 3881 O O . HIS A 1 516 ? -13.912 8.337 -4.477 1.00 98.50 516 HIS A O 1
ATOM 3887 N N . GLN A 1 517 ? -13.594 6.442 -5.659 1.00 97.62 517 GLN A N 1
ATOM 3888 C CA . GLN A 1 517 ? -12.423 6.881 -6.419 1.00 97.62 517 GLN A CA 1
ATOM 3889 C C . GLN A 1 517 ? -12.853 7.819 -7.556 1.00 97.62 517 GLN A C 1
ATOM 3891 O O . GLN A 1 517 ? -13.995 7.799 -8.013 1.00 97.62 517 GLN A O 1
ATOM 3896 N N . ALA A 1 518 ? -11.948 8.692 -7.990 1.00 97.25 518 ALA A N 1
ATOM 3897 C CA . ALA A 1 518 ? -12.249 9.753 -8.947 1.00 97.25 518 ALA A CA 1
ATOM 3898 C C . ALA A 1 518 ? -12.162 9.311 -10.418 1.00 97.25 518 ALA A C 1
ATOM 3900 O O . ALA A 1 518 ? -12.551 10.078 -11.305 1.00 97.25 518 ALA A O 1
ATOM 3901 N N . ASN A 1 519 ? -11.612 8.125 -10.691 1.00 95.00 519 ASN A N 1
ATOM 3902 C CA . ASN A 1 519 ? -11.427 7.609 -12.042 1.00 95.00 519 ASN A CA 1
ATOM 3903 C C . ASN A 1 519 ? -12.679 6.908 -12.580 1.00 95.00 519 ASN A C 1
ATOM 3905 O O . ASN A 1 519 ? -13.479 6.360 -11.839 1.00 95.00 519 ASN A O 1
ATOM 3909 N N . ASN A 1 520 ? -12.834 6.874 -13.900 1.00 96.62 520 ASN A N 1
ATOM 3910 C CA . ASN A 1 520 ? -14.060 6.390 -14.541 1.00 96.62 520 ASN A CA 1
ATOM 3911 C C . ASN A 1 520 ? -14.142 4.871 -14.824 1.00 96.62 520 ASN A C 1
ATOM 3913 O O . ASN A 1 520 ? -14.960 4.455 -15.647 1.00 96.62 520 ASN A O 1
ATOM 3917 N N . PHE A 1 521 ? -13.320 4.041 -14.175 1.00 98.12 521 PHE A N 1
ATOM 3918 C CA . PHE A 1 521 ? -13.363 2.575 -14.283 1.00 98.12 521 PHE A CA 1
ATOM 3919 C C . PHE A 1 521 ? -12.905 1.894 -12.985 1.00 98.12 521 PHE A C 1
ATOM 3921 O O . PHE A 1 521 ? -12.334 2.535 -12.105 1.00 98.12 521 PHE A O 1
ATOM 3928 N N . ASN A 1 522 ? -13.102 0.578 -12.880 1.00 98.81 522 ASN A N 1
ATOM 3929 C CA . ASN A 1 522 ? -12.551 -0.225 -11.792 1.00 98.81 522 ASN A CA 1
ATOM 3930 C C . ASN A 1 522 ? -11.986 -1.553 -12.328 1.00 98.81 522 ASN A C 1
ATOM 3932 O O . ASN A 1 522 ? -12.694 -2.291 -13.006 1.00 98.81 522 ASN A O 1
ATOM 3936 N N . ILE A 1 523 ? -10.730 -1.891 -12.020 1.00 98.88 523 ILE A N 1
ATOM 3937 C CA . ILE A 1 523 ? -10.103 -3.149 -12.468 1.00 98.88 523 ILE A CA 1
ATOM 3938 C C . ILE A 1 523 ? -10.733 -4.407 -11.844 1.00 98.88 523 ILE A C 1
ATOM 3940 O O . ILE A 1 523 ? -10.504 -5.517 -12.331 1.00 98.88 523 ILE A O 1
ATOM 3944 N N . PHE A 1 524 ? -11.540 -4.241 -10.791 1.00 98.88 524 PHE A N 1
ATOM 3945 C CA . PHE A 1 524 ? -12.305 -5.297 -10.126 1.00 98.88 524 PHE A CA 1
ATOM 3946 C C . PHE A 1 524 ? -13.805 -5.253 -10.470 1.00 98.88 524 PHE A C 1
ATOM 3948 O O . PHE A 1 524 ? -14.614 -5.811 -9.729 1.00 98.88 524 PHE A O 1
ATOM 3955 N N . GLU A 1 525 ? -14.194 -4.576 -11.558 1.00 98.75 525 GLU A N 1
ATOM 3956 C CA . GLU A 1 525 ? -15.594 -4.432 -11.980 1.00 98.75 525 GLU A CA 1
ATOM 3957 C C . GLU A 1 525 ? -16.343 -5.778 -11.980 1.00 98.75 525 GLU A C 1
ATOM 3959 O O . GLU A 1 525 ? -15.895 -6.773 -12.550 1.00 98.75 525 GLU A O 1
ATOM 3964 N N . GLY A 1 526 ? -17.504 -5.807 -11.324 1.00 98.69 526 GLY A N 1
ATOM 3965 C CA . GLY A 1 526 ? -18.361 -6.987 -11.227 1.00 98.69 526 GLY A CA 1
ATOM 3966 C C . GLY A 1 526 ? -17.927 -8.027 -10.189 1.00 98.69 526 GLY A C 1
ATOM 3967 O O . GLY A 1 526 ? -18.664 -8.990 -9.972 1.00 98.69 526 GLY A O 1
ATOM 3968 N N . MET A 1 527 ? -16.786 -7.857 -9.509 1.00 98.81 527 MET A N 1
ATOM 3969 C CA . MET A 1 527 ? -16.366 -8.778 -8.450 1.00 98.81 527 MET A CA 1
ATOM 3970 C C . MET A 1 527 ? -17.334 -8.708 -7.266 1.00 98.81 527 MET A C 1
ATOM 3972 O O . MET A 1 527 ? -17.572 -7.641 -6.702 1.00 98.81 527 MET A O 1
ATOM 3976 N N . VAL A 1 528 ? -17.889 -9.855 -6.877 1.00 98.81 528 VAL A N 1
ATOM 3977 C CA . VAL A 1 528 ? -18.685 -9.991 -5.654 1.00 98.81 528 VAL A CA 1
ATOM 3978 C C . VAL A 1 528 ? -17.738 -10.328 -4.511 1.00 98.81 528 VAL A C 1
ATOM 3980 O O . VAL A 1 528 ? -17.060 -11.350 -4.573 1.00 98.81 528 VAL A O 1
ATOM 3983 N N . CYS A 1 529 ? -17.695 -9.480 -3.488 1.00 98.81 529 CYS A N 1
ATOM 3984 C CA . CYS A 1 529 ? -16.846 -9.673 -2.317 1.00 98.81 529 CYS A CA 1
ATOM 3985 C C . CYS A 1 529 ? -17.691 -9.811 -1.056 1.00 98.81 529 CYS A C 1
ATOM 3987 O O . CYS A 1 529 ? -18.524 -8.944 -0.773 1.00 98.81 529 CYS A O 1
ATOM 3989 N N . HIS A 1 530 ? -17.419 -10.854 -0.275 1.00 98.75 530 HIS A N 1
ATOM 3990 C CA . HIS A 1 530 ? -17.764 -10.886 1.142 1.00 98.75 530 HIS A CA 1
ATOM 3991 C C . HIS A 1 530 ? -16.839 -9.953 1.924 1.00 98.75 530 HIS A C 1
ATOM 3993 O O . HIS A 1 530 ? -15.729 -9.650 1.483 1.00 98.75 530 HIS A O 1
ATOM 3999 N N . GLY A 1 531 ? -17.277 -9.531 3.109 1.00 98.06 531 GLY A N 1
ATOM 4000 C CA . GLY A 1 531 ? -16.487 -8.639 3.946 1.00 98.06 531 GLY A CA 1
ATOM 4001 C C . GLY A 1 531 ? -16.618 -7.188 3.493 1.00 98.06 531 GLY A C 1
ATOM 4002 O O . GLY A 1 531 ? -15.997 -6.748 2.519 1.00 98.06 531 GLY A O 1
ATOM 4003 N N . VAL A 1 532 ? -17.444 -6.435 4.215 1.00 98.06 532 VAL A N 1
ATOM 4004 C CA . VAL A 1 532 ? -17.745 -5.036 3.900 1.00 98.06 532 VAL A CA 1
ATOM 4005 C C . VAL A 1 532 ? -17.545 -4.170 5.147 1.00 98.06 532 VAL A C 1
ATOM 4007 O O . VAL A 1 532 ? -18.037 -4.527 6.225 1.00 98.06 532 VAL A O 1
ATOM 4010 N N . PRO A 1 533 ? -16.861 -3.017 5.036 1.00 98.19 533 PRO A N 1
ATOM 4011 C CA . PRO A 1 533 ? -16.795 -2.053 6.125 1.00 98.19 533 PRO A CA 1
ATOM 4012 C C . PRO A 1 533 ? -18.176 -1.412 6.320 1.00 98.19 533 PRO A C 1
ATOM 4014 O O . PRO A 1 533 ? -18.697 -0.734 5.437 1.00 98.19 533 PRO A O 1
ATOM 4017 N N . THR A 1 534 ? -18.788 -1.629 7.483 1.00 97.88 534 THR A N 1
ATOM 4018 C CA . THR A 1 534 ? -20.087 -1.017 7.829 1.00 97.88 534 THR A CA 1
ATOM 4019 C C . THR A 1 534 ? -19.930 0.350 8.480 1.00 97.88 534 THR A C 1
ATOM 4021 O O . THR A 1 534 ? -20.770 1.227 8.280 1.00 97.88 534 THR A O 1
ATOM 4024 N N . ALA A 1 535 ? -18.832 0.533 9.215 1.00 98.56 535 ALA A N 1
ATOM 4025 C CA . ALA A 1 535 ? -18.391 1.819 9.724 1.00 98.56 535 ALA A CA 1
ATOM 4026 C C . ALA A 1 535 ? -16.860 1.878 9.753 1.00 98.56 535 ALA A C 1
ATOM 4028 O O . ALA A 1 535 ? -16.185 0.856 9.909 1.00 98.56 535 ALA A O 1
ATOM 4029 N N . THR A 1 536 ? -16.303 3.074 9.611 1.00 98.88 536 THR A N 1
ATOM 4030 C CA . THR A 1 536 ? -14.871 3.347 9.747 1.00 98.88 536 THR A CA 1
ATOM 4031 C C . THR A 1 536 ? -14.673 4.528 10.677 1.00 98.88 536 THR A C 1
ATOM 4033 O O . THR A 1 536 ? -15.305 5.577 10.539 1.00 98.88 536 THR A O 1
ATOM 4036 N N . VAL A 1 537 ? -13.794 4.324 11.647 1.00 98.81 537 VAL A N 1
ATOM 4037 C CA . VAL A 1 537 ? -13.394 5.282 12.665 1.00 98.81 537 VAL A CA 1
ATOM 4038 C C . VAL A 1 537 ? -11.958 5.676 12.363 1.00 98.81 537 VAL A C 1
ATOM 4040 O O . VAL A 1 537 ? -11.103 4.806 12.218 1.00 98.81 537 VAL A O 1
ATOM 4043 N N . SER A 1 538 ? -11.690 6.974 12.265 1.00 98.50 538 SER A N 1
ATOM 4044 C CA . SER A 1 538 ? -10.328 7.493 12.177 1.00 98.50 538 SER A CA 1
ATOM 4045 C C . SER A 1 538 ? -10.132 8.547 13.248 1.00 98.50 538 SER A C 1
ATOM 4047 O O . SER A 1 538 ? -10.988 9.416 13.433 1.00 98.50 538 SER A O 1
ATOM 4049 N N . ARG A 1 539 ? -9.023 8.447 13.988 1.00 97.62 539 ARG A N 1
ATOM 4050 C CA . ARG A 1 539 ? -8.701 9.344 15.108 1.00 97.62 539 ARG A CA 1
ATOM 4051 C C . ARG A 1 539 ? -9.850 9.458 16.125 1.00 97.62 539 ARG A C 1
ATOM 4053 O O . ARG A 1 539 ? -10.091 10.529 16.675 1.00 97.62 539 ARG A O 1
ATOM 4060 N N . GLY A 1 540 ? -10.578 8.360 16.349 1.00 97.00 540 GLY A N 1
ATOM 4061 C CA . GLY A 1 540 ? -11.722 8.262 17.266 1.00 97.00 540 GLY A CA 1
ATOM 4062 C C . GLY A 1 540 ? -13.041 8.862 16.777 1.00 97.00 540 GLY A C 1
ATOM 4063 O O . GLY A 1 540 ? -14.033 8.794 17.499 1.00 97.00 540 GLY A O 1
ATOM 4064 N N . LYS A 1 541 ? -13.086 9.391 15.552 1.00 97.12 541 LYS A N 1
ATOM 4065 C CA . LYS A 1 541 ? -14.299 9.923 14.928 1.00 97.12 541 LYS A CA 1
ATOM 4066 C C . LYS A 1 541 ? -14.863 8.919 13.931 1.00 97.12 541 LYS A C 1
ATOM 4068 O O . LYS A 1 541 ? -14.125 8.398 13.099 1.00 97.12 541 LYS A O 1
ATOM 4073 N N . VAL A 1 542 ? -16.175 8.686 13.962 1.00 97.88 542 VAL A N 1
ATOM 4074 C CA . VAL A 1 542 ? -16.869 7.922 12.912 1.00 97.88 542 VAL A CA 1
ATOM 4075 C C . VAL A 1 542 ? -16.859 8.753 11.629 1.00 97.88 542 VAL A C 1
ATOM 4077 O O . VAL A 1 542 ? -17.565 9.754 11.528 1.00 97.88 542 VAL A O 1
ATOM 4080 N N . VAL A 1 543 ? -16.014 8.375 10.672 1.00 98.38 543 VAL A N 1
ATOM 4081 C CA . VAL A 1 543 ? -15.775 9.126 9.426 1.00 98.38 543 VAL A CA 1
ATOM 4082 C C . VAL A 1 543 ? -16.557 8.568 8.242 1.00 98.38 543 VAL A C 1
ATOM 4084 O O . VAL A 1 543 ? -16.780 9.290 7.269 1.00 98.38 543 VAL A O 1
ATOM 4087 N N . TYR A 1 544 ? -17.002 7.317 8.333 1.00 98.56 544 TYR A N 1
ATOM 4088 C CA . TYR A 1 544 ? -17.864 6.677 7.348 1.00 98.56 544 TYR A CA 1
ATOM 4089 C C . TYR A 1 544 ? -18.794 5.681 8.032 1.00 98.56 544 TYR A C 1
ATOM 4091 O O . TYR A 1 544 ? -18.335 4.875 8.838 1.00 98.56 544 TYR A O 1
ATOM 4099 N N . GLU A 1 545 ? -20.085 5.739 7.723 1.00 97.44 545 GLU A N 1
ATOM 4100 C CA . GLU A 1 545 ? -21.097 4.803 8.218 1.00 97.44 545 GLU A CA 1
ATOM 4101 C C . GLU A 1 545 ? -22.289 4.784 7.258 1.00 97.44 545 GLU A C 1
ATOM 4103 O O . GLU A 1 545 ? -22.736 5.833 6.792 1.00 97.44 545 GLU A O 1
ATOM 4108 N N . GLY A 1 546 ? -22.798 3.593 6.931 1.00 89.50 546 GLY A N 1
ATOM 4109 C CA . GLY A 1 546 ? -24.015 3.455 6.119 1.00 89.50 546 GLY A CA 1
ATOM 4110 C C . GLY A 1 546 ? -23.946 4.104 4.728 1.00 89.50 546 GLY A C 1
ATOM 4111 O O . GLY A 1 546 ? -24.974 4.521 4.203 1.00 89.50 546 GLY A O 1
ATOM 4112 N N . GLY A 1 547 ? -22.750 4.224 4.138 1.00 91.44 547 GLY A N 1
ATOM 4113 C CA . GLY A 1 547 ? -22.544 4.888 2.844 1.00 91.44 547 GLY A CA 1
ATOM 4114 C C . GLY A 1 547 ? -22.374 6.410 2.915 1.00 91.44 547 GLY A C 1
ATOM 4115 O O . GLY A 1 547 ? -22.211 7.048 1.878 1.00 91.44 547 GLY A O 1
ATOM 4116 N N . ALA A 1 548 ? -22.399 7.012 4.108 1.00 96.94 548 ALA A N 1
ATOM 4117 C CA . ALA A 1 548 ? -22.249 8.452 4.299 1.00 96.94 548 ALA A CA 1
ATOM 4118 C C . ALA A 1 548 ? -20.880 8.813 4.894 1.00 96.94 548 ALA A C 1
ATOM 4120 O O . ALA A 1 548 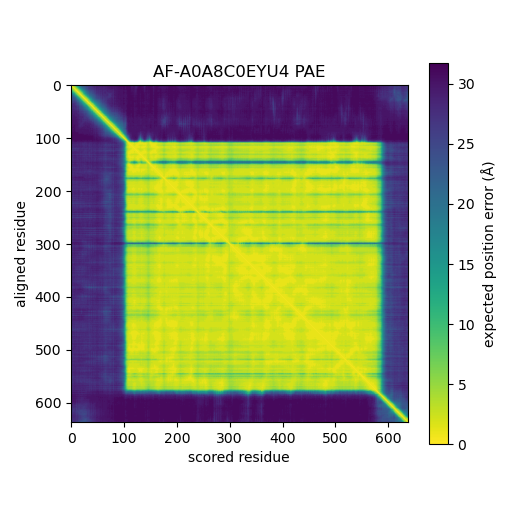? -20.382 8.133 5.788 1.00 96.94 548 ALA A O 1
ATOM 4121 N N . PHE A 1 549 ? -20.292 9.919 4.426 1.00 97.81 549 PHE A N 1
ATOM 4122 C CA . PHE A 1 549 ? -19.035 10.464 4.949 1.00 97.81 549 PHE A CA 1
ATOM 4123 C C . PHE A 1 549 ? -19.282 11.570 5.973 1.00 97.81 549 PHE A C 1
ATOM 4125 O O . PHE A 1 549 ? -19.947 12.556 5.668 1.00 97.81 549 PHE A O 1
ATOM 4132 N N . ASN A 1 550 ? -18.616 11.468 7.121 1.00 96.50 550 ASN A N 1
ATOM 4133 C CA . ASN A 1 550 ? -18.608 12.466 8.192 1.00 96.50 550 ASN A CA 1
ATOM 4134 C C . ASN A 1 550 ? -17.189 13.016 8.424 1.00 96.50 550 ASN A C 1
ATOM 4136 O O . ASN A 1 550 ? -16.733 13.185 9.557 1.00 96.50 550 ASN A O 1
ATOM 4140 N N . VAL A 1 551 ? -16.467 13.293 7.336 1.00 95.75 551 VAL A N 1
ATOM 4141 C CA . VAL A 1 551 ? -15.074 13.755 7.355 1.00 95.75 551 VAL A CA 1
ATOM 4142 C C . VAL A 1 551 ? -14.861 14.929 6.408 1.00 95.75 551 VAL A C 1
ATOM 4144 O O . VAL A 1 551 ? -15.427 14.984 5.313 1.00 95.75 551 VAL A O 1
ATOM 4147 N N . THR A 1 552 ? -14.037 15.876 6.839 1.00 95.06 552 THR A N 1
ATOM 4148 C CA . THR A 1 552 ? -13.640 17.056 6.073 1.00 95.06 552 THR A CA 1
ATOM 4149 C C . THR A 1 552 ? -12.171 16.979 5.651 1.00 95.06 552 THR A C 1
ATOM 4151 O O . THR A 1 552 ? -11.386 16.177 6.162 1.00 95.06 552 THR A O 1
ATOM 4154 N N . ALA A 1 553 ? -11.809 17.768 4.641 1.00 97.62 553 ALA A N 1
ATOM 4155 C CA . ALA A 1 553 ? -10.447 17.825 4.123 1.00 97.62 553 ALA A CA 1
ATOM 4156 C C . ALA A 1 553 ? -9.469 18.346 5.195 1.00 97.62 553 ALA A C 1
ATOM 4158 O O . ALA A 1 553 ? -9.754 19.340 5.864 1.00 97.62 553 ALA A O 1
ATOM 4159 N N . GLY A 1 554 ? -8.326 17.675 5.357 1.00 97.81 554 GLY A N 1
ATOM 4160 C CA . GLY A 1 554 ? -7.272 18.051 6.309 1.00 97.81 554 GLY A CA 1
ATOM 4161 C C . GLY A 1 554 ? -7.487 17.565 7.751 1.00 97.81 554 GLY A C 1
ATOM 4162 O O . GLY A 1 554 ? -6.713 17.925 8.649 1.00 97.81 554 GLY A O 1
ATOM 4163 N N . GLU A 1 555 ? -8.517 16.748 8.007 1.00 97.50 555 GLU A N 1
ATOM 4164 C CA . GLU A 1 555 ? -8.705 16.095 9.313 1.00 97.50 555 GLU A CA 1
ATOM 4165 C C . GLU A 1 555 ? -7.598 15.074 9.607 1.00 97.50 555 GLU A C 1
ATOM 4167 O O . GLU A 1 555 ? -7.121 14.998 10.744 1.00 97.50 555 GLU A O 1
ATOM 4172 N N . GLY A 1 556 ? -7.140 14.357 8.577 1.00 98.19 556 GLY A N 1
ATOM 4173 C CA . GLY A 1 556 ? -5.997 13.457 8.663 1.00 98.19 556 GLY A CA 1
ATOM 4174 C C . GLY A 1 556 ? -4.699 14.187 9.003 1.00 98.19 556 GLY A C 1
ATOM 4175 O O . GLY A 1 556 ? -4.550 15.386 8.739 1.00 98.19 556 GLY A O 1
ATOM 4176 N N . LYS A 1 557 ? -3.739 13.482 9.610 1.00 98.56 557 LYS A N 1
ATOM 4177 C CA . LYS A 1 557 ? -2.443 14.058 9.989 1.00 98.56 557 LYS A CA 1
ATOM 4178 C C . LYS A 1 557 ? -1.273 13.278 9.414 1.00 98.56 557 LYS A C 1
ATOM 4180 O O . LYS A 1 557 ? -1.308 12.057 9.288 1.00 98.56 557 LYS A O 1
ATOM 4185 N N . TYR A 1 558 ? -0.205 14.015 9.114 1.00 98.81 558 TYR A N 1
ATOM 4186 C CA . TYR A 1 558 ? 1.093 13.420 8.834 1.00 98.81 558 TYR A CA 1
ATOM 4187 C C . TYR A 1 558 ? 1.616 12.703 10.081 1.00 98.81 558 TYR A C 1
ATOM 4189 O O . TYR A 1 558 ? 1.694 13.299 11.160 1.00 98.81 558 TYR A O 1
ATOM 4197 N N . VAL A 1 559 ? 2.013 11.446 9.924 1.00 98.75 559 VAL A N 1
ATOM 4198 C CA . VAL A 1 559 ? 2.544 10.611 10.998 1.00 98.75 559 VAL A CA 1
ATOM 4199 C C . VAL A 1 559 ? 4.044 10.435 10.800 1.00 98.75 559 VAL A C 1
ATOM 4201 O O . VAL A 1 559 ? 4.496 9.712 9.914 1.00 98.75 559 VAL A O 1
ATOM 4204 N N . SER A 1 560 ? 4.821 11.107 11.652 1.00 98.31 560 SER A N 1
ATOM 4205 C CA . SER A 1 560 ? 6.275 10.943 11.721 1.00 98.31 560 SER A CA 1
ATOM 4206 C C . SER A 1 560 ? 6.634 9.517 12.142 1.00 98.31 560 SER A C 1
ATOM 4208 O O . SER A 1 560 ? 6.043 8.982 13.083 1.00 98.31 560 SER A O 1
ATOM 4210 N N . ARG A 1 561 ? 7.612 8.916 11.461 1.00 98.56 561 ARG A N 1
ATOM 4211 C CA . ARG A 1 561 ? 8.075 7.552 11.719 1.00 98.56 561 ARG A CA 1
ATOM 4212 C C . ARG A 1 561 ? 9.541 7.567 12.147 1.00 98.56 561 ARG A C 1
ATOM 4214 O O . ARG A 1 561 ? 10.394 7.968 11.351 1.00 98.56 561 ARG A O 1
ATOM 4221 N N . PRO A 1 562 ? 9.860 7.129 13.374 1.00 98.25 562 PRO A N 1
ATOM 4222 C CA . PRO A 1 562 ? 11.244 7.061 13.821 1.00 98.25 562 PRO A CA 1
ATOM 4223 C C . PRO A 1 562 ? 12.057 6.030 13.014 1.00 98.25 562 PRO A C 1
ATOM 4225 O O . PRO A 1 562 ? 11.498 5.008 12.584 1.00 98.25 562 PRO A O 1
ATOM 4228 N N . PRO A 1 563 ? 13.370 6.252 12.828 1.00 98.62 563 PRO A N 1
ATOM 4229 C CA . PRO A 1 563 ? 14.265 5.249 12.257 1.00 98.62 563 PRO A CA 1
ATOM 4230 C C . PRO A 1 563 ? 14.459 4.054 13.203 1.00 98.62 563 PRO A C 1
ATOM 4232 O O . PRO A 1 563 ? 13.991 4.055 14.341 1.00 98.62 563 PRO A O 1
ATOM 4235 N N . PHE A 1 564 ? 15.176 3.040 12.719 1.00 98.50 564 PHE A N 1
ATOM 4236 C CA . PHE A 1 564 ? 15.485 1.786 13.408 1.00 98.50 564 PHE A CA 1
ATOM 4237 C C . PHE A 1 564 ? 14.241 1.033 13.921 1.00 98.50 564 PHE A C 1
ATOM 4239 O O . PHE A 1 564 ? 14.186 0.707 15.108 1.00 98.50 564 PHE A O 1
ATOM 4246 N N . PRO A 1 565 ? 13.242 0.725 13.059 1.00 98.31 565 PRO A N 1
ATOM 4247 C CA . PRO A 1 565 ? 12.103 -0.104 13.450 1.00 98.31 565 PRO A CA 1
ATOM 4248 C C . PRO A 1 565 ? 12.589 -1.407 14.098 1.00 98.31 565 PRO A C 1
ATOM 4250 O O . PRO A 1 565 ? 13.274 -2.176 13.415 1.00 98.31 565 PRO A O 1
ATOM 4253 N N . PRO A 1 566 ? 12.239 -1.699 15.367 1.00 98.25 566 PRO A N 1
ATOM 4254 C CA . PRO A 1 566 ? 12.753 -2.878 16.066 1.00 98.25 566 PRO A CA 1
ATOM 4255 C C . PRO A 1 566 ? 12.470 -4.180 15.310 1.00 98.25 566 PRO A C 1
ATOM 4257 O O . PRO A 1 566 ? 13.379 -4.975 15.077 1.00 98.25 566 PRO A O 1
ATOM 4260 N N . TYR A 1 567 ? 11.248 -4.318 14.780 1.00 98.31 567 TYR A N 1
ATOM 4261 C CA . TYR A 1 567 ? 10.820 -5.455 13.956 1.00 98.31 567 TYR A CA 1
ATOM 4262 C C . TYR A 1 567 ? 11.758 -5.748 12.771 1.00 98.31 567 TYR A C 1
ATOM 4264 O O . TYR A 1 567 ? 11.933 -6.897 12.367 1.00 98.31 567 TYR A O 1
ATOM 4272 N N . VAL A 1 568 ? 12.385 -4.709 12.217 1.00 98.00 568 VAL A N 1
ATOM 4273 C CA . VAL A 1 568 ? 13.282 -4.813 11.065 1.00 98.00 568 VAL A CA 1
ATOM 4274 C C . VAL A 1 568 ? 14.750 -4.898 11.494 1.00 98.00 568 VAL A C 1
ATOM 4276 O O . VAL A 1 568 ? 15.493 -5.722 10.958 1.00 98.00 568 VAL A O 1
ATOM 4279 N N . TYR A 1 569 ? 15.174 -4.065 12.448 1.00 98.56 569 TYR A N 1
ATOM 4280 C CA . TYR A 1 569 ? 16.584 -3.817 12.757 1.00 98.56 569 TYR A CA 1
ATOM 4281 C C . TYR A 1 569 ? 17.161 -4.647 13.904 1.00 98.56 569 TYR A C 1
ATOM 4283 O O . TYR A 1 569 ? 18.384 -4.754 13.985 1.00 98.56 569 TYR A O 1
ATOM 4291 N N . GLU A 1 570 ? 16.352 -5.284 14.755 1.00 97.69 570 GLU A N 1
ATOM 4292 C CA . GLU A 1 570 ? 16.883 -6.120 15.845 1.00 97.69 570 GLU A CA 1
ATOM 4293 C C . GLU A 1 570 ? 17.785 -7.245 15.313 1.00 97.69 570 GLU A C 1
ATOM 4295 O O . GLU A 1 570 ? 18.908 -7.429 15.785 1.00 97.69 570 GLU A O 1
ATOM 4300 N N . ARG A 1 571 ? 17.350 -7.937 14.250 1.00 95.94 571 ARG A N 1
ATOM 4301 C CA . ARG A 1 571 ? 18.156 -8.983 13.595 1.00 95.94 571 ARG A CA 1
ATOM 4302 C C . ARG A 1 571 ? 19.380 -8.427 12.871 1.00 95.94 571 ARG A C 1
ATOM 4304 O O . ARG A 1 571 ? 20.396 -9.112 12.808 1.00 95.94 571 ARG A O 1
ATOM 4311 N N . ILE A 1 572 ? 19.290 -7.219 12.313 1.00 97.38 572 ILE A N 1
ATOM 4312 C CA . ILE A 1 572 ? 20.419 -6.559 11.640 1.00 97.38 572 ILE A CA 1
ATOM 4313 C C . ILE A 1 572 ? 21.518 -6.259 12.659 1.00 97.38 572 ILE A C 1
ATOM 4315 O O . ILE A 1 572 ? 22.662 -6.651 12.442 1.00 97.38 572 ILE A O 1
ATOM 4319 N N . LYS A 1 573 ? 21.147 -5.663 13.799 1.00 95.69 573 LYS A N 1
ATOM 4320 C CA . LYS A 1 573 ? 22.062 -5.338 14.898 1.00 95.69 573 LYS A CA 1
ATOM 4321 C C . LYS A 1 573 ? 22.780 -6.580 15.432 1.00 95.69 573 LYS A C 1
ATOM 4323 O O . LYS A 1 573 ? 23.987 -6.537 15.645 1.00 95.69 573 LYS A O 1
ATOM 4328 N N . GLN A 1 574 ? 22.059 -7.690 15.608 1.00 96.06 574 GLN A N 1
ATOM 4329 C CA . GLN A 1 574 ? 22.660 -8.944 16.069 1.00 96.06 574 GLN A CA 1
ATOM 4330 C C . GLN A 1 574 ? 23.683 -9.507 15.064 1.00 96.06 574 GLN A C 1
ATOM 4332 O O . GLN A 1 574 ? 24.781 -9.889 15.462 1.00 96.06 574 GLN A O 1
ATOM 4337 N N . ARG A 1 575 ? 23.376 -9.499 13.756 1.00 94.56 575 ARG A N 1
ATOM 4338 C CA . ARG A 1 575 ? 24.310 -9.971 12.707 1.00 94.56 575 ARG A CA 1
ATOM 4339 C C . ARG A 1 575 ? 25.625 -9.205 12.700 1.00 94.56 575 ARG A C 1
ATOM 4341 O O . ARG A 1 575 ? 26.679 -9.794 12.489 1.00 94.56 575 ARG A O 1
ATOM 4348 N N . GLU A 1 576 ? 25.569 -7.893 12.913 1.00 90.44 576 GLU A N 1
ATOM 4349 C CA . GLU A 1 576 ? 26.773 -7.059 12.950 1.00 90.44 576 GLU A CA 1
ATOM 4350 C C . GLU A 1 576 ? 27.672 -7.397 14.138 1.00 90.44 576 GLU A C 1
ATOM 4352 O O . GLU A 1 576 ? 28.892 -7.436 13.990 1.00 90.44 576 GLU A O 1
ATOM 4357 N N . GLN A 1 577 ? 27.081 -7.680 15.301 1.00 89.00 577 GLN A N 1
ATOM 4358 C CA . GLN A 1 577 ? 27.836 -8.064 16.494 1.00 89.00 577 GLN A CA 1
ATOM 4359 C C . GLN A 1 577 ? 28.589 -9.386 16.288 1.00 89.00 577 GLN A C 1
ATOM 4361 O O . GLN A 1 577 ? 29.749 -9.500 16.686 1.00 89.00 577 GLN A O 1
ATOM 4366 N N . GLU A 1 578 ? 27.970 -10.359 15.616 1.00 83.62 578 GLU A N 1
ATOM 4367 C CA . GLU A 1 578 ? 28.606 -11.642 15.291 1.00 83.62 578 GLU A CA 1
ATOM 4368 C C . GLU A 1 578 ? 29.745 -11.486 14.270 1.00 83.62 578 GLU A C 1
ATOM 4370 O O . GLU A 1 578 ? 30.830 -12.031 14.472 1.00 83.62 578 GLU A O 1
ATOM 4375 N N . LEU A 1 579 ? 29.551 -10.677 13.221 1.00 76.06 579 LEU A N 1
ATOM 4376 C CA . LEU A 1 579 ? 30.586 -10.382 12.218 1.00 76.06 579 LEU A CA 1
ATOM 4377 C C . LEU A 1 579 ? 31.843 -9.746 12.832 1.00 76.06 579 LEU A C 1
ATOM 4379 O O . LEU A 1 579 ? 32.959 -10.128 12.478 1.00 76.06 579 LEU A O 1
ATOM 4383 N N . VAL A 1 580 ? 31.678 -8.804 13.768 1.00 68.94 580 VAL A N 1
ATOM 4384 C CA . VAL A 1 580 ? 32.808 -8.169 14.472 1.00 68.94 580 VAL A CA 1
ATOM 4385 C C . VAL A 1 580 ? 33.573 -9.185 15.326 1.00 68.94 580 VAL A C 1
ATOM 4387 O O . VAL A 1 580 ? 34.801 -9.137 15.367 1.00 68.94 580 VAL A O 1
ATOM 4390 N N . CYS A 1 581 ? 32.879 -10.139 15.954 1.00 58.91 581 CYS A N 1
ATOM 4391 C CA . CYS A 1 581 ? 33.508 -11.200 16.743 1.00 58.91 581 CYS A CA 1
ATOM 4392 C C . CYS A 1 581 ? 34.369 -12.141 15.874 1.00 58.91 581 CYS A C 1
ATOM 4394 O O . CYS A 1 581 ? 35.459 -12.534 16.286 1.00 58.91 581 CYS A O 1
ATOM 4396 N N . CYS A 1 582 ? 33.941 -12.444 14.643 1.00 58.00 582 CYS A N 1
ATOM 4397 C CA . CYS A 1 582 ? 34.684 -13.315 13.724 1.00 58.00 582 CYS A CA 1
ATOM 4398 C C . CYS A 1 582 ? 35.954 -12.681 13.126 1.00 58.00 582 CYS A C 1
ATOM 4400 O O . CYS A 1 582 ? 36.853 -13.409 12.709 1.00 58.00 582 CYS A O 1
ATOM 4402 N N . LEU A 1 583 ? 36.051 -11.348 13.069 1.00 58.22 583 LEU A N 1
ATOM 4403 C CA . LEU A 1 583 ? 37.210 -10.643 12.499 1.00 58.22 583 LEU A CA 1
ATOM 4404 C C . LEU A 1 583 ? 38.395 -10.511 13.472 1.00 58.22 583 LEU A C 1
ATOM 4406 O O . LEU A 1 583 ? 39.475 -10.098 13.058 1.00 58.22 583 LEU A O 1
ATOM 4410 N N . GLN A 1 584 ? 38.237 -10.889 14.743 1.00 56.34 584 GLN A N 1
ATOM 4411 C CA . GLN A 1 584 ? 39.295 -10.811 15.759 1.00 56.34 584 GLN A CA 1
ATOM 4412 C C . GLN A 1 584 ? 40.254 -12.018 15.766 1.00 56.34 584 GLN A C 1
ATOM 4414 O O . GLN A 1 584 ? 40.790 -12.366 16.815 1.00 56.34 584 GLN A O 1
ATOM 4419 N N . VAL A 1 585 ? 40.516 -12.658 14.619 1.00 56.03 585 VAL A N 1
ATOM 4420 C CA . VAL A 1 585 ? 41.544 -13.713 14.536 1.00 56.03 585 VAL A CA 1
ATOM 4421 C C . VAL A 1 585 ? 42.943 -13.088 14.672 1.00 56.03 585 VAL A C 1
ATOM 4423 O O . VAL A 1 585 ? 43.529 -12.614 13.704 1.00 56.03 585 VAL A O 1
ATOM 4426 N N . ASP A 1 586 ? 43.428 -13.056 15.915 1.00 56.38 586 ASP A N 1
ATOM 4427 C CA . ASP A 1 586 ? 44.806 -12.926 16.410 1.00 56.38 586 ASP A CA 1
ATOM 4428 C C . ASP A 1 586 ? 45.869 -12.348 15.456 1.00 56.38 586 ASP A C 1
ATOM 4430 O O . ASP A 1 586 ? 46.766 -13.043 14.974 1.00 56.38 586 ASP A O 1
ATOM 4434 N N . ALA A 1 587 ? 45.915 -11.018 15.352 1.00 51.38 587 ALA A N 1
ATOM 4435 C CA . ALA A 1 587 ? 47.131 -10.280 14.984 1.00 51.38 587 ALA A CA 1
ATOM 4436 C C . ALA A 1 587 ? 48.144 -10.195 16.157 1.00 51.38 587 ALA A C 1
ATOM 4438 O O . ALA A 1 587 ? 48.866 -9.208 16.297 1.00 51.38 587 ALA A O 1
ATOM 4439 N N . HIS A 1 588 ? 48.168 -11.191 17.050 1.00 48.59 588 HIS A N 1
ATOM 4440 C CA . HIS A 1 588 ? 49.050 -11.255 18.227 1.00 48.59 588 HIS A CA 1
ATOM 4441 C C . HIS A 1 588 ? 50.033 -12.435 18.202 1.00 48.59 588 HIS A C 1
ATOM 4443 O O . HIS A 1 588 ? 50.745 -12.650 19.174 1.00 48.59 588 HIS A O 1
ATOM 4449 N N . ASN A 1 589 ? 50.149 -13.159 17.081 1.00 45.66 589 ASN A N 1
ATOM 4450 C CA . ASN A 1 589 ? 51.062 -14.306 16.960 1.00 45.66 589 ASN A CA 1
ATOM 4451 C C . ASN A 1 589 ? 52.218 -14.141 15.952 1.00 45.66 589 ASN A C 1
ATOM 4453 O O . ASN A 1 589 ? 52.837 -15.130 15.567 1.00 45.66 589 ASN A O 1
ATOM 4457 N N . THR A 1 590 ? 52.568 -12.917 15.537 1.00 44.28 590 THR A N 1
ATOM 4458 C CA . THR A 1 590 ? 53.688 -12.689 14.589 1.00 44.28 590 THR A CA 1
ATOM 4459 C C . THR A 1 590 ? 54.734 -11.658 15.019 1.00 44.28 590 THR A C 1
ATOM 4461 O O . THR A 1 590 ? 55.555 -11.261 14.198 1.00 44.28 590 THR A O 1
ATOM 4464 N N . LEU A 1 591 ? 54.780 -11.258 16.292 1.00 40.69 591 LEU A N 1
ATOM 4465 C CA . LEU A 1 591 ? 55.847 -10.398 16.823 1.00 40.69 591 LEU A CA 1
ATOM 4466 C C . LEU A 1 591 ? 56.271 -10.858 18.222 1.00 40.69 591 LEU A C 1
ATOM 4468 O O . LEU A 1 591 ? 56.048 -10.153 19.189 1.00 40.69 591 LEU A O 1
ATOM 4472 N N . ASP A 1 592 ? 56.823 -12.066 18.323 1.00 41.72 592 ASP A N 1
ATOM 4473 C CA . ASP A 1 592 ? 57.806 -12.418 19.358 1.00 41.72 592 ASP A CA 1
ATOM 4474 C C . ASP A 1 592 ? 58.341 -13.825 19.086 1.00 41.72 592 ASP A C 1
ATOM 4476 O O . ASP A 1 592 ? 57.680 -14.826 19.365 1.00 41.72 592 ASP A O 1
ATOM 4480 N N . LYS A 1 593 ? 59.527 -13.886 18.467 1.00 37.22 593 LYS A N 1
ATOM 4481 C CA . LYS A 1 593 ? 60.525 -14.969 18.576 1.00 37.22 593 LYS A CA 1
ATOM 4482 C C . LYS A 1 593 ? 61.743 -14.637 17.708 1.00 37.22 593 LYS A C 1
ATOM 4484 O O . LYS A 1 593 ? 62.035 -15.290 16.710 1.00 37.22 593 LYS A O 1
ATOM 4489 N N . GLN A 1 594 ? 62.472 -13.602 18.117 1.00 37.62 594 GLN A N 1
ATOM 4490 C CA . GLN A 1 594 ? 63.927 -13.596 17.999 1.00 37.62 594 GLN A CA 1
ATOM 4491 C C . GLN A 1 594 ? 64.477 -14.010 19.364 1.00 37.62 594 GLN A C 1
ATOM 4493 O O . GLN A 1 594 ? 64.412 -13.226 20.296 1.00 37.62 594 GLN A O 1
ATOM 4498 N N . GLU A 1 595 ? 64.918 -15.263 19.479 1.00 33.19 595 GLU A N 1
ATOM 4499 C CA . GLU A 1 595 ? 66.112 -15.736 20.201 1.00 33.19 595 GLU A CA 1
ATOM 4500 C C . GLU A 1 595 ? 66.065 -17.271 20.333 1.00 33.19 595 GLU A C 1
ATOM 4502 O O . GLU A 1 595 ? 65.019 -17.906 20.220 1.00 33.19 595 GLU A O 1
ATOM 4507 N N . SER A 1 596 ? 67.249 -17.868 20.401 1.00 29.00 596 SER A N 1
ATOM 4508 C CA . SER A 1 596 ? 67.602 -19.212 19.932 1.00 29.00 596 SER A CA 1
ATOM 4509 C C . SER A 1 596 ? 67.661 -20.271 21.067 1.00 29.00 596 SER A C 1
ATOM 4511 O O . SER A 1 596 ? 66.984 -20.107 22.076 1.00 29.00 596 SER A O 1
ATOM 4513 N N . PRO A 1 597 ? 68.313 -21.440 20.884 1.00 53.78 597 PRO A N 1
ATOM 4514 C CA . PRO A 1 597 ? 67.681 -22.759 20.813 1.00 53.78 597 PRO A CA 1
ATOM 4515 C C . PRO A 1 597 ? 67.847 -23.607 22.092 1.00 53.78 597 PRO A C 1
ATOM 4517 O O . PRO A 1 597 ? 68.805 -23.407 22.826 1.00 53.78 597 PRO A O 1
ATOM 4520 N N . LEU A 1 598 ? 66.992 -24.621 22.307 1.00 30.03 598 LEU A N 1
ATOM 4521 C CA . LEU A 1 598 ? 67.354 -25.971 22.801 1.00 30.03 598 LEU A CA 1
ATOM 4522 C C . LEU A 1 598 ? 66.115 -26.835 23.115 1.00 30.03 598 LEU A C 1
ATOM 4524 O O . LEU A 1 598 ? 65.047 -26.351 23.468 1.00 30.03 598 LEU A O 1
ATOM 4528 N N . MET A 1 599 ? 66.324 -28.138 22.931 1.00 30.19 599 MET A N 1
ATOM 4529 C CA . MET A 1 599 ? 65.461 -29.305 23.151 1.00 30.19 599 MET A CA 1
ATOM 4530 C C . MET A 1 599 ? 64.417 -29.215 24.283 1.00 30.19 599 MET A C 1
ATOM 4532 O O . MET A 1 599 ? 64.766 -28.923 25.421 1.00 30.19 599 MET A O 1
ATOM 4536 N N . ASN A 1 600 ? 63.188 -29.687 24.039 1.00 28.38 600 ASN A N 1
ATOM 4537 C CA . ASN A 1 600 ? 62.772 -31.039 24.447 1.00 28.38 600 ASN A CA 1
ATOM 4538 C C . ASN A 1 600 ? 61.309 -31.342 24.090 1.00 28.38 600 ASN A C 1
ATOM 4540 O O . ASN A 1 600 ? 60.426 -30.491 24.087 1.00 28.38 600 ASN A O 1
ATOM 4544 N N . THR A 1 601 ? 61.104 -32.616 23.786 1.00 32.78 601 THR A N 1
ATOM 4545 C CA . THR A 1 601 ? 59.852 -33.332 23.546 1.00 32.78 601 THR A CA 1
ATOM 4546 C C . THR A 1 601 ? 58.802 -33.119 24.634 1.00 32.78 601 THR A C 1
ATOM 4548 O O . THR A 1 601 ? 59.106 -33.386 25.788 1.00 32.78 601 THR A O 1
ATOM 4551 N N . HIS A 1 602 ? 57.554 -32.819 24.260 1.00 30.05 602 HIS A N 1
ATOM 4552 C CA . HIS A 1 602 ? 56.376 -33.380 24.929 1.00 30.05 602 HIS A CA 1
ATOM 4553 C C . HIS A 1 602 ? 55.163 -33.421 23.994 1.00 30.05 602 HIS A C 1
ATOM 4555 O O . HIS A 1 602 ? 54.756 -32.435 23.387 1.00 30.05 602 HIS A O 1
ATOM 4561 N N . SER A 1 603 ? 54.618 -34.625 23.887 1.00 27.92 603 SER A N 1
ATOM 4562 C CA . SER A 1 603 ? 53.408 -35.020 23.185 1.00 27.92 603 SER A CA 1
ATOM 4563 C C . SER A 1 603 ? 52.164 -34.565 23.950 1.00 27.92 603 SER A C 1
ATOM 4565 O O . SER A 1 603 ? 52.086 -34.792 25.153 1.00 27.92 603 SER A O 1
ATOM 4567 N N . PHE A 1 604 ? 51.149 -34.055 23.249 1.00 27.08 604 PHE A N 1
ATOM 4568 C CA . PHE A 1 604 ? 49.760 -34.133 23.707 1.00 27.08 604 PHE A CA 1
ATOM 4569 C C . PHE A 1 604 ? 48.838 -34.489 22.540 1.00 27.08 604 PHE A C 1
ATOM 4571 O O . PHE A 1 604 ? 48.835 -33.853 21.490 1.00 27.08 604 PHE A O 1
ATOM 4578 N N . SER A 1 605 ? 48.097 -35.572 22.745 1.00 25.34 605 SER A N 1
ATOM 4579 C CA . SER A 1 605 ? 47.089 -36.141 21.861 1.00 25.34 605 SER A CA 1
ATOM 4580 C C . SER A 1 605 ? 45.753 -35.419 22.026 1.00 25.34 605 SER A C 1
ATOM 4582 O O . SER A 1 605 ? 45.272 -35.306 23.153 1.00 25.34 605 SER A O 1
ATOM 4584 N N . LEU A 1 606 ? 45.092 -35.066 20.924 1.00 27.89 606 LEU A N 1
ATOM 4585 C CA . LEU A 1 606 ? 43.636 -34.935 20.905 1.00 27.89 606 LEU A CA 1
ATOM 4586 C C . LEU A 1 606 ? 43.070 -36.063 20.041 1.00 27.89 606 LEU A C 1
ATOM 4588 O O . LEU A 1 606 ? 43.330 -36.142 18.841 1.00 27.89 606 LEU A O 1
ATOM 4592 N N . GLY A 1 607 ? 42.352 -36.979 20.685 1.00 25.05 607 GLY A N 1
ATOM 4593 C CA . GLY A 1 607 ? 41.662 -38.073 20.025 1.00 25.05 607 GLY A CA 1
ATOM 4594 C C . GLY A 1 607 ? 40.325 -37.610 19.463 1.00 25.05 607 GLY A C 1
ATOM 4595 O O . GLY A 1 607 ? 39.481 -37.125 20.208 1.00 25.05 607 GLY A O 1
ATOM 4596 N N . ILE A 1 608 ? 40.116 -37.838 18.167 1.00 30.64 608 ILE A N 1
ATOM 4597 C CA . ILE A 1 608 ? 38.787 -37.986 17.572 1.00 30.64 608 ILE A CA 1
ATOM 4598 C C . ILE A 1 608 ? 38.847 -39.211 16.647 1.00 30.64 608 ILE A C 1
ATOM 4600 O O . ILE A 1 608 ? 39.502 -39.203 15.608 1.00 30.64 608 ILE A O 1
ATOM 4604 N N . ARG A 1 609 ? 38.185 -40.294 17.064 1.00 25.89 609 ARG A N 1
ATOM 4605 C CA . ARG A 1 609 ? 37.679 -41.382 16.208 1.00 25.89 609 ARG A CA 1
ATOM 4606 C C . ARG A 1 609 ? 36.159 -41.217 16.188 1.00 25.89 609 ARG A C 1
ATOM 4608 O O . ARG A 1 609 ? 35.617 -40.844 17.221 1.00 25.89 609 ARG A O 1
ATOM 4615 N N . THR A 1 610 ? 35.373 -41.508 15.163 1.00 31.31 610 THR A N 1
ATOM 4616 C CA . THR A 1 610 ? 35.454 -41.974 13.759 1.00 31.31 610 THR A CA 1
ATOM 4617 C C . THR A 1 610 ? 33.984 -41.816 13.277 1.00 31.31 610 THR A C 1
ATOM 4619 O O . THR A 1 610 ? 33.092 -41.725 14.110 1.00 31.31 610 THR A O 1
ATOM 4622 N N . GLU A 1 611 ? 33.596 -41.664 12.016 1.00 30.38 611 GLU A N 1
ATOM 4623 C CA . GLU A 1 611 ? 33.567 -42.667 10.950 1.00 30.38 611 GLU A CA 1
ATOM 4624 C C . GLU A 1 611 ? 32.985 -41.972 9.705 1.00 30.38 611 GLU A C 1
ATOM 4626 O O . GLU A 1 611 ? 31.837 -41.543 9.714 1.00 30.38 611 GLU A O 1
ATOM 4631 N N . ASN A 1 612 ? 33.770 -41.827 8.639 1.00 31.72 612 ASN A N 1
ATOM 4632 C CA . ASN A 1 612 ? 33.396 -42.245 7.285 1.00 31.72 612 ASN A CA 1
ATOM 4633 C C . ASN A 1 612 ? 34.550 -41.929 6.331 1.00 31.72 612 ASN A C 1
ATOM 4635 O O . ASN A 1 612 ? 35.077 -40.821 6.279 1.00 31.72 612 ASN A O 1
ATOM 4639 N N . ARG A 1 613 ? 35.002 -42.973 5.637 1.00 30.56 613 ARG A N 1
ATOM 4640 C CA . ARG A 1 613 ? 36.177 -42.975 4.765 1.00 30.56 613 ARG A CA 1
ATOM 4641 C C . ARG A 1 613 ? 35.900 -42.183 3.489 1.00 30.56 613 ARG A C 1
ATOM 4643 O O . ARG A 1 613 ? 34.978 -42.529 2.759 1.00 30.56 613 ARG A O 1
ATOM 4650 N N . ILE A 1 614 ? 36.787 -41.250 3.154 1.00 32.41 614 ILE A N 1
ATOM 4651 C CA . ILE A 1 614 ? 37.069 -40.869 1.767 1.00 32.41 614 ILE A CA 1
ATOM 4652 C C . ILE A 1 614 ? 38.585 -40.979 1.570 1.00 32.41 614 ILE A C 1
ATOM 4654 O O . ILE A 1 614 ? 39.369 -40.457 2.362 1.00 32.41 614 ILE A O 1
ATOM 4658 N N . LEU A 1 615 ? 38.989 -41.739 0.548 1.00 29.47 615 LEU A N 1
ATOM 4659 C CA . LEU A 1 615 ? 40.373 -41.848 0.095 1.00 29.47 615 LEU A CA 1
ATOM 4660 C C . LEU A 1 615 ? 40.840 -40.493 -0.454 1.00 29.47 615 LEU A C 1
ATOM 4662 O O . LEU A 1 615 ? 40.266 -40.001 -1.420 1.00 29.47 615 LEU A O 1
ATOM 4666 N N . HIS A 1 616 ? 41.920 -39.939 0.098 1.00 27.41 616 HIS A N 1
ATOM 4667 C CA . HIS A 1 616 ? 42.665 -38.848 -0.530 1.00 27.41 616 HIS A CA 1
ATOM 4668 C C . HIS A 1 616 ? 44.017 -39.367 -1.033 1.00 27.41 616 HIS A C 1
ATOM 4670 O O . HIS A 1 616 ? 44.908 -39.693 -0.248 1.00 27.41 616 HIS A O 1
ATOM 4676 N N . CYS A 1 617 ? 44.155 -39.438 -2.359 1.00 25.14 617 CYS A N 1
ATOM 4677 C CA . CYS A 1 617 ? 45.447 -39.516 -3.035 1.00 25.14 617 CYS A CA 1
ATOM 4678 C C . CYS A 1 617 ? 46.157 -38.163 -2.920 1.00 25.14 617 CYS A C 1
ATOM 4680 O O . CYS A 1 617 ? 45.587 -37.123 -3.244 1.00 25.14 617 CYS A O 1
ATOM 4682 N N . TRP A 1 618 ? 47.409 -38.200 -2.472 1.00 24.09 618 TRP A N 1
ATOM 4683 C CA . TRP A 1 618 ? 48.317 -37.060 -2.419 1.00 24.09 618 TRP A CA 1
ATOM 4684 C C . TRP A 1 618 ? 49.063 -36.923 -3.748 1.00 24.09 618 TRP A C 1
ATOM 4686 O O . TRP A 1 618 ? 49.720 -37.867 -4.182 1.00 24.09 618 TRP A O 1
ATOM 4696 N N . VAL A 1 619 ? 49.019 -35.737 -4.354 1.00 26.44 619 VAL A N 1
ATOM 4697 C CA . VAL A 1 619 ? 50.001 -35.299 -5.357 1.00 26.44 619 VAL A CA 1
ATOM 4698 C C . VAL A 1 619 ? 50.521 -33.931 -4.904 1.00 26.44 619 VAL A C 1
ATOM 4700 O O . VAL A 1 619 ? 49.707 -33.030 -4.695 1.00 26.44 619 VAL A O 1
ATOM 4703 N N . PRO A 1 620 ? 51.837 -33.751 -4.698 1.00 29.69 620 PRO A N 1
ATOM 4704 C CA . PRO A 1 620 ? 52.398 -32.468 -4.300 1.00 29.69 620 PRO A CA 1
ATOM 4705 C C . PRO A 1 620 ? 52.609 -31.588 -5.536 1.00 29.69 620 PRO A C 1
ATOM 4707 O O . PRO A 1 620 ? 53.190 -32.038 -6.522 1.00 29.69 620 PRO A O 1
ATOM 4710 N N . VAL A 1 621 ? 52.202 -30.319 -5.477 1.00 26.61 621 VAL A N 1
ATOM 4711 C CA . VAL A 1 621 ? 52.649 -29.307 -6.445 1.00 26.61 621 VAL A CA 1
ATOM 4712 C C . VAL A 1 621 ? 53.312 -28.166 -5.684 1.00 26.61 621 VAL A C 1
ATOM 4714 O O . VAL A 1 621 ? 52.682 -27.456 -4.903 1.00 26.61 621 VAL A O 1
ATOM 4717 N N . GLN A 1 622 ? 54.622 -28.045 -5.906 1.00 27.75 622 GLN A N 1
ATOM 4718 C CA . GLN A 1 622 ? 55.460 -26.923 -5.501 1.00 27.75 622 GLN A CA 1
ATOM 4719 C C . GLN A 1 622 ? 54.999 -25.639 -6.195 1.00 27.75 622 GLN A C 1
ATOM 4721 O O . GLN A 1 622 ? 54.814 -25.610 -7.410 1.00 27.75 622 GLN A O 1
ATOM 4726 N N . VAL A 1 623 ? 54.893 -24.557 -5.428 1.00 26.73 623 VAL A N 1
ATOM 4727 C CA . VAL A 1 623 ? 54.712 -23.203 -5.956 1.00 26.73 623 VAL A CA 1
ATOM 4728 C C . VAL A 1 623 ? 56.094 -22.597 -6.201 1.00 26.73 623 VAL A C 1
ATOM 4730 O O . VAL A 1 623 ? 56.800 -22.254 -5.254 1.00 26.73 623 VAL A O 1
ATOM 4733 N N . CYS A 1 624 ? 56.473 -22.445 -7.470 1.00 27.83 624 CYS A N 1
ATOM 4734 C CA . CYS A 1 624 ? 57.579 -21.586 -7.889 1.00 27.83 624 CYS A CA 1
ATOM 4735 C C . CYS A 1 624 ? 57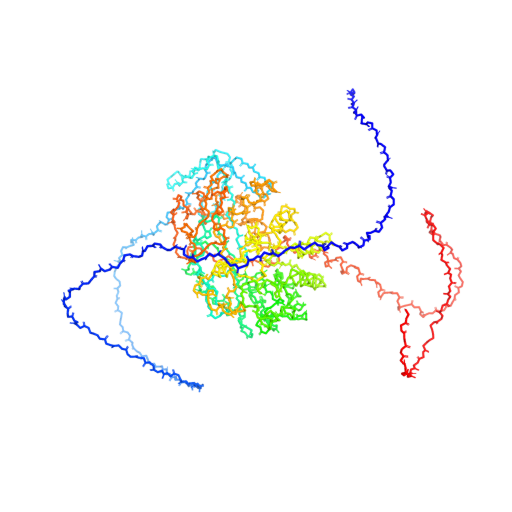.015 -20.308 -8.523 1.00 27.83 624 CYS A C 1
ATOM 4737 O O . CYS A 1 624 ? 56.263 -20.358 -9.492 1.00 27.83 624 CYS A O 1
ATOM 4739 N N . LYS A 1 625 ? 57.403 -19.162 -7.957 1.00 28.81 625 LYS A N 1
ATOM 4740 C CA . LYS A 1 625 ? 57.249 -17.821 -8.537 1.00 28.81 625 LYS A CA 1
ATOM 4741 C C . LYS A 1 625 ? 58.135 -17.707 -9.778 1.00 28.81 625 LYS A C 1
ATOM 4743 O O . LYS A 1 625 ? 59.330 -17.967 -9.659 1.00 28.81 625 LYS A O 1
ATOM 4748 N N . LEU A 1 626 ? 57.594 -17.243 -10.903 1.00 28.39 626 LEU A N 1
ATOM 4749 C CA . LEU A 1 626 ? 58.388 -16.635 -11.972 1.00 28.39 626 LEU A CA 1
ATOM 4750 C C . LEU A 1 626 ? 57.544 -15.657 -12.797 1.00 28.39 626 LEU A C 1
ATOM 4752 O O . LEU A 1 626 ? 56.420 -15.949 -13.197 1.00 28.39 626 LEU A O 1
ATOM 4756 N N . ASP A 1 627 ? 58.128 -14.478 -12.973 1.00 29.95 627 ASP A N 1
ATOM 4757 C CA . ASP A 1 627 ? 57.635 -13.323 -13.707 1.00 29.95 627 ASP A CA 1
ATOM 4758 C C . ASP A 1 627 ? 57.758 -13.486 -15.236 1.00 29.95 627 ASP A C 1
ATOM 4760 O O . ASP A 1 627 ? 58.706 -14.095 -15.726 1.00 29.95 627 ASP A O 1
ATOM 4764 N N . LYS A 1 628 ? 56.876 -12.753 -15.936 1.00 30.30 628 LYS A N 1
ATOM 4765 C CA . LYS A 1 628 ? 56.940 -12.238 -17.326 1.00 30.30 628 LYS A CA 1
ATOM 4766 C C . LYS A 1 628 ? 56.581 -13.146 -18.521 1.00 30.30 628 LYS A C 1
ATOM 4768 O O . LYS A 1 628 ? 57.254 -14.117 -18.821 1.00 30.30 628 LYS A O 1
ATOM 4773 N N . LEU A 1 629 ? 55.600 -12.605 -19.267 1.00 29.84 629 LEU A N 1
ATOM 4774 C CA . LEU A 1 629 ? 55.439 -12.520 -20.733 1.00 29.84 629 LEU A CA 1
ATOM 4775 C C . LEU A 1 629 ? 55.461 -13.822 -21.550 1.00 29.84 629 LEU A C 1
ATOM 4777 O O . LEU A 1 629 ? 56.522 -14.367 -21.805 1.00 29.84 629 LEU A O 1
ATOM 4781 N N . GLU A 1 630 ? 54.303 -14.205 -22.099 1.00 28.58 630 GLU A N 1
ATOM 4782 C CA . GLU A 1 630 ? 54.012 -14.138 -23.546 1.00 28.58 630 GLU A CA 1
ATOM 4783 C C . GLU A 1 630 ? 52.592 -14.655 -23.860 1.00 28.58 630 GLU A C 1
ATOM 4785 O O . GLU A 1 630 ? 52.073 -15.585 -23.249 1.00 28.58 630 GLU A O 1
ATOM 4790 N N . THR A 1 631 ? 51.949 -13.988 -24.815 1.00 30.95 631 THR A N 1
ATOM 4791 C CA . THR A 1 631 ? 50.703 -14.349 -25.510 1.00 30.95 631 THR A CA 1
ATOM 4792 C C . THR A 1 631 ? 50.789 -15.706 -26.214 1.00 30.95 631 THR A C 1
ATOM 4794 O O . THR A 1 631 ? 51.760 -15.908 -26.925 1.00 30.95 631 THR A O 1
ATOM 4797 N N . PHE A 1 632 ? 49.744 -16.548 -26.156 1.00 23.86 632 PHE A N 1
ATOM 4798 C CA . PHE A 1 632 ? 49.107 -17.188 -27.329 1.00 23.86 632 PHE A CA 1
ATOM 4799 C C . PHE A 1 632 ? 47.817 -17.954 -26.954 1.00 23.86 632 PHE A C 1
ATOM 4801 O O . PHE A 1 632 ? 47.517 -18.206 -25.793 1.00 23.86 632 PHE A O 1
ATOM 4808 N N . SER A 1 633 ? 47.037 -18.220 -27.999 1.00 26.86 633 SER A N 1
ATOM 4809 C CA . SER A 1 633 ? 45.599 -18.488 -28.090 1.00 26.86 633 SER A CA 1
ATOM 4810 C C . SER A 1 633 ? 45.163 -19.964 -27.947 1.00 26.86 633 SER A C 1
ATOM 4812 O O . SER A 1 633 ? 45.969 -20.859 -28.166 1.00 26.86 633 SER A O 1
ATOM 4814 N N . LEU A 1 634 ? 43.843 -20.150 -27.746 1.00 26.47 634 LEU A N 1
ATOM 4815 C CA . LEU A 1 634 ? 42.967 -21.281 -28.140 1.00 26.47 634 LEU A CA 1
ATOM 4816 C C . LEU A 1 634 ? 43.208 -22.684 -27.539 1.00 26.47 634 LEU A C 1
ATOM 4818 O O . LEU A 1 634 ? 44.169 -23.359 -27.876 1.00 26.47 634 LEU A O 1
ATOM 4822 N N . ALA A 1 635 ? 42.212 -23.230 -26.828 1.00 28.38 635 ALA A N 1
ATOM 4823 C CA . ALA A 1 635 ? 41.128 -24.042 -27.414 1.00 28.38 635 ALA A CA 1
ATOM 4824 C C . ALA A 1 635 ? 40.305 -24.765 -26.326 1.00 28.38 635 ALA A C 1
ATOM 4826 O O . ALA A 1 635 ? 40.827 -25.160 -25.287 1.00 28.38 635 ALA A O 1
ATOM 4827 N N . LEU A 1 636 ? 39.009 -24.926 -26.610 1.00 29.86 636 LEU A N 1
ATOM 4828 C CA . LEU A 1 636 ? 38.037 -25.714 -25.852 1.00 29.86 636 LEU A CA 1
ATOM 4829 C C . LEU A 1 636 ? 38.434 -27.193 -25.710 1.00 29.86 636 LEU A C 1
ATOM 4831 O O . LEU A 1 636 ? 38.911 -27.794 -26.673 1.00 29.86 636 LEU A O 1
ATOM 4835 N N . CYS A 1 637 ? 38.068 -27.772 -24.565 1.00 31.09 637 CYS A N 1
ATOM 4836 C CA . CYS A 1 637 ? 37.535 -29.129 -24.440 1.00 31.09 637 CYS A CA 1
ATOM 4837 C C . CYS A 1 637 ? 36.480 -29.135 -23.332 1.00 31.09 637 CYS A C 1
ATOM 4839 O O . CYS A 1 637 ? 36.804 -28.630 -22.232 1.00 31.09 637 CYS A O 1
#

Radius of gyration: 33.37 Å; Cα contacts (8 Å, |Δi|>4): 1238; chains: 1; bounding box: 106×114×88 Å

pLDDT: mean 80.58, std 28.78, range [23.86, 99.0]

InterPro domains:
  IPR006680 Amidohydrolase-related [PF01979] (159-543)
  IPR011059 Metal-dependent hydrolase, composite domain superfamily [G3DSA:2.30.40.10] (109-576)
  IPR011059 Metal-dependent hydrolase, composite domain superfamily [SSF51338] (109-174)
  IPR011059 Metal-dependent hydrolase, composite domain superfamily [SSF51338] (462-565)
  IPR011778 Hydantoinase/dihydropyrimidinase [TIGR02033] (110-561)
  IPR011778 Hydantoinase/dihydropyrimidinase [cd01314] (110-556)
  IPR032466 Metal-dependent hydrolase [SSF51556] (163-489)
  IPR050378 Metallo-dependent Hydrolases Superfamily [PTHR11647] (106-578)

Solvent-accessible surface area (backbone atoms only — not comparable to full-atom values): 36496 Å² total; per-residue (Å²): 134,87,83,89,83,88,83,87,80,84,90,83,81,90,83,84,84,82,84,93,77,83,87,80,89,78,87,86,84,83,90,84,89,82,85,92,83,85,89,81,90,88,86,86,86,85,88,80,89,88,85,86,81,91,85,84,83,86,88,87,84,86,85,83,84,88,90,86,85,83,85,85,85,89,84,87,84,89,87,88,85,81,90,89,90,88,82,90,85,89,85,84,87,80,90,78,82,88,77,84,75,74,82,76,73,76,74,49,32,32,36,39,36,65,14,32,35,37,29,57,86,52,72,45,76,28,18,41,35,28,46,79,23,23,22,68,42,72,40,70,86,74,79,75,80,74,65,80,72,52,43,76,45,84,25,64,92,20,37,37,32,38,18,21,33,33,67,29,34,30,56,49,36,77,46,78,94,45,56,22,50,23,28,38,40,42,38,31,47,13,13,35,64,23,29,22,35,30,44,24,31,60,25,70,36,60,59,88,51,57,58,59,61,27,44,54,52,48,48,66,58,31,53,68,19,16,46,31,34,30,37,59,34,39,35,50,28,53,85,86,48,67,67,49,55,50,47,36,37,76,75,63,27,28,32,37,39,35,36,28,40,24,55,62,96,55,31,38,48,54,71,68,50,47,46,53,50,32,40,49,25,43,78,62,31,23,44,33,32,33,45,38,32,36,30,87,65,51,41,72,61,36,55,80,71,72,40,27,46,44,43,32,58,35,71,26,50,48,58,64,37,29,22,52,28,41,47,50,51,51,52,48,25,56,75,62,62,17,50,37,34,40,50,64,45,41,41,63,59,32,50,47,47,47,33,51,40,41,74,73,64,47,61,63,43,30,21,39,19,33,52,34,48,65,46,50,23,57,48,27,71,40,92,50,60,66,63,8,43,53,63,36,29,85,72,39,45,38,60,56,77,62,38,17,65,50,52,44,48,33,42,52,68,59,45,24,45,31,36,25,29,54,23,21,26,58,32,67,76,55,32,48,68,12,64,82,34,33,92,43,32,47,64,22,33,64,25,55,34,48,32,54,24,44,48,32,30,64,25,36,75,66,65,63,31,52,72,26,55,48,38,22,31,35,12,26,40,50,16,34,63,57,38,39,55,57,44,37,35,33,83,46,66,76,7,44,24,32,33,20,38,30,29,68,80,43,72,49,68,42,37,50,90,74,56,59,58,68,34,82,62,46,89,56,55,71,43,74,23,37,31,38,53,51,30,20,24,43,64,42,38,70,32,27,44,84,91,44,76,62,67,53,64,31,70,17,45,82,53,70,14,59,49,50,20,60,83,61,38,54,66,46,57,53,54,52,57,54,55,59,63,69,68,66,73,67,95,78,81,84,84,87,84,90,78,86,91,83,89,82,91,82,90,83,88,83,90,83,85,84,89,83,92,74,92,78,87,88,79,91,79,84,89,77,90,80,84,85,89,81,90,86,82,89,82,91,132

Mean predicted aligned error: 13.79 Å

Sequence (637 aa):
MGLYSETHKPPLPARVTPPCTKPTVEALTFPFPLDLSALQQTLPPWPSGRGPSQVGEAPGVRHSLEPSGATGGCEGNNGQWGGGVRGSAGLSTPGRVRGGGGADGARQQLLIKGGKVVNDDCSVMADVYVEDGVVRQVGPNLNPEPLTGLIVLDATNKLVIPGGIDTHTHMQFPFMGSRSKDDFYTGTKAAIAGGTTMIIDFAIPQKGCSLTEAFDTWKSWADPKVCCDYALHVAVTWWSSKEEMKSLVQNKGVNSFKMFMAYKDLYMVNDEELYAAFSCCKELGAVAQVHAENGELIAQKMLAMGITGPEGHELCRPEEVEAEATQRAITIANAVNCPLFVVHVMSKSAARVISNARREGKVVYGEPIAASLGTDGTNYWNKDWAHAAAYVMGPPLRPDPSTPGFLMNLLANDDLSVTGTDNCTFDICQKALGKDDFTKIPNGVNGVEDRMSVIWEKGVYSGKMDENRFVAVTSTNAAKIFNLYPKKGRIAVDSDADIVIWDPKATRTISAKTHHQANNFNIFEGMVCHGVPTATVSRGKVVYEGGAFNVTAGEGKYVSRPPFPPYVYERIKQREQELVCCLQVDAHNTLDKQESPLMNTHSFSLGIRTENRILHCWVPVQVCKLDKLETFSLALC

Nearest PDB structures (foldseek):
  4gz7-assembly1_A  TM=9.552E-01  e=5.882E-87  Tetraodon nigroviridis
  2ftw-assembly1_A  TM=9.837E-01  e=1.627E-77  Dictyostelium discoideum
  4bkn-assembly1_B  TM=9.855E-01  e=1.137E-76  Homo sapiens
  4cnu-assembly1_A  TM=9.659E-01  e=3.712E-77  Homo sapiens
  5nks-assembly1_A  TM=9.855E-01  e=1.701E-74  Homo sapiens